Protein AF-A0A955UHN4-F1 (afdb_monomer_lite)

Secondary structure (DSSP, 8-state):
-------------------------SSS--------------TT-B-TT-SEEEEBTEEEEE-TTSBEEEEEEPPTTPBPBS----TTEEEEE-TTS-EEEEEPPTT-B-S---SSB--EE-SSSPEEP-BPPTT-EEEEE-SSEEEEE-SSS-EEEEEPPTT-B-SSSS-EE-SSS-EEPPPP----SS-EEEEEE-S-GGGGGG-TT-HHHHHHHHTTSSEEEE-TTSS--TTSTT--TTHHHHHHHHTSGGGTTSEEEEEEE-----SSS------HHHHHHHHHHIIIII--SEEEEES-SGGGT--HHHHHHHHHHHHTT-SSS---EEEE-S-HHHHH---SS-SS--TTTTTTS------S-TT-PPP---TT-EEEEETSSEETTEEPPTTSTT-HHHHHHHHHHHHHHH--EEEEE----TT----HHHHHHHHHHHHHHT-SEEE---GGGGTTT-----PPPPS----S-B-S--EE-TTS-EEEEEBSSEEEEEETTT--EEEEEPPTTSTTTTTTS--S--TTSHHHHHS--

pLDDT: mean 81.37, std 20.12, range [27.47, 98.88]

Foldseek 3Di:
DDDDDDDDDDDDDDDDDDDDDDDDDDDDDPPPPPPPPQPQADFFDFCPPPQWHFAFFFIWGQDPVRTTDTPDGHDFQCWTPPDDAAQQWTWTAHPHNDIDIAGHDFACFGDDAAQFWTWTGHRPRDIHIFGDDWARFGDDDFQFWTFTHRRPRDTHIDGDDFQCAHDDQRWTHPRPRDTGFDFFDFAALQAWFEAEAAAQQCCAQHVVNVLQVSLLQQLVGQEYEYHPLLLADPPDPSHDPSVVSLLVNCPDPSCLNHAYAYEDELFCFFPPDDGPNDDLVVLLVSLCSVCVPSNHQAYEYPPLFCLSVAALVSQQSNLVSSQVSDPDDRREYEYEDLAVCRQFNLQQADPDPRVGPPPVPPDDRRRRRNPSDGHPDALSYEYEAEQQQAEQNDGFDPPDPSGNVNRLVVVSRRCNPGVHAYEYERAHAPVDDDDLLSQQLSSLVCSLSNHNHYYYQDHVSCHVPSYDDRRDYPPDDQEFAWPDHWDADPVRQKIWTHYLFFIWIAGNPPRGTDTDGDPPPPNPPSVPPDPDDTPDDSVVVSPDD

Sequence (545 aa):
MSESRGVGRIGGVRRGRGRLAYVCALGLACLAIAFEASAACQSGDSCGGLSACTAGCVNYTCSPTGFFQPAGVLPSGAPCQGVTTGACQACTCGSLGAQIISNLSAGTSCGTNTTCESNTCNGSGVCQTSFASSGTVCGTVTSCESDLCDGAGACAPSYELPGTTCGANGETCDGGGMCVAPPPAAGALNPGALLVYYGIPSLINGAAGDLDVAAATLGAYDVVVLGAGLEVPAGQPGHLAEHANTVAIVARPAMTDTLVFGYIDLGVANTTGPLSNFAIAEIVQRADWWLNVVGADGIFLDDYGYDFCVSRQRQNDAIAGIRTLSTGAPIPIVANAFRPDDVFGTQTTHAFATPWCDATVPDPVFVPNPGQIASLLSADDYYFYESHQLINGDFEANDYAFDWQFKSQYLANAQASLDFGILSTTTIDGADVYDELAFFYSWYSAALYGHDATGWGEVLFSAPTSEAPFRARPAVDVGDVFLTSPGQSVDFVEWSRDTDAGRIWIDTQTHESGFVPEPAGGAALAAGLLGLHALARLRRRSARG

Radius of gyration: 37.66 Å; chains: 1; bounding box: 74×84×106 Å

Structure (mmCIF, N/CA/C/O backbone):
data_AF-A0A955UHN4-F1
#
_entry.id   AF-A0A955UHN4-F1
#
loop_
_atom_site.group_PDB
_atom_site.id
_atom_site.type_symbol
_atom_site.label_atom_id
_atom_site.label_alt_id
_atom_site.label_comp_id
_atom_site.label_asym_id
_atom_site.label_entity_id
_atom_site.label_seq_id
_atom_site.pdbx_PDB_ins_code
_atom_site.Cartn_x
_atom_site.Cartn_y
_atom_site.Cartn_z
_atom_site.occupancy
_atom_site.B_iso_or_equiv
_atom_site.auth_seq_id
_atom_site.auth_comp_id
_atom_site.auth_asym_id
_atom_site.auth_atom_id
_atom_site.pdbx_PDB_model_num
ATOM 1 N N . MET A 1 1 ? -21.070 50.878 -44.807 1.00 35.38 1 MET A N 1
ATOM 2 C CA . MET A 1 1 ? -20.040 51.758 -45.402 1.00 35.38 1 MET A CA 1
ATOM 3 C C . MET A 1 1 ? -19.107 50.825 -46.163 1.00 35.38 1 MET A C 1
ATOM 5 O O . MET A 1 1 ? -18.653 49.874 -45.555 1.00 35.38 1 MET A O 1
ATOM 9 N N . SER A 1 2 ? -19.193 50.812 -47.499 1.00 30.25 2 SER A N 1
ATOM 10 C CA . SER A 1 2 ? -18.236 51.492 -48.402 1.00 30.25 2 SER A CA 1
ATOM 11 C C . SER A 1 2 ? -16.943 50.677 -48.548 1.00 30.25 2 SER A C 1
ATOM 13 O O . SER A 1 2 ? -16.375 50.331 -47.525 1.00 30.25 2 SER A O 1
ATOM 15 N N . GLU A 1 3 ? -16.374 50.330 -49.705 1.00 29.92 3 GLU A N 1
ATOM 16 C CA . GLU A 1 3 ? -16.639 50.440 -51.163 1.00 29.92 3 GLU A CA 1
ATOM 17 C C . GLU A 1 3 ? -15.543 49.541 -51.827 1.00 29.92 3 GLU A C 1
ATOM 19 O O . GLU A 1 3 ? -14.615 49.138 -51.136 1.00 29.92 3 GLU A O 1
ATOM 24 N N . SER A 1 4 ? -15.477 49.151 -53.105 1.00 30.14 4 SER A N 1
ATOM 25 C CA . SER A 1 4 ? -16.341 49.220 -54.293 1.00 30.14 4 SER A CA 1
ATOM 26 C C . SER A 1 4 ? -15.871 48.133 -55.304 1.00 30.14 4 SER A C 1
ATOM 28 O O . SER A 1 4 ? -15.031 47.293 -54.990 1.00 30.14 4 SER A O 1
ATOM 30 N N . ARG A 1 5 ? -16.451 48.095 -56.513 1.00 35.97 5 ARG A N 1
ATOM 31 C CA . ARG A 1 5 ? -16.240 47.056 -57.549 1.00 35.97 5 ARG A CA 1
ATOM 32 C C . ARG A 1 5 ? -14.990 47.304 -58.411 1.00 35.97 5 ARG A C 1
ATOM 34 O O . ARG A 1 5 ? -14.667 48.451 -58.691 1.00 35.97 5 ARG A O 1
ATOM 41 N N . GLY A 1 6 ? -14.430 46.245 -59.007 1.00 29.62 6 GLY A N 1
ATOM 42 C CA . GLY A 1 6 ? -13.494 46.351 -60.139 1.00 29.62 6 GLY A CA 1
ATOM 43 C C . GLY A 1 6 ? -13.377 45.049 -60.942 1.00 29.62 6 GLY A C 1
ATOM 44 O O . GLY A 1 6 ? -12.810 44.078 -60.459 1.00 29.62 6 GLY A O 1
ATOM 45 N N . VAL A 1 7 ? -13.920 45.015 -62.165 1.00 36.59 7 VAL A N 1
ATOM 46 C CA . VAL A 1 7 ? -13.888 43.850 -63.077 1.00 36.59 7 VAL A CA 1
ATOM 47 C C . VAL A 1 7 ? -13.044 44.181 -64.310 1.00 36.59 7 VAL A C 1
ATOM 49 O O . VAL A 1 7 ? -13.235 45.238 -64.902 1.00 36.59 7 VAL A O 1
ATOM 52 N N . GLY A 1 8 ? -12.186 43.256 -64.756 1.00 28.88 8 GLY A N 1
ATOM 53 C CA . GLY A 1 8 ? -11.462 43.369 -66.031 1.00 28.88 8 GLY A CA 1
ATOM 54 C C . GLY A 1 8 ? -10.917 42.026 -66.534 1.00 28.88 8 GLY A C 1
ATOM 55 O O . GLY A 1 8 ? -10.098 41.400 -65.872 1.00 28.88 8 GLY A O 1
ATOM 56 N N . ARG A 1 9 ? -11.386 41.570 -67.704 1.00 31.75 9 ARG A N 1
ATOM 57 C CA . ARG A 1 9 ? -10.915 40.363 -68.422 1.00 31.75 9 ARG A CA 1
ATOM 58 C C . ARG A 1 9 ? -10.004 40.723 -69.605 1.00 31.75 9 ARG A C 1
ATOM 60 O O . ARG A 1 9 ? -10.073 41.846 -70.091 1.00 31.75 9 ARG A O 1
ATOM 67 N N . ILE A 1 10 ? -9.369 39.658 -70.139 1.00 31.78 10 ILE A N 1
ATOM 68 C CA . ILE A 1 10 ? -8.606 39.466 -71.405 1.00 31.78 10 ILE A CA 1
ATOM 69 C C . ILE A 1 10 ? -7.085 39.356 -71.139 1.00 31.78 10 ILE A C 1
ATOM 71 O O . ILE A 1 10 ? -6.556 40.133 -70.360 1.00 31.78 10 ILE A O 1
ATOM 75 N N . GLY A 1 11 ? -6.330 38.393 -71.700 1.00 27.47 11 GLY A N 1
ATOM 76 C CA . GLY A 1 11 ? -6.667 37.364 -72.707 1.00 27.47 11 GLY A CA 1
ATOM 77 C C . GLY A 1 11 ? -5.838 36.063 -72.601 1.00 27.47 11 GLY A C 1
ATOM 78 O O . GLY A 1 11 ? -5.623 35.557 -71.505 1.00 27.47 11 GLY A O 1
ATOM 79 N N . GLY A 1 12 ? -5.432 35.483 -73.741 1.00 29.16 12 GLY A N 1
ATOM 80 C CA . GLY A 1 12 ? -4.492 34.339 -73.821 1.00 29.16 12 GLY A CA 1
ATOM 81 C C . GLY A 1 12 ? -3.019 34.791 -73.822 1.00 29.16 12 GLY A C 1
ATOM 82 O O . GLY A 1 12 ? -2.757 35.971 -74.011 1.00 29.16 12 GLY A O 1
ATOM 83 N N . VAL A 1 13 ? -2.011 33.927 -73.636 1.00 28.11 13 VAL A N 1
ATOM 84 C CA . VAL A 1 13 ? -1.668 32.751 -74.478 1.00 28.11 13 VAL A CA 1
ATOM 85 C C . VAL A 1 13 ? -1.087 31.569 -73.648 1.00 28.11 13 VAL A C 1
ATOM 87 O O . VAL A 1 13 ? -0.906 31.655 -72.440 1.00 28.11 13 VAL A O 1
ATOM 90 N N . ARG A 1 14 ? -0.908 30.402 -74.290 1.00 30.56 14 ARG A N 1
ATOM 91 C CA . ARG A 1 14 ? -0.698 29.055 -73.713 1.00 30.56 14 ARG A CA 1
ATOM 92 C C . ARG A 1 14 ? 0.769 28.633 -73.455 1.00 30.56 14 ARG A C 1
ATOM 94 O O . ARG A 1 14 ? 1.589 28.793 -74.348 1.00 30.56 14 ARG A O 1
ATOM 101 N N . ARG A 1 15 ? 0.934 27.794 -72.408 1.00 31.75 15 ARG A N 1
ATOM 102 C CA . ARG A 1 15 ? 1.977 26.745 -72.165 1.00 31.75 15 ARG A CA 1
ATOM 103 C C . ARG A 1 15 ? 3.416 27.251 -71.891 1.00 31.75 15 ARG A C 1
ATOM 105 O O . ARG A 1 15 ? 3.790 28.302 -72.372 1.00 31.75 15 ARG A O 1
ATOM 112 N N . GLY A 1 16 ? 4.260 26.537 -71.132 1.00 28.80 16 GLY A N 1
ATOM 113 C CA . GLY A 1 16 ? 4.153 25.165 -70.590 1.00 28.80 16 GLY A CA 1
ATOM 114 C C . GLY A 1 16 ? 4.502 25.023 -69.095 1.00 28.80 16 GLY A C 1
ATOM 115 O O . GLY A 1 16 ? 4.855 25.992 -68.437 1.00 28.80 16 GLY A O 1
ATOM 116 N N . ARG A 1 17 ? 4.338 2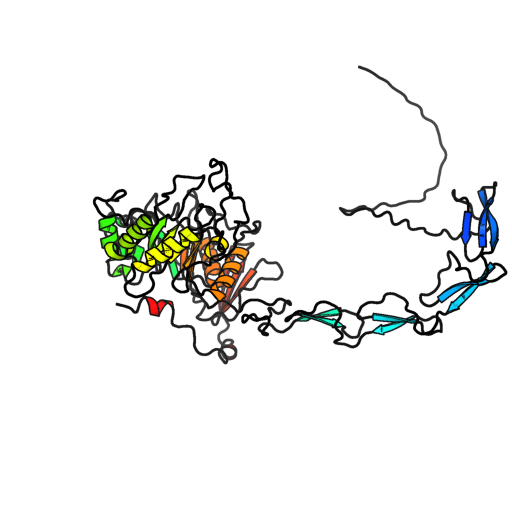3.809 -68.547 1.00 33.41 17 ARG A N 1
ATOM 117 C CA . ARG A 1 17 ? 4.500 23.491 -67.112 1.00 33.41 17 ARG A CA 1
ATOM 118 C C . ARG A 1 17 ? 5.896 22.936 -66.802 1.00 33.41 17 ARG A C 1
ATOM 120 O O . ARG A 1 17 ? 6.290 21.965 -67.436 1.00 33.41 17 ARG A O 1
ATOM 127 N N . GLY A 1 18 ? 6.513 23.419 -65.726 1.00 28.83 18 GLY A N 1
ATOM 128 C CA . GLY A 1 18 ? 7.343 22.610 -64.824 1.00 28.83 18 GLY A CA 1
ATOM 129 C C . GLY A 1 18 ? 6.611 22.493 -63.482 1.00 28.83 18 GLY A C 1
ATOM 130 O O . GLY A 1 18 ? 6.033 23.477 -63.027 1.00 28.83 18 GLY A O 1
ATOM 131 N N . ARG A 1 19 ? 6.538 21.299 -62.883 1.00 30.00 19 ARG A N 1
ATOM 132 C CA . ARG A 1 19 ? 5.892 21.088 -61.574 1.00 30.00 19 ARG A CA 1
ATOM 133 C C . ARG A 1 19 ? 6.954 21.118 -60.474 1.00 30.00 19 ARG A C 1
ATOM 135 O O . ARG A 1 19 ? 7.823 20.256 -60.489 1.00 30.00 19 ARG A O 1
ATOM 142 N N . LEU A 1 20 ? 6.814 22.005 -59.488 1.00 30.25 20 LEU A N 1
ATOM 143 C CA . LEU A 1 20 ? 7.212 21.662 -58.120 1.00 30.25 20 LEU A CA 1
ATOM 144 C C . LEU A 1 20 ? 6.054 20.898 -57.472 1.00 30.25 20 LEU A C 1
ATOM 146 O O . LEU A 1 20 ? 4.890 21.260 -57.659 1.00 30.25 20 LEU A O 1
ATOM 150 N N . ALA A 1 21 ? 6.380 19.860 -56.709 1.00 28.86 21 ALA A N 1
ATOM 151 C CA . ALA A 1 21 ? 5.472 19.242 -55.756 1.00 28.86 21 ALA A CA 1
ATOM 152 C C . ALA A 1 21 ? 6.005 19.538 -54.352 1.00 28.86 21 ALA A C 1
ATOM 154 O O . ALA A 1 21 ? 7.157 19.232 -54.062 1.00 28.86 21 ALA A O 1
ATOM 155 N N . TYR A 1 22 ? 5.170 20.135 -53.504 1.00 30.48 22 TYR A N 1
ATOM 156 C CA . TYR A 1 22 ? 5.406 20.175 -52.064 1.00 30.48 22 TYR A CA 1
ATOM 157 C C . TYR A 1 22 ? 4.733 18.961 -51.429 1.00 30.48 22 TYR A C 1
ATOM 159 O O . TYR A 1 22 ? 3.574 18.671 -51.729 1.00 30.48 22 TYR A O 1
ATOM 167 N N . VAL A 1 23 ? 5.439 18.310 -50.510 1.00 29.42 23 VAL A N 1
ATOM 168 C CA . VAL A 1 23 ? 4.849 17.457 -49.478 1.00 29.42 23 VAL A CA 1
ATOM 169 C C . VAL A 1 23 ? 5.348 18.010 -48.150 1.00 29.42 23 VAL A C 1
ATOM 171 O O . VAL A 1 23 ? 6.553 18.070 -47.930 1.00 29.42 23 VAL A O 1
ATOM 174 N N . CYS A 1 24 ? 4.427 18.442 -47.293 1.00 32.50 24 CYS A N 1
ATOM 175 C CA . CYS A 1 24 ? 4.715 18.801 -45.908 1.00 32.50 24 CYS A CA 1
ATOM 176 C C . CYS A 1 24 ? 3.936 17.859 -44.997 1.00 32.50 24 CYS A C 1
ATOM 178 O O . CYS A 1 24 ? 2.723 17.722 -45.157 1.00 32.50 24 CYS A O 1
ATOM 180 N N . ALA A 1 25 ? 4.618 17.291 -44.009 1.00 32.72 25 ALA A N 1
ATOM 181 C CA . ALA A 1 25 ? 4.002 16.688 -42.840 1.00 32.72 25 ALA A CA 1
ATOM 182 C C . ALA A 1 25 ? 4.818 17.091 -41.603 1.00 32.72 25 ALA A C 1
ATOM 184 O O . ALA A 1 25 ? 6.017 16.850 -41.555 1.00 32.72 25 ALA A O 1
ATOM 185 N N . LEU A 1 26 ? 4.134 17.737 -40.655 1.00 38.06 26 LEU A N 1
ATOM 186 C CA . LEU A 1 26 ? 4.435 17.829 -39.220 1.00 38.06 26 LEU A CA 1
ATOM 187 C C . LEU A 1 26 ? 5.880 18.166 -38.769 1.00 38.06 26 LEU A C 1
ATOM 189 O O . LEU A 1 26 ? 6.746 17.310 -38.656 1.00 38.06 26 LEU A O 1
ATOM 193 N N . GLY A 1 27 ? 6.048 19.391 -38.260 1.00 40.81 27 GLY A N 1
ATOM 194 C CA . GLY A 1 27 ? 6.509 19.519 -36.869 1.00 40.81 27 GLY A CA 1
ATOM 195 C C . GLY A 1 27 ? 8.002 19.665 -36.555 1.00 40.81 27 GLY A C 1
ATOM 196 O O . GLY A 1 27 ? 8.326 19.674 -35.373 1.00 40.81 27 GLY A O 1
ATOM 197 N N . LEU A 1 28 ? 8.904 19.849 -37.523 1.00 35.34 28 LEU A N 1
ATOM 198 C CA . LEU A 1 28 ? 10.284 20.281 -37.237 1.00 35.34 28 LEU A CA 1
ATOM 199 C C . LEU A 1 28 ? 10.727 21.456 -38.113 1.00 35.34 28 LEU A C 1
ATOM 201 O O . LEU A 1 28 ? 10.163 21.719 -39.175 1.00 35.34 28 LEU A O 1
ATOM 205 N N . ALA A 1 29 ? 11.732 22.191 -37.629 1.00 35.16 29 ALA A N 1
ATOM 206 C CA . ALA A 1 29 ? 12.241 23.390 -38.279 1.00 35.16 29 ALA A CA 1
ATOM 207 C C . ALA A 1 29 ? 12.692 23.099 -39.719 1.00 35.16 29 ALA A C 1
ATOM 209 O O . ALA A 1 29 ? 13.601 22.299 -39.945 1.00 35.16 29 ALA A O 1
ATOM 210 N N . CYS A 1 30 ? 12.103 23.806 -40.689 1.00 27.70 30 CYS A N 1
ATOM 211 C CA . CYS A 1 30 ? 12.586 23.820 -42.066 1.00 27.70 30 CYS A CA 1
ATOM 212 C C . CYS A 1 30 ? 13.956 24.505 -42.130 1.00 27.70 30 CYS A C 1
ATOM 214 O O . CYS A 1 30 ? 14.059 25.688 -42.463 1.00 27.70 30 CYS A O 1
ATOM 216 N N . LEU A 1 31 ? 15.017 23.746 -41.855 1.00 29.92 31 LEU A N 1
ATOM 217 C CA . LEU A 1 31 ? 16.344 24.089 -42.332 1.00 29.92 31 LEU A CA 1
ATOM 218 C C . LEU A 1 31 ? 16.252 24.114 -43.859 1.00 29.92 31 LEU A C 1
ATOM 220 O O . LEU A 1 31 ? 16.055 23.080 -44.498 1.00 29.92 31 LEU A O 1
ATOM 224 N N . ALA A 1 32 ? 16.343 25.307 -44.444 1.00 28.36 32 ALA A N 1
ATOM 225 C CA . ALA A 1 32 ? 16.402 25.466 -45.885 1.00 28.36 32 ALA A CA 1
ATOM 226 C C . ALA A 1 32 ? 17.756 24.939 -46.376 1.00 28.36 32 ALA A C 1
ATOM 228 O O . ALA A 1 32 ? 18.689 25.706 -46.607 1.00 28.36 32 ALA A O 1
ATOM 229 N N . ILE A 1 33 ? 17.859 23.615 -46.527 1.00 31.69 33 ILE A N 1
ATOM 230 C CA . ILE A 1 33 ? 18.914 22.989 -47.314 1.00 31.69 33 ILE A CA 1
ATOM 231 C C . ILE A 1 33 ? 18.668 23.449 -48.745 1.00 31.69 33 ILE A C 1
ATOM 233 O O . ILE A 1 33 ? 17.867 22.873 -49.485 1.00 31.69 33 ILE A O 1
ATOM 237 N N . ALA A 1 34 ? 19.341 24.535 -49.114 1.00 30.20 34 ALA A N 1
ATOM 238 C CA . ALA A 1 34 ? 19.536 24.884 -50.499 1.00 30.20 34 ALA A CA 1
ATOM 239 C C . ALA A 1 34 ? 20.311 23.725 -51.128 1.00 30.20 34 ALA A C 1
ATOM 241 O O . ALA A 1 34 ? 21.535 23.656 -51.048 1.00 30.20 34 ALA A O 1
ATOM 242 N N . PHE A 1 35 ? 19.582 22.802 -51.756 1.00 31.47 35 PHE A N 1
ATOM 243 C CA . PHE A 1 35 ? 20.149 22.015 -52.833 1.00 31.47 35 PHE A CA 1
ATOM 244 C C . PHE A 1 35 ? 20.523 23.012 -53.929 1.00 31.47 35 PHE A C 1
ATOM 246 O O . PHE A 1 35 ? 19.736 23.301 -54.832 1.00 31.47 35 PHE A O 1
ATOM 253 N N . GLU A 1 36 ? 21.748 23.531 -53.844 1.00 38.06 36 GLU A N 1
ATOM 254 C CA . GLU A 1 36 ? 22.491 23.977 -55.010 1.00 38.06 36 GLU A CA 1
ATOM 255 C C . GLU A 1 36 ? 22.719 22.745 -55.889 1.00 38.06 36 GLU A C 1
ATOM 257 O O . GLU A 1 36 ? 23.798 22.157 -55.956 1.00 38.06 36 GLU A O 1
ATOM 262 N N . ALA A 1 37 ? 21.655 22.349 -56.589 1.00 37.53 37 ALA A N 1
ATOM 263 C CA . ALA A 1 37 ? 21.787 21.687 -57.863 1.00 37.53 37 ALA A CA 1
ATOM 264 C C . ALA A 1 37 ? 22.572 22.665 -58.737 1.00 37.53 37 ALA A C 1
ATOM 266 O O . ALA A 1 37 ? 22.004 23.583 -59.333 1.00 37.53 37 ALA A O 1
ATOM 267 N N . SER A 1 38 ? 23.893 22.496 -58.738 1.00 50.44 38 SER A N 1
ATOM 268 C CA . SER A 1 38 ? 24.818 23.178 -59.627 1.00 50.44 38 SER A CA 1
ATOM 269 C C . SER A 1 38 ? 24.418 22.785 -61.042 1.00 50.44 38 SER A C 1
ATOM 271 O O . SER A 1 38 ? 24.825 21.751 -61.569 1.00 50.44 38 SER A O 1
ATOM 273 N N . ALA A 1 39 ? 23.522 23.584 -61.624 1.00 52.59 39 ALA A N 1
ATOM 274 C CA . ALA A 1 39 ? 23.037 23.386 -62.972 1.00 52.59 39 ALA A CA 1
ATOM 275 C C . ALA A 1 39 ? 24.266 23.440 -63.878 1.00 52.59 39 ALA A C 1
ATOM 277 O O . ALA A 1 39 ? 24.897 24.491 -63.995 1.00 52.59 39 ALA A O 1
ATOM 278 N N . ALA A 1 40 ? 24.642 22.283 -64.429 1.00 63.88 40 ALA A N 1
ATOM 279 C CA . ALA A 1 40 ? 25.874 22.106 -65.182 1.00 63.88 40 ALA A CA 1
ATOM 280 C C . ALA A 1 40 ? 25.803 22.941 -66.464 1.00 63.88 40 ALA A C 1
ATOM 282 O O . ALA A 1 40 ? 25.305 22.486 -67.489 1.00 63.88 40 ALA A O 1
ATOM 283 N N . CYS A 1 41 ? 26.255 24.185 -66.360 1.00 73.81 41 CYS A N 1
ATOM 284 C CA . CYS A 1 41 ? 26.107 25.187 -67.393 1.00 73.81 41 CYS A CA 1
ATOM 285 C C . CYS A 1 41 ? 27.190 25.034 -68.461 1.00 73.81 41 CYS A C 1
ATOM 287 O O . CYS A 1 41 ? 28.369 24.839 -68.163 1.00 73.81 41 CYS A O 1
ATOM 289 N N . GLN A 1 42 ? 26.796 25.146 -69.720 1.00 80.62 42 GLN A N 1
ATOM 290 C CA . GLN A 1 42 ? 27.689 25.076 -70.865 1.00 80.62 42 GLN A CA 1
ATOM 291 C C . GLN A 1 42 ? 27.535 26.321 -71.743 1.00 80.62 42 GLN A C 1
ATOM 293 O O . GLN A 1 42 ? 26.611 27.126 -71.601 1.00 80.62 42 GLN A O 1
ATOM 298 N N . SER A 1 43 ? 28.477 26.506 -72.669 1.00 81.62 43 SER A N 1
ATOM 299 C CA . SER A 1 43 ? 28.418 27.621 -73.614 1.00 81.62 43 SER A CA 1
ATOM 300 C C . SER A 1 43 ? 27.166 27.507 -74.484 1.00 81.62 43 SER A C 1
ATOM 302 O O . SER A 1 43 ? 27.016 26.534 -75.218 1.00 81.62 43 SER A O 1
ATOM 304 N N . GLY A 1 44 ? 26.312 28.530 -74.459 1.00 79.31 44 GLY A N 1
ATOM 305 C CA . GLY A 1 44 ? 25.043 28.543 -75.192 1.00 79.31 44 GLY A CA 1
ATOM 306 C C . GLY A 1 44 ? 23.823 28.066 -74.398 1.00 79.31 44 GLY A C 1
ATOM 307 O O . GLY A 1 44 ? 22.717 28.157 -74.928 1.00 79.31 44 GLY A O 1
ATOM 308 N N . ASP A 1 45 ? 23.975 27.640 -73.141 1.00 85.19 45 ASP A N 1
ATOM 309 C CA . ASP A 1 45 ? 22.827 27.431 -72.252 1.00 85.19 45 ASP A CA 1
ATOM 310 C C . ASP A 1 45 ? 22.204 28.769 -71.837 1.00 85.19 45 ASP A C 1
ATOM 312 O O . ASP A 1 45 ? 22.898 29.774 -71.659 1.00 85.19 45 ASP A O 1
ATOM 316 N N . SER A 1 46 ? 20.878 28.791 -71.674 1.00 85.56 46 SER A N 1
ATOM 317 C CA . SER A 1 46 ? 20.160 29.973 -71.184 1.00 85.56 46 SER A CA 1
ATOM 318 C C . SER A 1 46 ? 20.478 30.218 -69.712 1.00 85.56 46 SER A C 1
ATOM 320 O O . SER A 1 46 ? 20.412 29.298 -68.899 1.00 85.56 46 SER A O 1
ATOM 322 N N . CYS A 1 47 ? 20.775 31.466 -69.348 1.00 84.75 47 CYS A N 1
ATOM 323 C CA . CYS A 1 47 ? 21.272 31.785 -68.009 1.00 84.75 47 CYS A CA 1
ATOM 324 C C . CYS A 1 47 ? 20.245 31.583 -66.882 1.00 84.75 47 CYS A C 1
ATOM 326 O O . CYS A 1 47 ? 20.616 31.569 -65.711 1.00 84.75 47 CYS A O 1
ATOM 328 N N . GLY A 1 48 ? 18.945 31.516 -67.195 1.00 82.19 48 GLY A N 1
ATOM 329 C CA . GLY A 1 48 ? 17.879 31.282 -66.206 1.00 82.19 48 GLY A CA 1
ATOM 330 C C . GLY A 1 48 ? 17.737 32.336 -65.092 1.00 82.19 48 GLY A C 1
ATOM 331 O O . GLY A 1 48 ? 16.967 32.120 -64.163 1.00 82.19 48 GLY A O 1
ATOM 332 N N . GLY A 1 49 ? 18.457 33.462 -65.174 1.00 80.00 49 GLY A N 1
ATOM 333 C CA . GLY A 1 49 ? 18.549 34.490 -64.126 1.00 80.00 49 GLY A CA 1
ATOM 334 C C . GLY A 1 49 ? 19.894 34.537 -63.383 1.00 80.00 49 GLY A C 1
ATOM 335 O O . GLY A 1 49 ? 20.131 35.482 -62.636 1.00 80.00 49 GLY A O 1
ATOM 336 N N . LEU A 1 50 ? 20.793 33.573 -63.609 1.00 82.44 50 LEU A N 1
ATOM 337 C CA . LEU A 1 50 ? 22.151 33.570 -63.059 1.00 82.44 50 LEU A CA 1
ATOM 338 C C . LEU A 1 50 ? 23.075 34.513 -63.850 1.00 82.44 50 LEU A C 1
ATOM 340 O O . LEU A 1 50 ? 23.021 34.573 -65.077 1.00 82.44 50 LEU A O 1
ATOM 344 N N . SER A 1 51 ? 23.957 35.235 -63.157 1.00 86.12 51 SER A N 1
ATOM 345 C CA . SER A 1 51 ? 24.930 36.153 -63.776 1.00 86.12 51 SER A CA 1
ATOM 346 C C . SER A 1 51 ? 26.229 35.461 -64.207 1.00 86.12 51 SER A C 1
ATOM 348 O O . SER A 1 51 ? 26.854 35.871 -65.188 1.00 86.12 51 SER A O 1
ATOM 350 N N . ALA A 1 52 ? 26.625 34.405 -63.498 1.00 86.12 52 ALA A N 1
ATOM 351 C CA . ALA A 1 52 ? 27.789 33.574 -63.776 1.00 86.12 52 ALA A CA 1
ATOM 352 C C . ALA A 1 52 ? 27.589 32.163 -63.203 1.00 86.12 52 ALA A C 1
ATOM 354 O O . ALA A 1 52 ? 26.711 31.944 -62.368 1.00 86.12 52 ALA A O 1
ATOM 355 N N . CYS A 1 53 ? 28.408 31.219 -63.654 1.00 84.00 53 CYS A N 1
ATOM 356 C CA . CYS A 1 53 ? 28.465 29.847 -63.154 1.00 84.00 53 CYS A CA 1
ATOM 357 C C . CYS A 1 53 ? 29.825 29.219 -63.510 1.00 84.00 53 CYS A C 1
ATOM 359 O O . CYS A 1 53 ? 30.572 29.752 -64.336 1.00 84.00 53 CYS A O 1
ATOM 361 N N . THR A 1 54 ? 30.140 28.068 -62.922 1.00 82.44 54 THR A N 1
ATOM 362 C CA . THR A 1 54 ? 31.372 27.322 -63.206 1.00 82.44 54 THR A CA 1
ATOM 363 C C . THR A 1 54 ? 31.018 25.867 -63.475 1.00 82.44 54 THR A C 1
ATOM 365 O O . THR A 1 54 ? 30.328 25.249 -62.667 1.00 82.44 54 THR A O 1
ATOM 368 N N . ALA A 1 55 ? 31.506 25.314 -64.585 1.00 82.81 55 ALA A N 1
ATOM 369 C CA . ALA A 1 55 ? 31.336 23.902 -64.915 1.00 82.81 55 ALA A CA 1
ATOM 370 C C . ALA A 1 55 ? 32.671 23.297 -65.357 1.00 82.81 55 ALA A C 1
ATOM 372 O O . ALA A 1 55 ? 33.391 23.843 -66.200 1.00 82.81 55 ALA A O 1
ATOM 373 N N . GLY A 1 56 ? 33.034 22.170 -64.747 1.00 84.19 56 GLY A N 1
ATOM 374 C CA . GLY A 1 56 ? 34.367 21.599 -64.855 1.00 84.19 56 GLY A CA 1
ATOM 375 C C . GLY A 1 56 ? 35.424 22.578 -64.359 1.00 84.19 56 GLY A C 1
ATOM 376 O O . GLY A 1 56 ? 35.529 22.853 -63.167 1.00 84.19 56 GLY A O 1
ATOM 377 N N . CYS A 1 57 ? 36.194 23.106 -65.306 1.00 87.44 57 CYS A N 1
ATOM 378 C CA . CYS A 1 57 ? 37.312 24.018 -65.082 1.00 87.44 57 CYS A CA 1
ATOM 379 C C . CYS A 1 57 ? 37.173 25.336 -65.853 1.00 87.44 57 CYS A C 1
ATOM 381 O O . CYS A 1 57 ? 38.162 26.041 -66.062 1.00 87.44 57 CYS A O 1
ATOM 383 N N . VAL A 1 58 ? 35.955 25.662 -66.293 1.00 85.12 58 VAL A N 1
ATOM 384 C CA . VAL A 1 58 ? 35.640 26.873 -67.053 1.00 85.12 58 VAL A CA 1
ATOM 385 C C . VAL A 1 58 ? 34.602 27.685 -66.285 1.00 85.12 58 VAL A C 1
ATOM 387 O O . VAL A 1 58 ? 33.550 27.176 -65.897 1.00 85.12 58 VAL A O 1
ATOM 390 N N . ASN A 1 59 ? 34.911 28.961 -66.074 1.00 86.94 59 ASN A N 1
ATOM 391 C CA . ASN A 1 59 ? 33.958 29.958 -65.614 1.00 86.94 59 ASN A CA 1
ATOM 392 C C . ASN A 1 59 ? 33.192 30.492 -66.822 1.00 86.94 59 ASN A C 1
ATOM 394 O O . ASN A 1 59 ? 33.801 30.866 -67.829 1.00 86.94 59 ASN A O 1
ATOM 398 N N . TYR A 1 60 ? 31.876 30.591 -66.697 1.00 87.50 60 TYR A N 1
ATOM 399 C CA . TYR A 1 60 ? 30.991 31.180 -67.690 1.00 87.50 60 TYR A CA 1
ATOM 400 C C . TYR A 1 60 ? 30.301 32.409 -67.101 1.00 87.50 60 TYR A C 1
ATOM 402 O O . TYR A 1 60 ? 29.897 32.414 -65.937 1.00 87.50 60 TYR A O 1
ATOM 410 N N . THR A 1 61 ? 30.129 33.450 -67.910 1.00 89.69 61 THR A N 1
ATOM 411 C CA . THR A 1 61 ? 29.311 34.621 -67.569 1.00 89.69 61 THR A CA 1
ATOM 412 C C . THR A 1 61 ? 28.112 34.703 -68.499 1.00 89.69 61 THR A C 1
ATOM 414 O O . THR A 1 61 ? 28.159 34.264 -69.651 1.00 89.69 61 THR A O 1
ATOM 417 N N . CYS A 1 62 ? 27.005 35.241 -67.996 1.00 88.75 62 CYS A N 1
ATOM 418 C CA . CYS A 1 62 ? 25.830 35.462 -68.820 1.00 88.75 62 CYS A CA 1
ATOM 419 C C . CYS A 1 62 ? 26.077 36.623 -69.792 1.00 88.75 62 CYS A C 1
ATOM 421 O O . CYS A 1 62 ? 26.341 37.753 -69.376 1.00 88.75 62 CYS A O 1
ATOM 423 N N . SER A 1 63 ? 25.984 36.357 -71.094 1.00 88.50 63 SER A N 1
ATOM 424 C CA . SER A 1 63 ? 26.072 37.402 -72.116 1.00 88.50 63 SER A CA 1
ATOM 425 C C . SER A 1 63 ? 24.793 38.257 -72.156 1.00 88.50 63 SER A C 1
ATOM 427 O O . SER A 1 63 ? 23.718 37.773 -71.790 1.00 88.50 63 SER A O 1
ATOM 429 N N . PRO A 1 64 ? 24.837 39.490 -72.704 1.00 86.12 64 PRO A N 1
ATOM 430 C CA . PRO A 1 64 ? 23.647 40.337 -72.871 1.00 86.12 64 PRO A CA 1
ATOM 431 C C . PRO A 1 64 ? 22.519 39.719 -73.717 1.00 86.12 64 PRO A C 1
ATOM 433 O O . PRO A 1 64 ? 21.405 40.233 -73.718 1.00 86.12 64 PRO A O 1
ATOM 436 N N . THR A 1 65 ? 22.793 38.626 -74.439 1.00 86.75 65 THR A N 1
ATOM 437 C CA . THR A 1 65 ? 21.789 37.871 -75.209 1.00 86.75 65 THR A CA 1
ATOM 438 C C . THR A 1 65 ? 21.045 36.807 -74.390 1.00 86.75 65 THR A C 1
ATOM 440 O O . THR A 1 65 ? 20.162 36.148 -74.929 1.00 86.75 65 THR A O 1
ATOM 443 N N . GLY A 1 66 ? 21.361 36.652 -73.097 1.00 87.19 66 GLY A N 1
ATOM 444 C CA . GLY A 1 66 ? 20.686 35.718 -72.187 1.00 87.19 66 GLY A CA 1
ATOM 445 C C . GLY A 1 66 ? 21.262 34.299 -72.167 1.00 87.19 66 GLY A C 1
ATOM 446 O O . GLY A 1 66 ? 20.629 33.403 -71.608 1.00 87.19 66 GLY A O 1
ATOM 447 N N . PHE A 1 67 ? 22.451 34.096 -72.744 1.00 87.75 67 PHE A N 1
ATOM 448 C CA . PHE A 1 67 ? 23.138 32.801 -72.810 1.00 87.75 67 PHE A CA 1
ATOM 449 C C . PHE A 1 67 ? 24.545 32.861 -72.210 1.00 87.75 67 PHE A C 1
ATOM 451 O O . PHE A 1 67 ? 25.239 33.874 -72.361 1.00 87.75 67 PHE A O 1
ATOM 458 N N . PHE A 1 68 ? 24.980 31.775 -71.574 1.00 88.12 68 PHE A N 1
ATOM 459 C CA . PHE A 1 68 ? 26.317 31.647 -70.996 1.00 88.12 68 PHE A CA 1
ATOM 460 C C . PHE A 1 68 ? 27.416 31.619 -72.065 1.00 88.12 68 PHE A C 1
ATOM 462 O O . PHE A 1 68 ? 27.302 30.926 -73.079 1.00 88.12 68 PHE A O 1
ATOM 469 N N . GLN A 1 69 ? 28.507 32.347 -71.817 1.00 86.12 69 GLN A N 1
ATOM 470 C CA . GLN A 1 69 ? 29.720 32.352 -72.639 1.00 86.12 69 GLN A CA 1
ATOM 471 C C . GLN A 1 69 ? 30.974 32.158 -71.768 1.00 86.12 69 GLN A C 1
ATOM 473 O O . GLN A 1 69 ? 30.966 32.577 -70.608 1.00 86.12 69 GLN A O 1
ATOM 478 N N . PRO A 1 70 ? 32.051 31.526 -72.281 1.00 85.00 70 PRO A N 1
ATOM 479 C CA . PRO A 1 70 ? 33.273 31.304 -71.509 1.00 85.00 70 PRO A CA 1
ATOM 480 C C . PRO A 1 70 ? 33.933 32.629 -71.105 1.00 85.00 70 PRO A C 1
ATOM 482 O O . PRO A 1 70 ? 34.249 33.458 -71.957 1.00 85.00 70 PRO A O 1
ATOM 485 N N . ALA A 1 71 ? 34.171 32.803 -69.808 1.00 85.31 71 ALA A N 1
ATOM 486 C CA . ALA A 1 71 ? 34.775 33.995 -69.213 1.00 85.31 71 ALA A CA 1
ATOM 487 C C . ALA A 1 71 ? 36.235 33.779 -68.777 1.00 85.31 71 ALA A C 1
ATOM 489 O O . ALA A 1 71 ? 36.994 34.738 -68.650 1.00 85.31 71 ALA A O 1
ATOM 490 N N . GLY A 1 72 ? 36.640 32.527 -68.550 1.00 85.19 72 GLY A N 1
ATOM 491 C CA . GLY A 1 72 ? 38.014 32.158 -68.212 1.00 85.19 72 GLY A CA 1
ATOM 492 C C . GLY A 1 72 ? 38.129 30.705 -67.760 1.00 85.19 72 GLY A C 1
ATOM 493 O O . GLY A 1 72 ? 37.125 30.051 -67.486 1.00 85.19 72 GLY A O 1
ATOM 494 N N . VAL A 1 73 ? 39.358 30.203 -67.665 1.00 87.50 73 VAL A N 1
ATOM 495 C CA . VAL A 1 73 ? 39.654 28.890 -67.069 1.00 87.50 73 VAL A CA 1
ATOM 496 C C . VAL A 1 73 ? 40.050 29.055 -65.602 1.00 87.50 73 VAL A C 1
ATOM 498 O O . VAL A 1 73 ? 40.639 30.072 -65.229 1.00 87.50 73 VAL A O 1
ATOM 501 N N . LEU A 1 74 ? 39.730 28.068 -64.766 1.00 83.81 74 LEU A N 1
ATOM 502 C CA . LEU A 1 74 ? 40.206 28.031 -63.383 1.00 83.81 74 LEU A CA 1
ATOM 503 C C . LEU A 1 74 ? 41.739 27.851 -63.331 1.00 83.81 74 LEU A C 1
ATOM 505 O O . LEU A 1 74 ? 42.315 27.257 -64.247 1.00 83.81 74 LEU A O 1
ATOM 509 N N . PRO A 1 75 ? 42.416 28.331 -62.267 1.00 86.31 75 PRO A N 1
ATOM 510 C CA . PRO A 1 75 ? 43.851 28.130 -62.089 1.00 86.31 75 PRO A CA 1
ATOM 511 C C . PRO A 1 75 ? 44.245 26.649 -62.091 1.00 86.31 75 PRO A C 1
ATOM 513 O O . PRO A 1 75 ? 43.502 25.792 -61.611 1.00 86.31 75 PRO A O 1
ATOM 516 N N . SER A 1 76 ? 45.456 26.352 -62.569 1.00 87.31 76 SER A N 1
ATOM 517 C CA . SER A 1 76 ? 45.991 24.989 -62.518 1.00 87.31 76 SER A CA 1
ATOM 518 C C . SER A 1 76 ? 46.070 24.503 -61.063 1.00 87.31 76 SER A C 1
ATOM 520 O O . SER A 1 76 ? 46.630 25.192 -60.214 1.00 87.31 76 SER A O 1
ATOM 522 N N . GLY A 1 77 ? 45.519 23.322 -60.781 1.00 82.62 77 GLY A N 1
ATOM 523 C CA . GLY A 1 77 ? 45.402 22.740 -59.440 1.00 82.62 77 GLY A CA 1
ATOM 524 C C . GLY A 1 77 ? 44.117 23.092 -58.677 1.00 82.62 77 GLY A C 1
ATOM 525 O O . GLY A 1 77 ? 43.868 22.492 -57.636 1.00 82.62 77 GLY A O 1
ATOM 526 N N . ALA A 1 78 ? 43.274 24.008 -59.172 1.00 85.62 78 ALA A N 1
ATOM 527 C CA . ALA A 1 78 ? 41.979 24.299 -58.548 1.00 85.62 78 ALA A CA 1
ATOM 528 C C . ALA A 1 78 ? 41.013 23.096 -58.651 1.00 85.62 78 ALA A C 1
ATOM 530 O O . ALA A 1 78 ? 41.065 22.382 -59.655 1.00 85.62 78 ALA A O 1
ATOM 531 N N . PRO A 1 79 ? 40.121 22.864 -57.668 1.00 84.50 79 PRO A N 1
ATOM 532 C CA . PRO A 1 79 ? 39.139 21.784 -57.732 1.00 84.50 79 PRO A CA 1
ATOM 533 C C . PRO A 1 79 ? 38.064 22.064 -58.791 1.00 84.50 79 PRO A C 1
ATOM 535 O O . PRO A 1 79 ? 37.492 23.158 -58.832 1.00 84.50 79 PRO A O 1
ATOM 538 N N . CYS A 1 80 ? 37.759 21.066 -59.623 1.00 85.12 80 CYS A N 1
ATOM 539 C CA . CYS A 1 80 ? 36.695 21.179 -60.623 1.00 85.12 80 CYS A CA 1
ATOM 540 C C . CYS A 1 80 ? 35.319 21.331 -59.960 1.00 85.12 80 CYS A C 1
ATOM 542 O O . CYS A 1 80 ? 35.057 20.719 -58.927 1.00 85.12 80 CYS A O 1
ATOM 544 N N . GLN A 1 81 ? 34.412 22.071 -60.597 1.00 80.75 81 GLN A N 1
ATOM 545 C CA . GLN A 1 81 ? 33.035 22.263 -60.126 1.00 80.75 81 GLN A CA 1
ATOM 546 C C . GLN A 1 81 ? 32.037 21.498 -61.003 1.00 80.75 81 GLN A C 1
ATOM 548 O O . GLN A 1 81 ? 32.212 21.420 -62.218 1.00 80.75 81 GLN A O 1
ATOM 553 N N . GLY A 1 82 ? 30.991 20.918 -60.408 1.00 66.25 82 GLY A N 1
ATOM 554 C CA . GLY A 1 82 ? 29.949 20.189 -61.152 1.00 66.25 82 GLY A CA 1
ATOM 555 C C . GLY A 1 82 ? 30.413 18.887 -61.827 1.00 66.25 82 GLY A C 1
ATOM 556 O O . GLY A 1 82 ? 29.767 18.424 -62.764 1.00 66.25 82 GLY A O 1
ATOM 557 N N . VAL A 1 83 ? 31.530 18.299 -61.383 1.00 68.31 83 VAL A N 1
ATOM 558 C CA . VAL A 1 83 ? 32.037 17.003 -61.868 1.00 68.31 83 VAL A CA 1
ATOM 559 C C . VAL A 1 83 ? 31.742 15.931 -60.825 1.00 68.31 83 VAL A C 1
ATOM 561 O O . VAL A 1 83 ? 32.216 16.026 -59.696 1.00 68.31 83 VAL A O 1
ATOM 564 N N . THR A 1 84 ? 30.993 14.893 -61.195 1.00 72.12 84 THR A N 1
ATOM 565 C CA . THR A 1 84 ? 30.777 13.729 -60.326 1.00 72.12 84 THR A CA 1
ATOM 566 C C . THR A 1 84 ? 32.032 12.858 -60.314 1.00 72.12 84 THR A C 1
ATOM 568 O O . THR A 1 84 ? 32.279 12.110 -61.260 1.00 72.12 84 THR A O 1
ATOM 571 N N . THR A 1 85 ? 32.838 12.952 -59.258 1.00 75.75 85 THR A N 1
ATOM 572 C CA . THR A 1 85 ? 33.948 12.023 -59.008 1.00 75.75 85 THR A CA 1
ATOM 573 C C . THR A 1 85 ? 33.483 10.833 -58.167 1.00 75.75 85 THR A C 1
ATOM 575 O O . THR A 1 85 ? 32.531 10.937 -57.393 1.00 75.75 85 THR A O 1
ATOM 578 N N . GLY A 1 86 ? 34.147 9.681 -58.305 1.00 76.69 86 GLY A N 1
ATOM 579 C CA . GLY A 1 86 ? 33.976 8.587 -57.346 1.00 76.69 86 GLY A CA 1
ATOM 580 C C . GLY A 1 86 ? 34.528 8.961 -55.964 1.00 76.69 86 GLY A C 1
ATOM 581 O O . GLY A 1 86 ? 35.388 9.833 -55.852 1.00 76.69 86 GLY A O 1
ATOM 582 N N . ALA A 1 87 ? 34.104 8.252 -54.913 1.00 78.19 87 ALA A N 1
ATOM 583 C CA . ALA A 1 87 ? 34.504 8.523 -53.521 1.00 78.19 87 ALA A CA 1
ATOM 584 C C . ALA A 1 87 ? 36.028 8.461 -53.251 1.00 78.19 87 ALA A C 1
ATOM 586 O O . ALA A 1 87 ? 36.479 8.891 -52.195 1.00 78.19 87 ALA A O 1
ATOM 587 N N . CYS A 1 88 ? 36.814 7.942 -54.201 1.00 87.44 88 CYS A N 1
ATOM 588 C CA . CYS A 1 88 ? 38.276 7.880 -54.163 1.00 87.44 88 CYS A CA 1
ATOM 589 C C . CYS A 1 88 ? 38.959 8.638 -55.307 1.00 87.44 88 CYS A C 1
ATOM 591 O O . CYS A 1 88 ? 40.069 8.289 -55.716 1.00 87.44 88 CYS A O 1
ATOM 593 N N . GLN A 1 89 ? 38.301 9.664 -55.844 1.00 89.00 89 GLN A N 1
ATOM 594 C CA . GLN A 1 89 ? 38.804 10.473 -56.947 1.00 89.00 89 GLN A CA 1
ATOM 595 C C . GLN A 1 89 ? 38.645 11.965 -56.657 1.00 89.00 89 GLN A C 1
ATOM 597 O O . GLN A 1 89 ? 37.591 12.420 -56.212 1.00 89.00 89 GLN A O 1
ATOM 602 N N . ALA A 1 90 ? 39.680 12.734 -56.982 1.00 86.81 90 ALA A N 1
ATOM 603 C CA . ALA A 1 90 ? 39.640 14.188 -57.014 1.00 86.81 90 ALA A CA 1
ATOM 604 C C . ALA A 1 90 ? 39.655 14.672 -58.468 1.00 86.81 90 ALA A C 1
ATOM 606 O O . ALA A 1 90 ? 40.324 14.087 -59.318 1.00 86.81 90 ALA A O 1
ATOM 607 N N . CYS A 1 91 ? 38.948 15.766 -58.751 1.00 87.00 91 CYS A N 1
ATOM 608 C CA . CYS A 1 91 ? 39.075 16.479 -60.017 1.00 87.00 91 CYS A CA 1
ATOM 609 C C . CYS A 1 91 ? 39.815 17.793 -59.777 1.00 87.00 91 CYS A C 1
ATOM 611 O O . CYS A 1 91 ? 39.397 18.600 -58.947 1.00 87.00 91 CYS A O 1
ATOM 613 N N . THR A 1 92 ? 40.890 18.018 -60.528 1.00 89.94 92 THR A N 1
ATOM 614 C CA . THR A 1 92 ? 41.655 19.271 -60.517 1.00 89.94 92 THR A CA 1
ATOM 615 C C . THR A 1 92 ? 41.789 19.846 -61.921 1.00 89.94 92 THR A C 1
ATOM 617 O O . THR A 1 92 ? 41.704 19.129 -62.916 1.00 89.94 92 THR A O 1
ATOM 620 N N . CYS A 1 93 ? 41.993 21.154 -62.022 1.00 88.62 93 CYS A N 1
ATOM 621 C CA . CYS A 1 93 ? 42.100 21.843 -63.299 1.00 88.62 93 CYS A CA 1
ATOM 622 C C . CYS A 1 93 ? 43.537 21.871 -63.825 1.00 88.62 93 CYS A C 1
ATOM 624 O O . CYS A 1 93 ? 44.478 22.156 -63.088 1.00 88.62 93 CYS A O 1
ATOM 626 N N . GLY A 1 94 ? 43.712 21.595 -65.115 1.00 86.50 94 GLY A N 1
ATOM 627 C CA . GLY A 1 94 ? 44.966 21.800 -65.837 1.00 86.50 94 GLY A CA 1
ATOM 628 C C . GLY A 1 94 ? 45.105 23.226 -66.379 1.00 86.50 94 GLY A C 1
ATOM 629 O O . GLY A 1 94 ? 44.134 23.976 -66.467 1.00 86.50 94 GLY A O 1
ATOM 630 N N . SER A 1 95 ? 46.307 23.578 -66.834 1.00 78.94 95 SER A N 1
ATOM 631 C CA . SER A 1 95 ? 46.684 24.920 -67.322 1.00 78.94 95 SER A CA 1
ATOM 632 C C . SER A 1 95 ? 45.914 25.450 -68.546 1.00 78.94 95 SER A C 1
ATOM 634 O O . SER A 1 95 ? 46.101 26.604 -68.921 1.00 78.94 95 SER A O 1
ATOM 636 N N . LEU A 1 96 ? 45.047 24.638 -69.161 1.00 81.12 96 LEU A N 1
ATOM 637 C CA . LEU A 1 96 ? 44.188 25.000 -70.298 1.00 81.12 96 LEU A CA 1
ATOM 638 C C . LEU A 1 96 ? 42.688 24.772 -70.013 1.00 81.12 96 LEU A C 1
ATOM 640 O O . LEU A 1 96 ? 41.901 24.630 -70.944 1.00 81.12 96 LEU A O 1
ATOM 644 N N . GLY A 1 97 ? 42.279 24.677 -68.742 1.00 76.81 97 GLY A N 1
ATOM 645 C CA . GLY A 1 97 ? 40.886 24.379 -68.373 1.00 76.81 97 GLY A CA 1
ATOM 646 C C . GLY A 1 97 ? 40.460 22.930 -68.638 1.00 76.81 97 GLY A C 1
ATOM 647 O O . GLY A 1 97 ? 39.272 22.618 -68.606 1.00 76.81 97 GLY A O 1
ATOM 648 N N . ALA A 1 98 ? 41.415 22.033 -68.892 1.00 83.88 98 ALA A N 1
ATOM 649 C CA . ALA A 1 98 ? 41.168 20.597 -68.929 1.00 83.88 98 ALA A CA 1
ATOM 650 C C . ALA A 1 98 ? 40.893 20.069 -67.512 1.00 83.88 98 ALA A C 1
ATOM 652 O O . ALA A 1 98 ? 41.571 20.463 -66.563 1.00 83.88 98 ALA A O 1
ATOM 653 N N . GLN A 1 99 ? 39.931 19.159 -67.378 1.00 87.38 99 GLN A N 1
ATOM 654 C CA . GLN A 1 99 ? 39.684 18.431 -66.133 1.00 87.38 99 GLN A CA 1
ATOM 655 C C . GLN A 1 99 ? 40.694 17.285 -66.005 1.00 87.38 99 GLN A C 1
ATOM 657 O O . GLN A 1 99 ? 40.877 16.509 -66.943 1.00 87.38 99 GLN A O 1
ATOM 662 N N . ILE A 1 100 ? 41.334 17.168 -64.845 1.00 87.69 100 ILE A N 1
ATOM 663 C CA . ILE A 1 100 ? 42.273 16.100 -64.503 1.00 87.69 100 ILE A CA 1
ATOM 664 C C . ILE A 1 100 ? 41.666 15.322 -63.340 1.00 87.69 100 ILE A C 1
ATOM 666 O O . ILE A 1 100 ? 41.648 15.805 -62.206 1.00 87.69 100 ILE A O 1
ATOM 670 N N . ILE A 1 101 ? 41.168 14.119 -63.627 1.00 86.00 101 ILE A N 1
ATOM 671 C CA . ILE A 1 101 ? 40.737 13.169 -62.599 1.00 86.00 101 ILE A CA 1
ATOM 672 C C . ILE A 1 101 ? 41.970 12.416 -62.105 1.00 86.00 101 ILE A C 1
ATOM 674 O O . ILE A 1 101 ? 42.648 11.751 -62.889 1.00 86.00 101 ILE A O 1
ATOM 678 N N . SER A 1 102 ? 42.253 12.510 -60.811 1.00 87.88 102 SER A N 1
ATOM 679 C CA . SER A 1 102 ? 43.280 11.723 -60.135 1.00 87.88 102 SER A CA 1
ATOM 680 C C . SER A 1 102 ? 42.650 10.827 -59.075 1.00 87.88 102 SER A C 1
ATOM 682 O O . SER A 1 102 ? 41.663 11.181 -58.429 1.00 87.88 102 SER A O 1
ATOM 684 N N . ASN A 1 103 ? 43.237 9.649 -58.882 1.00 90.31 103 ASN A N 1
ATOM 685 C CA . ASN A 1 103 ? 42.887 8.789 -57.760 1.00 90.31 103 ASN A CA 1
ATOM 686 C C . ASN A 1 103 ? 43.481 9.372 -56.471 1.00 90.31 103 ASN A C 1
ATOM 688 O O . ASN A 1 103 ? 44.627 9.829 -56.466 1.00 90.31 103 ASN A O 1
ATOM 692 N N . LEU A 1 104 ? 42.717 9.328 -55.381 1.00 88.00 104 LEU A N 1
ATOM 693 C CA . LEU A 1 104 ? 43.226 9.635 -54.047 1.00 88.00 104 LEU A CA 1
ATOM 694 C C . LEU A 1 104 ? 44.241 8.571 -53.610 1.00 88.00 104 LEU A C 1
ATOM 696 O O . LEU A 1 104 ? 44.171 7.414 -54.032 1.00 88.00 104 LEU A O 1
ATOM 700 N N . SER A 1 105 ? 45.187 8.973 -52.761 1.00 87.88 105 SER A N 1
ATOM 701 C CA . SER A 1 105 ? 46.223 8.100 -52.202 1.00 87.88 105 SER A CA 1
ATOM 702 C C . SER A 1 105 ? 45.643 6.882 -51.479 1.00 87.88 105 SER A C 1
ATOM 704 O O . SER A 1 105 ? 44.538 6.924 -50.936 1.00 87.88 105 SER A O 1
ATOM 706 N N . ALA A 1 106 ? 46.417 5.796 -51.435 1.00 89.50 106 ALA A N 1
ATOM 707 C CA . ALA A 1 106 ? 46.061 4.643 -50.619 1.00 89.50 106 ALA A CA 1
ATOM 708 C C . ALA A 1 106 ? 45.933 5.049 -49.136 1.00 89.50 106 ALA A C 1
ATOM 710 O O . ALA A 1 106 ? 46.780 5.786 -48.629 1.00 89.50 106 ALA A O 1
ATOM 711 N N . GLY A 1 107 ? 44.878 4.592 -48.459 1.00 84.19 107 GLY A N 1
ATOM 712 C CA . GLY A 1 107 ? 44.582 4.926 -47.061 1.00 84.19 107 GLY A CA 1
ATOM 713 C C . GLY A 1 107 ? 43.786 6.220 -46.836 1.00 84.19 107 GLY A C 1
ATOM 714 O O . GLY A 1 107 ? 43.446 6.518 -45.696 1.00 84.19 107 GLY A O 1
ATOM 715 N N . THR A 1 108 ? 43.450 6.993 -47.875 1.00 88.00 108 THR A N 1
ATOM 716 C CA . THR A 1 108 ? 42.544 8.148 -47.726 1.00 88.00 108 THR A CA 1
ATOM 717 C C . THR A 1 108 ? 41.115 7.679 -47.437 1.00 88.00 108 THR A C 1
ATOM 719 O O . THR A 1 108 ? 40.604 6.839 -48.170 1.00 88.00 108 THR A O 1
ATOM 722 N N . SER A 1 109 ? 40.465 8.209 -46.397 1.00 85.44 109 SER A N 1
ATOM 723 C CA . SER A 1 109 ? 39.082 7.856 -46.035 1.00 85.44 109 SER A CA 1
ATOM 724 C C . SER A 1 109 ? 38.085 8.169 -47.156 1.00 85.44 109 SER A C 1
ATOM 726 O O . SER A 1 109 ? 38.214 9.192 -47.832 1.00 85.44 109 SER A O 1
ATOM 728 N N . CYS A 1 110 ? 37.079 7.315 -47.338 1.00 84.44 110 CYS A N 1
ATOM 729 C CA . CYS A 1 110 ? 36.071 7.440 -48.392 1.00 84.44 110 CYS A CA 1
ATOM 730 C C . CYS A 1 110 ? 34.729 6.838 -47.956 1.00 84.44 110 CYS A C 1
ATOM 732 O O . CYS A 1 110 ? 34.702 5.937 -47.132 1.00 84.44 110 CYS A O 1
ATOM 734 N N . GLY A 1 111 ? 33.614 7.297 -48.532 1.00 82.25 111 GLY A N 1
ATOM 735 C CA . GLY A 1 111 ? 32.280 6.814 -48.146 1.00 82.25 111 GLY A CA 1
ATOM 736 C C . GLY A 1 111 ? 31.867 7.245 -46.732 1.00 82.25 111 GLY A C 1
ATOM 737 O O . GLY A 1 111 ? 32.348 8.254 -46.216 1.00 82.25 111 GLY A O 1
ATOM 738 N N . THR A 1 112 ? 30.940 6.504 -46.127 1.00 77.81 112 THR A N 1
ATOM 739 C CA . THR A 1 112 ? 30.582 6.623 -44.706 1.00 77.81 112 THR A CA 1
ATOM 740 C C . THR A 1 112 ? 31.550 5.804 -43.863 1.00 77.81 112 THR A C 1
ATOM 742 O O . THR A 1 112 ? 31.841 4.674 -44.230 1.00 77.81 112 THR A O 1
ATOM 745 N N . ASN A 1 113 ? 32.011 6.347 -42.735 1.00 80.25 113 ASN A N 1
ATOM 746 C CA . ASN A 1 113 ? 32.762 5.603 -41.722 1.00 80.25 113 ASN A CA 1
ATOM 747 C C . ASN A 1 113 ? 31.996 5.662 -40.398 1.00 80.25 113 ASN A C 1
ATOM 749 O O . ASN A 1 113 ? 31.432 6.704 -40.056 1.00 80.25 113 ASN A O 1
ATOM 753 N N . THR A 1 114 ? 32.006 4.560 -39.657 1.00 82.94 114 THR A N 1
ATOM 754 C CA . THR A 1 114 ? 31.380 4.410 -38.334 1.00 82.94 114 THR A CA 1
ATOM 755 C C . THR A 1 114 ? 32.410 3.824 -37.364 1.00 82.94 114 THR A C 1
ATOM 757 O O . THR A 1 114 ? 33.545 3.552 -37.753 1.00 82.94 114 THR A O 1
ATOM 760 N N . THR A 1 115 ? 32.049 3.576 -36.103 1.00 84.81 115 THR A N 1
ATOM 761 C CA . THR A 1 115 ? 32.942 2.857 -35.176 1.00 84.81 115 THR A CA 1
ATOM 762 C C . THR A 1 115 ? 33.260 1.428 -35.653 1.00 84.81 115 THR A C 1
ATOM 764 O O . THR A 1 115 ? 34.329 0.908 -35.344 1.00 84.81 115 THR A O 1
ATOM 767 N N . CYS A 1 116 ? 32.373 0.819 -36.452 1.00 87.94 116 CYS A N 1
ATOM 768 C CA . CYS A 1 116 ? 32.541 -0.526 -37.012 1.00 87.94 116 CYS A CA 1
ATOM 769 C C . CYS A 1 116 ? 32.990 -0.551 -38.485 1.00 87.94 116 CYS A C 1
ATOM 771 O O . CYS A 1 116 ? 33.322 -1.625 -38.988 1.00 87.94 116 CYS A O 1
ATOM 773 N N . GLU A 1 117 ? 33.041 0.596 -39.173 1.00 89.06 117 GLU A N 1
ATOM 774 C CA . GLU A 1 117 ? 33.403 0.712 -40.593 1.00 89.06 117 GLU A CA 1
ATOM 775 C C . GLU A 1 117 ? 34.520 1.739 -40.825 1.00 89.06 117 GLU A C 1
ATOM 777 O O . GLU A 1 117 ? 34.360 2.932 -40.557 1.00 89.06 117 GLU A O 1
ATOM 782 N N . SER A 1 118 ? 35.632 1.296 -41.413 1.00 86.88 118 SER A N 1
ATOM 783 C CA . SER A 1 118 ? 36.748 2.148 -41.826 1.00 86.88 118 SER A CA 1
ATOM 784 C C . SER A 1 118 ? 37.028 1.954 -43.313 1.00 86.88 118 SER A C 1
ATOM 786 O O . SER A 1 118 ? 37.795 1.085 -43.737 1.00 86.88 118 SER A O 1
ATOM 788 N N . ASN A 1 119 ? 36.368 2.762 -44.133 1.00 88.62 119 ASN A N 1
ATOM 789 C CA . ASN A 1 119 ? 36.415 2.659 -45.580 1.00 88.62 119 ASN A CA 1
ATOM 790 C C . ASN A 1 119 ? 37.529 3.575 -46.121 1.00 88.62 119 ASN A C 1
ATOM 792 O O . ASN A 1 119 ? 37.607 4.764 -45.788 1.00 88.62 119 ASN A O 1
ATOM 796 N N . THR A 1 120 ? 38.446 3.010 -46.917 1.00 90.38 120 THR A N 1
ATOM 797 C CA . THR A 1 120 ? 39.654 3.710 -47.397 1.00 90.38 120 THR A CA 1
ATOM 798 C C . THR A 1 120 ? 39.970 3.434 -48.865 1.00 90.38 120 THR A C 1
ATOM 800 O O . THR A 1 120 ? 39.669 2.380 -49.421 1.00 90.38 120 THR A O 1
ATOM 803 N N . CYS A 1 121 ? 40.591 4.405 -49.527 1.00 90.62 121 CYS A N 1
ATOM 804 C CA . CYS A 1 121 ? 40.986 4.312 -50.924 1.00 90.62 121 CYS A CA 1
ATOM 805 C C . CYS A 1 121 ? 42.175 3.373 -51.126 1.00 90.62 121 CYS A C 1
ATOM 807 O O . CYS A 1 121 ? 43.112 3.361 -50.332 1.00 90.62 121 CYS A O 1
ATOM 809 N N . ASN A 1 122 ? 42.197 2.661 -52.253 1.00 88.50 122 ASN A N 1
ATOM 810 C CA . ASN A 1 122 ? 43.282 1.739 -52.611 1.00 88.50 122 ASN A CA 1
ATOM 811 C C . ASN A 1 122 ? 44.384 2.348 -53.504 1.00 88.50 122 ASN A C 1
ATOM 813 O O . ASN A 1 122 ? 45.148 1.614 -54.130 1.00 88.50 122 ASN A O 1
ATOM 817 N N . GLY A 1 123 ? 44.426 3.674 -53.674 1.00 84.44 123 GLY A N 1
ATOM 818 C CA . GLY A 1 123 ? 45.329 4.346 -54.624 1.00 84.44 123 GLY A CA 1
ATOM 819 C C . GLY A 1 123 ? 44.941 4.206 -56.107 1.00 84.44 123 GLY A C 1
ATOM 820 O O . GLY A 1 123 ? 45.447 4.936 -56.956 1.00 84.44 123 GLY A O 1
ATOM 821 N N . SER A 1 124 ? 44.012 3.303 -56.435 1.00 87.50 124 SER A N 1
ATOM 822 C CA . SER A 1 124 ? 43.545 3.006 -57.800 1.00 87.50 124 SER A CA 1
ATOM 823 C C . SER A 1 124 ? 42.132 3.539 -58.082 1.00 87.50 124 SER A C 1
ATOM 825 O O . SER A 1 124 ? 41.526 3.172 -59.085 1.00 87.50 124 SER A O 1
ATOM 827 N N . GLY A 1 125 ? 41.610 4.414 -57.216 1.00 84.75 125 GLY A N 1
ATOM 828 C CA . GLY A 1 125 ? 40.304 5.063 -57.383 1.00 84.75 125 GLY A CA 1
ATOM 829 C C . GLY A 1 125 ? 39.117 4.266 -56.838 1.00 84.75 125 GLY A C 1
ATOM 830 O O . GLY A 1 125 ? 37.979 4.704 -56.992 1.00 84.75 125 GLY A O 1
ATOM 831 N N . VAL A 1 126 ? 39.363 3.128 -56.179 1.00 86.69 126 VAL A N 1
ATOM 832 C CA . VAL A 1 126 ? 38.327 2.300 -55.545 1.00 86.69 126 VAL A CA 1
ATOM 833 C C . VAL A 1 126 ? 38.340 2.530 -54.035 1.00 86.69 126 VAL A C 1
ATOM 835 O O . VAL A 1 126 ? 39.402 2.486 -53.410 1.00 86.69 126 VAL A O 1
ATOM 838 N N . CYS A 1 127 ? 37.156 2.753 -53.465 1.00 86.19 127 CYS A N 1
ATOM 839 C CA . CYS A 1 127 ? 36.936 2.754 -52.022 1.00 86.19 127 CYS A CA 1
ATOM 840 C C . CYS A 1 127 ? 36.792 1.303 -51.552 1.00 86.19 127 CYS A C 1
ATOM 842 O O . CYS A 1 127 ? 35.914 0.589 -52.035 1.00 86.19 127 CYS A O 1
ATOM 844 N N . GLN A 1 128 ? 37.683 0.851 -50.674 1.00 90.12 128 GLN A N 1
ATOM 845 C CA . GLN A 1 128 ? 37.631 -0.475 -50.070 1.00 90.12 128 GLN A CA 1
ATOM 846 C C . GLN A 1 128 ? 36.961 -0.378 -48.709 1.00 90.12 128 GLN A C 1
ATOM 848 O O . GLN A 1 128 ? 37.367 0.430 -47.873 1.00 90.12 128 GLN A O 1
ATOM 853 N N . THR A 1 129 ? 35.964 -1.228 -48.488 1.00 87.12 129 THR A N 1
ATOM 854 C CA . THR A 1 129 ? 35.327 -1.364 -47.185 1.00 87.12 129 THR A CA 1
ATOM 855 C C . THR A 1 129 ? 36.183 -2.216 -46.260 1.00 87.12 129 THR A C 1
ATOM 857 O O . THR A 1 129 ? 36.654 -3.280 -46.671 1.00 87.12 129 THR A O 1
ATOM 860 N N . SER A 1 130 ? 36.373 -1.779 -45.016 1.00 85.88 130 SER A N 1
ATOM 861 C CA . SER A 1 130 ? 36.966 -2.622 -43.975 1.00 85.88 130 SER A CA 1
ATOM 862 C C . SER A 1 130 ? 36.174 -2.502 -42.681 1.00 85.88 130 SER A C 1
ATOM 864 O O . SER A 1 130 ? 35.774 -1.405 -42.290 1.00 85.88 130 SER A O 1
ATOM 866 N N . PHE A 1 131 ? 35.925 -3.643 -42.047 1.00 88.38 131 PHE A N 1
ATOM 867 C CA . PHE A 1 131 ? 35.132 -3.734 -40.829 1.00 88.38 131 PHE A CA 1
ATOM 868 C C . PHE A 1 131 ? 36.042 -3.911 -39.619 1.00 88.38 131 PHE A C 1
ATOM 870 O O . PHE A 1 131 ? 37.091 -4.558 -39.706 1.00 88.38 131 PHE A O 1
ATOM 877 N N . ALA A 1 132 ? 35.630 -3.349 -38.485 1.00 84.44 132 ALA A N 1
ATOM 878 C CA . ALA A 1 132 ? 36.222 -3.691 -37.201 1.00 84.44 132 ALA A CA 1
ATOM 879 C C . ALA A 1 132 ? 36.037 -5.193 -36.919 1.00 84.44 132 ALA A C 1
ATOM 881 O O . ALA A 1 132 ? 35.103 -5.825 -37.413 1.00 84.44 132 ALA A O 1
ATOM 882 N N . SER A 1 133 ? 36.931 -5.779 -36.125 1.00 84.56 133 SER A N 1
ATOM 883 C CA . SER A 1 133 ? 36.781 -7.166 -35.679 1.00 84.56 133 SER A CA 1
ATOM 884 C C . SER A 1 133 ? 35.475 -7.362 -34.904 1.00 84.56 133 SER A C 1
ATOM 886 O O . SER A 1 133 ? 35.044 -6.470 -34.172 1.00 84.56 133 SER A O 1
ATOM 888 N N . SER A 1 134 ? 34.880 -8.554 -35.009 1.00 85.38 134 SER A N 1
ATOM 889 C CA . SER A 1 134 ? 33.778 -8.931 -34.117 1.00 85.38 134 SER A CA 1
ATOM 890 C C . SER A 1 134 ? 34.218 -8.785 -32.654 1.00 85.38 134 SER A C 1
ATOM 892 O O . SER A 1 134 ? 35.338 -9.167 -32.302 1.00 85.38 134 SER A O 1
ATOM 894 N N . GLY A 1 135 ? 33.363 -8.178 -31.828 1.00 81.62 135 GLY A N 1
ATOM 895 C CA . GLY A 1 135 ? 33.667 -7.873 -30.426 1.00 81.62 135 GLY A CA 1
ATOM 896 C C . GLY A 1 135 ? 34.431 -6.562 -30.191 1.00 81.62 135 GLY A C 1
ATOM 897 O O . GLY A 1 135 ? 34.870 -6.302 -29.074 1.00 81.62 135 GLY A O 1
ATOM 898 N N . THR A 1 136 ? 34.608 -5.713 -31.208 1.00 86.62 136 THR A N 1
ATOM 899 C CA . THR A 1 136 ? 35.078 -4.334 -31.002 1.00 86.62 136 THR A CA 1
ATOM 900 C C . THR A 1 136 ? 33.953 -3.473 -30.426 1.00 86.62 136 THR A C 1
ATOM 902 O O . THR A 1 136 ? 32.896 -3.376 -31.037 1.00 86.62 136 THR A O 1
ATOM 905 N N . VAL A 1 137 ? 34.180 -2.827 -29.278 1.00 85.25 137 VAL A N 1
ATOM 906 C CA . VAL A 1 137 ? 33.206 -1.914 -28.649 1.00 85.25 137 VAL A CA 1
ATOM 907 C C . VAL A 1 137 ? 32.868 -0.749 -29.581 1.00 85.25 137 VAL A C 1
ATOM 909 O O . VAL A 1 137 ? 33.774 -0.105 -30.116 1.00 85.25 137 VAL A O 1
ATOM 912 N N . CYS A 1 138 ? 31.575 -0.471 -29.756 1.00 85.38 138 CYS A N 1
ATOM 913 C CA . CYS A 1 138 ? 31.084 0.503 -30.732 1.00 85.38 138 CYS A CA 1
ATOM 914 C C . CYS A 1 138 ? 30.039 1.505 -30.220 1.00 85.38 138 CYS A C 1
ATOM 916 O O . CYS A 1 138 ? 29.788 2.490 -30.921 1.00 85.38 138 CYS A O 1
ATOM 918 N N . GLY A 1 139 ? 29.493 1.297 -29.019 1.00 82.94 139 GLY A N 1
ATOM 919 C CA . GLY A 1 139 ? 28.464 2.143 -28.412 1.00 82.94 139 GLY A CA 1
ATOM 920 C C . GLY A 1 139 ? 28.490 2.101 -26.880 1.00 82.94 139 GLY A C 1
ATOM 921 O O . GLY A 1 139 ? 29.543 2.311 -26.273 1.00 82.94 139 GLY A O 1
ATOM 922 N N . THR A 1 140 ? 27.334 1.872 -26.264 1.00 76.19 140 THR A N 1
ATOM 923 C CA . THR A 1 140 ? 27.136 1.822 -24.813 1.00 76.19 140 THR A CA 1
ATOM 924 C C . THR A 1 140 ? 27.921 0.679 -24.169 1.00 76.19 140 THR A C 1
ATOM 926 O O . THR A 1 140 ? 28.006 -0.425 -24.702 1.00 76.19 140 THR A O 1
ATOM 929 N N . VAL A 1 141 ? 28.498 0.948 -22.995 1.00 77.69 141 VAL A N 1
ATOM 930 C CA . VAL A 1 141 ? 29.086 -0.067 -22.112 1.00 77.69 141 VAL A CA 1
ATOM 931 C C . VAL A 1 141 ? 28.621 0.223 -20.691 1.00 77.69 141 VAL A C 1
ATOM 933 O O . VAL A 1 141 ? 29.032 1.217 -20.087 1.00 77.69 141 VAL A O 1
ATOM 936 N N . THR A 1 142 ? 27.763 -0.643 -20.164 1.00 80.38 142 THR A N 1
ATOM 937 C CA . THR A 1 142 ? 27.359 -0.677 -18.753 1.00 80.38 142 THR A CA 1
ATOM 938 C C . THR A 1 142 ? 27.845 -1.983 -18.115 1.00 80.38 142 THR A C 1
ATOM 940 O O . THR A 1 142 ? 28.612 -2.739 -18.706 1.00 80.38 142 THR A O 1
ATOM 943 N N . SER A 1 143 ? 27.408 -2.271 -16.889 1.00 81.31 143 SER A N 1
ATOM 944 C CA . SER A 1 143 ? 27.582 -3.588 -16.266 1.00 81.31 143 SER A CA 1
ATOM 945 C C . SER A 1 143 ? 26.666 -4.682 -16.838 1.00 81.31 143 SER A C 1
ATOM 947 O O . SER A 1 143 ? 26.814 -5.827 -16.430 1.00 81.31 143 SER A O 1
ATOM 949 N N . CYS A 1 144 ? 25.709 -4.336 -17.708 1.00 80.12 144 CYS A N 1
ATOM 950 C CA . CYS A 1 144 ? 24.683 -5.246 -18.238 1.00 80.12 144 CYS A CA 1
ATOM 951 C C . CYS A 1 144 ? 24.500 -5.174 -19.765 1.00 80.12 144 CYS A C 1
ATOM 953 O O . CYS A 1 144 ? 23.763 -5.978 -20.334 1.00 80.12 144 CYS A O 1
ATOM 955 N N . GLU A 1 145 ? 25.159 -4.227 -20.430 1.00 86.31 145 GLU A N 1
ATOM 956 C CA . GLU A 1 145 ? 25.125 -4.012 -21.875 1.00 86.31 145 GLU A CA 1
ATOM 957 C C . GLU A 1 145 ? 26.541 -3.711 -22.374 1.00 86.31 145 GLU A C 1
ATOM 959 O O . GLU A 1 145 ? 27.306 -2.977 -21.741 1.00 86.31 145 GLU A O 1
ATOM 964 N N . SER A 1 146 ? 26.898 -4.264 -23.526 1.00 87.38 146 SER A N 1
ATOM 965 C CA . SER A 1 146 ? 28.073 -3.871 -24.296 1.00 87.38 146 SER A CA 1
ATOM 966 C C . SER A 1 146 ? 27.725 -3.880 -25.777 1.00 87.38 146 SER A C 1
ATOM 968 O O . SER A 1 146 ? 27.495 -4.932 -26.364 1.00 87.38 146 SER A O 1
ATOM 970 N N . ASP A 1 147 ? 27.713 -2.708 -26.399 1.00 86.88 147 ASP A N 1
ATOM 971 C CA . ASP A 1 147 ? 27.523 -2.566 -27.839 1.00 86.88 147 ASP A CA 1
ATOM 972 C C . ASP A 1 147 ? 28.795 -2.996 -28.577 1.00 86.88 147 ASP A C 1
ATOM 974 O O . ASP A 1 147 ? 29.853 -2.365 -28.442 1.00 86.88 147 ASP A O 1
ATOM 978 N N . LEU A 1 148 ? 28.696 -4.057 -29.380 1.00 88.75 148 LEU A N 1
ATOM 979 C CA . LEU A 1 148 ? 29.822 -4.686 -30.069 1.00 88.75 148 LEU A CA 1
ATOM 980 C C . LEU A 1 148 ? 29.616 -4.718 -31.588 1.00 88.75 148 LEU A C 1
ATOM 982 O O . LEU A 1 148 ? 28.520 -4.957 -32.094 1.00 88.75 148 LEU A O 1
ATOM 986 N N . CYS A 1 149 ? 30.703 -4.527 -32.335 1.00 90.19 149 CYS A N 1
ATOM 987 C CA . CYS A 1 149 ? 30.707 -4.732 -33.775 1.00 90.19 149 CYS A CA 1
ATOM 988 C C . CYS A 1 149 ? 30.479 -6.210 -34.107 1.00 90.19 149 CYS A C 1
ATOM 990 O O . CYS A 1 149 ? 31.113 -7.097 -33.526 1.00 90.19 149 CYS A O 1
ATOM 992 N N . ASP A 1 150 ? 29.641 -6.471 -35.107 1.00 86.81 150 ASP A N 1
ATOM 993 C CA . ASP A 1 150 ? 29.332 -7.816 -35.607 1.00 86.81 150 ASP A CA 1
ATOM 994 C C . ASP A 1 150 ? 30.424 -8.405 -36.529 1.00 86.81 150 ASP A C 1
ATOM 996 O O . ASP A 1 150 ? 30.449 -9.607 -36.791 1.00 86.81 150 ASP A O 1
ATOM 1000 N N . GLY A 1 151 ? 31.359 -7.572 -37.000 1.00 85.50 151 GLY A N 1
ATOM 1001 C CA . GLY A 1 151 ? 32.370 -7.929 -38.004 1.00 85.50 151 GLY A CA 1
ATOM 1002 C C . GLY A 1 151 ? 31.921 -7.757 -39.463 1.00 85.50 151 GLY A C 1
ATOM 1003 O O . GLY A 1 151 ? 32.710 -8.018 -40.373 1.00 85.50 151 GLY A O 1
ATOM 1004 N N . ALA A 1 152 ? 30.687 -7.302 -39.692 1.00 87.12 152 ALA A N 1
ATOM 1005 C CA . ALA A 1 152 ? 30.103 -6.973 -40.994 1.00 87.12 152 ALA A CA 1
ATOM 1006 C C . ALA A 1 152 ? 29.728 -5.480 -41.140 1.00 87.12 152 ALA A C 1
ATOM 1008 O O . ALA A 1 152 ? 29.255 -5.078 -42.201 1.00 87.12 152 ALA A O 1
ATOM 1009 N N . GLY A 1 153 ? 29.974 -4.666 -40.106 1.00 82.94 153 GLY A N 1
ATOM 1010 C CA . GLY A 1 153 ? 29.850 -3.202 -40.121 1.00 82.94 153 GLY A CA 1
ATOM 1011 C C . GLY A 1 153 ? 28.747 -2.652 -39.214 1.00 82.94 153 GLY A C 1
ATOM 1012 O O . GLY A 1 153 ? 28.693 -1.440 -38.997 1.00 82.94 153 GLY A O 1
ATOM 1013 N N . ALA A 1 154 ? 27.905 -3.514 -38.636 1.00 86.25 154 ALA A N 1
ATOM 1014 C CA . ALA A 1 154 ? 26.870 -3.100 -37.700 1.00 86.25 154 ALA A CA 1
ATOM 1015 C C . ALA A 1 154 ? 27.398 -3.059 -36.260 1.00 86.25 154 ALA A C 1
ATOM 1017 O O . ALA A 1 154 ? 28.209 -3.888 -35.845 1.00 86.25 154 ALA A O 1
ATOM 1018 N N . CYS A 1 155 ? 26.891 -2.093 -35.497 1.00 85.81 155 CYS A N 1
ATOM 1019 C CA . CYS A 1 155 ? 27.014 -2.049 -34.048 1.00 85.81 155 CYS A CA 1
ATOM 1020 C C . CYS A 1 155 ? 25.747 -2.675 -33.458 1.00 85.81 155 CYS A C 1
ATOM 1022 O O . CYS A 1 155 ? 24.651 -2.204 -33.766 1.00 85.81 155 CYS A O 1
ATOM 1024 N N . ALA A 1 156 ? 25.888 -3.753 -32.688 1.00 84.31 156 ALA A N 1
ATOM 1025 C CA . ALA A 1 156 ? 24.771 -4.501 -32.123 1.00 84.31 156 ALA A CA 1
ATOM 1026 C C . ALA A 1 156 ? 24.886 -4.559 -30.590 1.00 84.31 156 ALA A C 1
ATOM 1028 O O . ALA A 1 156 ? 25.986 -4.817 -30.089 1.00 84.31 156 ALA A O 1
ATOM 1029 N N . PRO A 1 157 ? 23.782 -4.365 -29.848 1.00 81.75 157 PRO A N 1
ATOM 1030 C CA . PRO A 1 157 ? 23.802 -4.509 -28.401 1.00 81.75 157 PRO A CA 1
ATOM 1031 C C . PRO A 1 157 ? 24.022 -5.970 -28.009 1.00 81.75 157 PRO A C 1
ATOM 1033 O O . PRO A 1 157 ? 23.387 -6.882 -28.548 1.00 81.75 157 PRO A O 1
ATOM 1036 N N . SER A 1 158 ? 24.925 -6.189 -27.057 1.00 82.00 158 SER A N 1
ATOM 1037 C CA . SER A 1 158 ? 25.123 -7.469 -26.381 1.00 82.00 158 SER A CA 1
ATOM 1038 C C . SER A 1 158 ? 24.732 -7.308 -24.919 1.00 82.00 158 SER A C 1
ATOM 1040 O O . SER A 1 158 ? 25.430 -6.636 -24.159 1.00 82.00 158 SER A O 1
ATOM 1042 N N . TYR A 1 159 ? 23.623 -7.928 -24.528 1.00 81.44 159 TYR A N 1
ATOM 1043 C CA . TYR A 1 159 ? 23.136 -7.922 -23.150 1.00 81.44 159 TYR A CA 1
ATOM 1044 C C . TYR A 1 159 ? 23.739 -9.072 -22.345 1.00 81.44 159 TYR A C 1
ATOM 1046 O O . TYR A 1 159 ? 23.884 -10.188 -22.850 1.00 81.44 159 TYR A O 1
ATOM 1054 N N . GLU A 1 160 ? 24.070 -8.800 -21.085 1.00 78.25 160 GLU A N 1
ATOM 1055 C CA . GLU A 1 160 ? 24.399 -9.845 -20.116 1.00 78.25 160 GLU A CA 1
ATOM 1056 C C . GLU A 1 160 ? 23.150 -10.660 -19.753 1.00 78.25 160 GLU A C 1
ATOM 1058 O O . GLU A 1 160 ? 22.016 -10.183 -19.846 1.00 78.25 160 GLU A O 1
ATOM 1063 N N . LEU A 1 161 ? 23.347 -11.912 -19.330 1.00 69.44 161 LEU A N 1
ATOM 1064 C CA . LEU A 1 161 ? 22.230 -12.796 -18.984 1.00 69.44 161 LEU A CA 1
ATOM 1065 C C . LEU A 1 161 ? 21.437 -12.253 -17.778 1.00 69.44 161 LEU A C 1
ATOM 1067 O O . LEU A 1 161 ? 22.059 -11.756 -16.830 1.00 69.44 161 LEU A O 1
ATOM 1071 N N . PRO A 1 162 ? 20.098 -12.419 -17.746 1.00 60.44 162 PRO A N 1
ATOM 1072 C CA . PRO A 1 162 ? 19.295 -12.124 -16.564 1.00 60.44 162 PRO A CA 1
ATOM 1073 C C . PRO A 1 162 ? 19.866 -12.784 -15.304 1.00 60.44 162 PRO A C 1
ATOM 1075 O O . PRO A 1 162 ? 20.270 -13.949 -15.334 1.00 60.44 162 PRO A O 1
ATOM 1078 N N . GLY A 1 163 ? 19.925 -12.042 -14.198 1.00 58.88 163 GLY A N 1
ATOM 1079 C CA . GLY A 1 163 ? 20.522 -12.522 -12.945 1.00 58.88 163 GLY A CA 1
ATOM 1080 C C . GLY A 1 163 ? 22.048 -12.358 -12.843 1.00 58.88 163 GLY A C 1
ATOM 1081 O O . GLY A 1 163 ? 22.615 -12.639 -11.787 1.00 58.88 163 GLY A O 1
ATOM 1082 N N . THR A 1 164 ? 22.735 -11.882 -13.889 1.00 76.00 164 THR A N 1
ATOM 1083 C CA . THR A 1 164 ? 24.173 -11.555 -13.811 1.00 76.00 164 THR A CA 1
ATOM 1084 C C . THR A 1 164 ? 24.386 -10.406 -12.830 1.00 76.00 164 THR A C 1
ATOM 1086 O O . THR A 1 164 ? 23.781 -9.350 -12.984 1.00 76.00 164 THR A O 1
ATOM 1089 N N . THR A 1 165 ? 25.230 -10.594 -11.811 1.00 75.69 165 THR A N 1
ATOM 1090 C CA . THR A 1 165 ? 25.468 -9.577 -10.773 1.00 75.69 165 THR A CA 1
ATOM 1091 C C . THR A 1 165 ? 26.024 -8.291 -11.367 1.00 75.69 165 THR A C 1
ATOM 1093 O O . THR A 1 165 ? 27.057 -8.316 -12.039 1.00 75.69 165 THR A O 1
ATOM 1096 N N . CYS A 1 166 ? 25.392 -7.173 -11.044 1.00 75.69 166 CYS A N 1
ATOM 1097 C CA . CYS A 1 166 ? 25.781 -5.844 -11.483 1.00 75.69 166 CYS A CA 1
ATOM 1098 C C . CYS A 1 166 ? 25.769 -4.870 -10.295 1.00 75.69 166 CYS A C 1
ATOM 1100 O O . CYS A 1 166 ? 25.300 -5.199 -9.206 1.00 75.69 166 CYS A O 1
ATOM 1102 N N . GLY A 1 167 ? 26.333 -3.676 -10.483 1.00 74.81 167 GLY A N 1
ATOM 1103 C CA . GLY A 1 167 ? 26.385 -2.676 -9.416 1.00 74.81 167 GLY A CA 1
ATOM 1104 C C . GLY A 1 167 ? 27.163 -3.134 -8.174 1.00 74.81 167 GLY A C 1
ATOM 1105 O O . GLY A 1 167 ? 28.125 -3.901 -8.261 1.00 74.81 167 GLY A O 1
ATOM 1106 N N . ALA A 1 168 ? 26.781 -2.600 -7.014 1.00 62.00 168 ALA A N 1
ATOM 1107 C CA . ALA A 1 168 ? 27.472 -2.834 -5.739 1.00 62.00 168 ALA A CA 1
ATOM 1108 C C . ALA A 1 168 ? 26.543 -3.322 -4.618 1.00 62.00 168 ALA A C 1
ATOM 1110 O O . ALA A 1 168 ? 27.032 -3.763 -3.577 1.00 62.00 168 ALA A O 1
ATOM 1111 N N . ASN A 1 169 ? 25.223 -3.262 -4.825 1.00 64.62 169 ASN A N 1
ATOM 1112 C CA . ASN A 1 169 ? 24.220 -3.465 -3.777 1.00 64.62 169 ASN A CA 1
ATOM 1113 C C . ASN A 1 169 ? 23.415 -4.766 -3.960 1.00 64.62 169 ASN A C 1
ATOM 1115 O O . ASN A 1 169 ? 22.281 -4.863 -3.503 1.00 64.62 169 ASN A O 1
ATOM 1119 N N . GLY A 1 170 ? 23.998 -5.770 -4.625 1.00 64.75 170 GLY A N 1
ATOM 1120 C CA . GLY A 1 170 ? 23.335 -7.052 -4.906 1.00 64.75 170 GLY A CA 1
ATOM 1121 C C . GLY A 1 170 ? 22.381 -7.022 -6.103 1.00 64.75 170 GLY A C 1
ATOM 1122 O O . GLY A 1 170 ? 21.595 -7.948 -6.272 1.00 64.75 170 GLY A O 1
ATOM 1123 N N . GLU A 1 171 ? 22.454 -5.967 -6.914 1.00 79.06 171 GLU A N 1
ATOM 1124 C CA . GLU A 1 171 ? 21.684 -5.793 -8.143 1.00 79.06 171 GLU A CA 1
ATOM 1125 C C . GLU A 1 171 ? 22.068 -6.855 -9.198 1.00 79.06 171 GLU A C 1
ATOM 1127 O O . GLU A 1 171 ? 23.169 -7.420 -9.194 1.00 79.06 171 GLU A O 1
ATOM 1132 N N . THR A 1 172 ? 21.154 -7.134 -10.123 1.00 77.38 172 THR A N 1
ATOM 1133 C CA . THR A 1 172 ? 21.332 -8.093 -11.220 1.00 77.38 172 THR A CA 1
ATOM 1134 C C . THR A 1 172 ? 20.841 -7.528 -12.545 1.00 77.38 172 THR A C 1
ATOM 1136 O O . THR A 1 172 ? 19.919 -6.720 -12.568 1.00 77.38 172 THR A O 1
ATOM 1139 N N . CYS A 1 173 ? 21.423 -7.963 -13.658 1.00 79.00 173 CYS A N 1
ATOM 1140 C CA . CYS A 1 173 ? 20.969 -7.565 -14.985 1.00 79.00 173 CYS A CA 1
ATOM 1141 C C . CYS A 1 173 ? 19.568 -8.113 -15.293 1.00 79.00 173 CYS A C 1
ATOM 1143 O O . CYS A 1 173 ? 19.252 -9.250 -14.935 1.00 79.00 173 CYS A O 1
ATOM 1145 N N . ASP A 1 174 ? 18.754 -7.319 -15.989 1.00 76.44 174 ASP A N 1
ATOM 1146 C CA . ASP A 1 174 ? 17.393 -7.665 -16.429 1.00 76.44 174 ASP A CA 1
ATOM 1147 C C . ASP A 1 174 ? 17.339 -8.409 -17.782 1.00 76.44 174 ASP A C 1
ATOM 1149 O O . ASP A 1 174 ? 16.303 -8.951 -18.159 1.00 76.44 174 ASP A O 1
ATOM 1153 N N . GLY A 1 175 ? 18.454 -8.444 -18.521 1.00 71.38 175 GLY A N 1
ATOM 1154 C CA . GLY A 1 175 ? 18.533 -8.942 -19.902 1.00 71.38 175 GLY A CA 1
ATOM 1155 C C . GLY A 1 175 ? 18.116 -7.929 -20.979 1.00 71.38 175 GLY A C 1
ATOM 1156 O O . GLY A 1 175 ? 18.231 -8.233 -22.164 1.00 71.38 175 GLY A O 1
ATOM 1157 N N . GLY A 1 176 ? 17.672 -6.733 -20.579 1.00 73.44 176 GLY A N 1
ATOM 1158 C CA . GLY A 1 176 ? 17.422 -5.559 -21.423 1.00 73.44 176 GLY A CA 1
ATOM 1159 C C . GLY A 1 176 ? 18.520 -4.489 -21.335 1.00 73.44 176 GLY A C 1
ATOM 1160 O O . GLY A 1 176 ? 18.400 -3.435 -21.955 1.00 73.44 176 GLY A O 1
ATOM 1161 N N . GLY A 1 177 ? 19.588 -4.749 -20.572 1.00 77.69 177 GLY A N 1
ATOM 1162 C CA . GLY A 1 177 ? 20.755 -3.871 -20.425 1.00 77.69 177 GLY A CA 1
ATOM 1163 C C . GLY A 1 177 ? 20.757 -3.010 -19.162 1.00 77.69 177 GLY A C 1
ATOM 1164 O O . GLY A 1 177 ? 21.720 -2.271 -18.934 1.00 77.69 177 GLY A O 1
ATOM 1165 N N . MET A 1 178 ? 19.734 -3.125 -18.311 1.00 76.81 178 MET A N 1
ATOM 1166 C CA . MET A 1 178 ? 19.647 -2.395 -17.050 1.00 76.81 178 MET A CA 1
ATOM 1167 C C . MET A 1 178 ? 20.095 -3.253 -15.869 1.00 76.81 178 MET A C 1
ATOM 1169 O O . MET A 1 178 ? 19.924 -4.470 -15.829 1.00 76.81 178 MET A O 1
ATOM 1173 N N . CYS A 1 179 ? 20.673 -2.578 -14.880 1.00 78.44 179 CYS A N 1
ATOM 1174 C CA . CYS A 1 179 ? 20.996 -3.160 -13.589 1.00 78.44 179 CYS A CA 1
ATOM 1175 C C . CYS A 1 179 ? 19.818 -2.907 -12.643 1.00 78.44 179 CYS A C 1
ATOM 1177 O O . CYS A 1 179 ? 19.508 -1.749 -12.362 1.00 78.44 179 CYS A O 1
ATOM 1179 N N . VAL A 1 180 ? 19.138 -3.967 -12.203 1.00 73.19 180 VAL A N 1
ATOM 1180 C CA . VAL A 1 180 ? 17.923 -3.888 -11.378 1.00 73.19 180 VAL A CA 1
ATOM 1181 C C . VAL A 1 180 ? 18.152 -4.515 -10.006 1.00 73.19 180 VAL A C 1
ATOM 1183 O O . VAL A 1 180 ? 18.982 -5.409 -9.851 1.00 73.19 180 VAL A O 1
ATOM 1186 N N . ALA A 1 181 ? 17.426 -4.047 -8.990 1.00 58.69 181 ALA A N 1
ATOM 1187 C CA . ALA A 1 181 ? 17.476 -4.642 -7.657 1.00 58.69 181 ALA A CA 1
ATOM 1188 C C . ALA A 1 181 ? 17.139 -6.150 -7.713 1.00 58.69 181 ALA A C 1
ATOM 1190 O O . ALA A 1 181 ? 16.358 -6.566 -8.577 1.00 58.69 181 ALA A O 1
ATOM 1191 N N . PRO A 1 182 ? 17.698 -6.980 -6.809 1.00 56.97 182 PRO A N 1
ATOM 1192 C CA . PRO A 1 182 ? 17.285 -8.376 -6.711 1.00 56.97 182 PRO A CA 1
ATOM 1193 C C . PRO A 1 182 ? 15.775 -8.443 -6.419 1.00 56.97 182 PRO A C 1
ATOM 1195 O O . PRO A 1 182 ? 15.247 -7.519 -5.787 1.00 56.97 182 PRO A O 1
ATOM 1198 N N . PRO A 1 183 ? 15.065 -9.506 -6.852 1.00 53.75 183 PRO A N 1
ATOM 1199 C CA . PRO A 1 183 ? 13.640 -9.649 -6.565 1.00 53.75 183 PRO A CA 1
ATOM 1200 C C . PRO A 1 183 ? 13.406 -9.478 -5.056 1.00 53.75 183 PRO A C 1
ATOM 1202 O O . PRO A 1 183 ? 14.136 -10.093 -4.269 1.00 53.75 183 PRO A O 1
ATOM 1205 N N . PRO A 1 184 ? 12.440 -8.637 -4.636 1.00 49.38 184 PRO A N 1
ATOM 1206 C CA . PRO A 1 184 ? 12.235 -8.343 -3.224 1.00 49.38 184 PRO A CA 1
ATOM 1207 C C . PRO A 1 184 ? 11.986 -9.618 -2.427 1.00 49.38 184 PRO A C 1
ATOM 1209 O O . PRO A 1 184 ? 11.397 -10.578 -2.935 1.00 49.38 184 PRO A O 1
ATOM 1212 N N . ALA A 1 185 ? 12.412 -9.603 -1.161 1.00 51.28 185 ALA A N 1
ATOM 1213 C CA . ALA A 1 185 ? 12.084 -10.656 -0.213 1.00 51.28 185 ALA A CA 1
ATOM 1214 C C . ALA A 1 185 ? 10.562 -10.847 -0.204 1.00 51.28 185 ALA A C 1
ATOM 1216 O O . ALA A 1 185 ? 9.821 -9.928 0.137 1.00 51.28 185 ALA A O 1
ATOM 1217 N N . ALA A 1 186 ? 10.112 -12.021 -0.649 1.00 52.50 186 ALA A N 1
ATOM 1218 C CA . ALA A 1 186 ? 8.708 -12.277 -0.931 1.00 52.50 186 ALA A CA 1
ATOM 1219 C C . ALA A 1 186 ? 7.831 -12.030 0.309 1.00 52.50 186 ALA A C 1
ATOM 1221 O O . ALA A 1 186 ? 8.006 -12.695 1.336 1.00 52.50 186 ALA A O 1
ATOM 1222 N N . GLY A 1 187 ? 6.876 -11.101 0.196 1.00 58.75 187 GLY A N 1
ATOM 1223 C CA . GLY A 1 187 ? 5.686 -11.100 1.046 1.00 58.75 187 GLY A CA 1
ATOM 1224 C C . GLY A 1 187 ? 4.740 -12.241 0.650 1.00 58.75 187 GLY A C 1
ATOM 1225 O O . GLY A 1 187 ? 5.127 -13.153 -0.089 1.00 58.75 187 GLY A O 1
ATOM 1226 N N . ALA A 1 188 ? 3.509 -12.238 1.161 1.00 73.62 188 ALA A N 1
ATOM 1227 C CA . ALA A 1 188 ? 2.587 -13.346 0.914 1.00 73.62 188 ALA A CA 1
ATOM 1228 C C . ALA A 1 188 ? 2.240 -13.507 -0.582 1.00 73.62 188 ALA A C 1
ATOM 1230 O O . ALA A 1 188 ? 1.729 -12.596 -1.227 1.00 73.62 188 ALA A O 1
ATOM 1231 N N . LEU A 1 189 ? 2.479 -14.706 -1.119 1.00 84.38 189 LEU A N 1
ATOM 1232 C CA . LEU A 1 189 ? 2.072 -15.101 -2.473 1.00 84.38 189 LEU A CA 1
ATOM 1233 C C . LEU A 1 189 ? 0.557 -15.214 -2.623 1.00 84.38 189 LEU A C 1
ATOM 1235 O O . LEU A 1 189 ? 0.008 -14.847 -3.653 1.00 84.38 189 LEU A O 1
ATOM 1239 N N . ASN A 1 190 ? -0.111 -15.690 -1.575 1.00 91.25 190 ASN A N 1
ATOM 1240 C CA . ASN A 1 190 ? -1.559 -15.677 -1.443 1.00 91.25 190 ASN A CA 1
ATOM 1241 C C . ASN A 1 190 ? -1.916 -14.565 -0.428 1.00 91.25 190 ASN A C 1
ATOM 1243 O O . ASN A 1 190 ? -1.835 -14.833 0.774 1.00 91.25 190 ASN A O 1
ATOM 1247 N N . PRO A 1 191 ? -2.258 -13.329 -0.859 1.00 95.19 191 PRO A N 1
ATOM 1248 C CA . PRO A 1 191 ? -2.588 -12.237 0.051 1.00 95.19 191 PRO A CA 1
ATOM 1249 C C . PRO A 1 191 ? -3.743 -12.601 0.982 1.00 95.19 191 PRO A C 1
ATOM 1251 O O . PRO A 1 191 ? -4.825 -12.998 0.527 1.00 95.19 191 PRO A O 1
ATOM 1254 N N . GLY A 1 192 ? -3.507 -12.422 2.281 1.00 95.88 192 GLY A N 1
ATOM 1255 C CA . GLY A 1 192 ? -4.481 -12.642 3.340 1.00 95.88 192 GLY A CA 1
ATOM 1256 C C . GLY A 1 192 ? -5.681 -11.699 3.273 1.00 95.88 192 GLY A C 1
ATOM 1257 O O . GLY A 1 192 ? -5.746 -10.737 2.499 1.00 95.88 192 GLY A O 1
ATOM 1258 N N . ALA A 1 193 ? -6.663 -11.981 4.114 1.00 98.06 193 ALA A N 1
ATOM 1259 C CA . ALA A 1 193 ? -7.908 -11.255 4.185 1.00 98.06 193 ALA A CA 1
ATOM 1260 C C . ALA A 1 193 ? -7.780 -9.967 5.009 1.00 98.06 193 ALA A C 1
ATOM 1262 O O . ALA A 1 193 ? -7.782 -10.017 6.235 1.00 98.06 193 ALA A O 1
ATOM 1263 N N . LEU A 1 194 ? -7.738 -8.809 4.341 1.00 98.69 194 LEU A N 1
ATOM 1264 C CA . LEU A 1 194 ? -7.805 -7.497 4.996 1.00 98.69 194 LEU A CA 1
ATOM 1265 C C . LEU A 1 194 ? -9.244 -6.964 5.060 1.00 98.69 194 LEU A C 1
ATOM 1267 O O . LEU A 1 194 ? -10.016 -7.124 4.109 1.00 98.69 194 LEU A O 1
ATOM 1271 N N . LEU A 1 195 ? -9.559 -6.280 6.159 1.00 98.75 195 LEU A N 1
ATOM 1272 C CA . LEU A 1 195 ? -10.704 -5.387 6.320 1.00 98.75 195 LEU A CA 1
ATOM 1273 C C . LEU A 1 195 ? -10.243 -4.059 6.939 1.00 98.75 195 LEU A C 1
ATOM 1275 O O . LEU A 1 195 ? -9.591 -4.052 7.981 1.00 98.75 195 LEU A O 1
ATOM 1279 N N . VAL A 1 196 ? -10.649 -2.935 6.348 1.00 98.69 196 VAL A N 1
ATOM 1280 C CA . VAL A 1 196 ? -10.609 -1.620 7.006 1.00 98.69 196 VAL A CA 1
ATOM 1281 C C . VAL A 1 196 ? -12.036 -1.232 7.367 1.00 98.69 196 VAL A C 1
ATOM 1283 O O . VAL A 1 196 ? -12.915 -1.227 6.505 1.00 98.69 196 VAL A O 1
ATOM 1286 N N . TYR A 1 197 ? -12.279 -0.979 8.654 1.00 98.62 197 TYR A N 1
ATOM 1287 C CA . TYR A 1 197 ? -13.620 -0.848 9.210 1.00 98.62 197 TYR A CA 1
ATOM 1288 C C . TYR A 1 197 ? -13.720 0.326 10.188 1.00 98.62 197 TYR A C 1
ATOM 1290 O O . TYR A 1 197 ? -13.274 0.277 11.337 1.00 98.62 197 TYR A O 1
ATOM 1298 N N . TYR A 1 198 ? -14.360 1.394 9.722 1.00 97.44 198 TYR A N 1
ATOM 1299 C CA . TYR A 1 198 ? -14.644 2.617 10.475 1.00 97.44 198 TYR A CA 1
ATOM 1300 C C . TYR A 1 198 ? -16.101 2.661 10.985 1.00 97.44 198 TYR A C 1
ATOM 1302 O O . TYR A 1 198 ? -16.545 3.673 11.526 1.00 97.44 198 TYR A O 1
ATOM 1310 N N . GLY A 1 199 ? -16.856 1.567 10.814 1.00 96.88 199 GLY A N 1
ATOM 1311 C CA . GLY A 1 199 ? -18.189 1.376 11.392 1.00 96.88 199 GLY A CA 1
ATOM 1312 C C . GLY A 1 199 ? -18.163 1.041 12.889 1.00 96.88 199 GLY A C 1
ATOM 1313 O O . GLY A 1 199 ? -17.124 1.036 13.544 1.00 96.88 199 GLY A O 1
ATOM 1314 N N . ILE A 1 200 ? -19.332 0.715 13.445 1.00 98.00 200 ILE A N 1
ATOM 1315 C CA . ILE A 1 200 ? -19.492 0.322 14.858 1.00 98.00 200 ILE A CA 1
ATOM 1316 C C . ILE A 1 200 ? -19.300 -1.205 14.969 1.00 98.00 200 ILE A C 1
ATOM 1318 O O . ILE A 1 200 ? -20.121 -1.925 14.391 1.00 98.00 200 ILE A O 1
ATOM 1322 N N . PRO A 1 201 ? -18.262 -1.737 15.655 1.00 98.56 201 PRO A N 1
ATOM 1323 C CA . PRO A 1 201 ? -17.951 -3.173 15.642 1.00 98.56 201 PRO A CA 1
ATOM 1324 C C . PRO A 1 201 ? -19.092 -4.082 16.110 1.00 98.56 201 PRO A C 1
ATOM 1326 O O . PRO A 1 201 ? -19.396 -5.065 15.443 1.00 98.56 201 PRO A O 1
ATOM 1329 N N . SER A 1 202 ? -19.799 -3.733 17.185 1.00 98.62 202 SER A N 1
ATOM 1330 C CA . SER A 1 202 ? -20.939 -4.503 17.709 1.00 98.62 202 SER A CA 1
ATOM 1331 C C . SER A 1 202 ? -22.162 -4.545 16.784 1.00 98.62 202 SER A C 1
ATOM 1333 O O . SER A 1 202 ? -23.094 -5.313 17.031 1.00 98.62 202 SER A O 1
ATOM 1335 N N . LEU A 1 203 ? -22.177 -3.742 15.717 1.00 98.56 203 LEU A N 1
ATOM 1336 C CA . LEU A 1 203 ? -23.255 -3.692 14.730 1.00 98.56 203 LEU A CA 1
ATOM 1337 C C . LEU A 1 203 ? -22.873 -4.314 13.378 1.00 98.56 203 LEU A C 1
ATOM 1339 O O . LEU A 1 203 ? -23.726 -4.323 12.491 1.00 98.56 203 LEU A O 1
ATOM 1343 N N . ILE A 1 204 ? -21.645 -4.826 13.218 1.00 98.50 204 ILE A N 1
ATOM 1344 C CA . ILE A 1 204 ? -21.138 -5.317 11.928 1.00 98.50 204 ILE A CA 1
ATOM 1345 C C . ILE A 1 204 ? -22.078 -6.347 11.288 1.00 98.50 204 ILE A C 1
ATOM 1347 O O . ILE A 1 204 ? -22.495 -7.300 11.947 1.00 98.50 204 ILE A O 1
ATOM 1351 N N . ASN A 1 205 ? -22.426 -6.153 10.011 1.00 97.88 205 ASN A N 1
ATOM 1352 C CA . ASN A 1 205 ? -23.303 -7.038 9.225 1.00 97.88 205 ASN A CA 1
ATOM 1353 C C . ASN A 1 205 ? -24.619 -7.409 9.944 1.00 97.88 205 ASN A C 1
ATOM 1355 O O . ASN A 1 205 ? -25.099 -8.543 9.864 1.00 97.88 205 ASN A O 1
ATOM 1359 N N . GLY A 1 206 ? -25.182 -6.474 10.715 1.00 97.25 206 GLY A N 1
ATOM 1360 C CA . GLY A 1 206 ? -26.412 -6.695 11.472 1.00 97.25 206 GLY A CA 1
ATOM 1361 C C . GLY A 1 206 ? -26.256 -7.510 12.764 1.00 97.25 206 GLY A C 1
ATOM 1362 O O . GLY A 1 206 ? -27.268 -7.980 13.285 1.00 97.25 206 GLY A O 1
ATOM 1363 N N . ALA A 1 207 ? -25.044 -7.640 13.326 1.00 98.12 207 ALA A N 1
ATOM 1364 C CA . ALA A 1 207 ? -24.795 -8.311 14.614 1.00 98.12 207 ALA A CA 1
ATOM 1365 C C . ALA A 1 207 ? -25.623 -7.743 15.790 1.00 98.12 207 ALA A C 1
ATOM 1367 O O . ALA A 1 207 ? -25.855 -8.436 16.778 1.00 98.12 207 ALA A O 1
ATOM 1368 N N . ALA A 1 208 ? -26.114 -6.501 15.676 1.00 97.12 208 ALA A N 1
ATOM 1369 C CA . ALA A 1 208 ? -27.124 -5.902 16.557 1.00 97.12 208 ALA A CA 1
ATOM 1370 C C . ALA A 1 208 ? -26.790 -5.926 18.069 1.00 97.12 208 ALA A C 1
ATOM 1372 O O . ALA A 1 208 ? -27.690 -5.981 18.911 1.00 97.12 208 ALA A O 1
ATOM 1373 N N . GLY A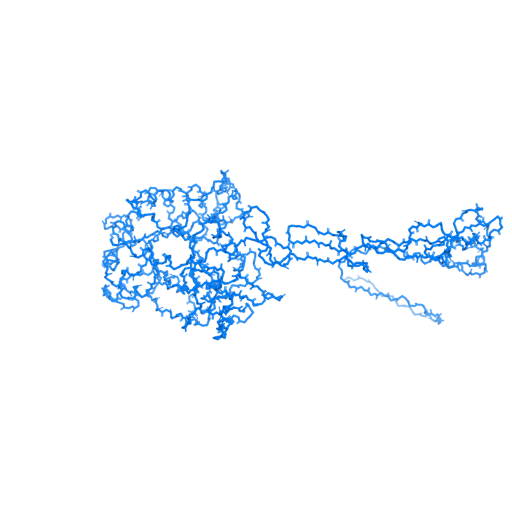 1 209 ? -25.503 -5.853 18.416 1.00 97.44 209 GLY A N 1
ATOM 1374 C CA . GLY A 1 209 ? -24.995 -5.899 19.788 1.00 97.44 209 GLY A CA 1
ATOM 1375 C C . GLY A 1 209 ? -24.560 -7.289 20.267 1.00 97.44 209 GLY A C 1
ATOM 1376 O O . GLY A 1 209 ? -24.071 -7.403 21.391 1.00 97.44 209 GLY A O 1
ATOM 1377 N N . ASP A 1 210 ? -24.709 -8.340 19.455 1.00 98.56 210 ASP A N 1
ATOM 1378 C CA . ASP A 1 210 ? -24.156 -9.662 19.756 1.00 98.56 210 ASP A CA 1
ATOM 1379 C C . ASP A 1 210 ? -22.640 -9.668 19.502 1.00 98.56 210 ASP A C 1
ATOM 1381 O O . ASP A 1 210 ? -22.159 -9.702 18.367 1.00 98.56 210 ASP A O 1
ATOM 1385 N N . LEU A 1 211 ? -21.880 -9.602 20.596 1.00 98.69 211 LEU A N 1
ATOM 1386 C CA . LEU A 1 211 ? -20.423 -9.477 20.563 1.00 98.69 211 LEU A CA 1
ATOM 1387 C C . LEU A 1 211 ? -19.720 -10.754 20.083 1.00 98.69 211 LEU A C 1
ATOM 1389 O O . LEU A 1 211 ? -18.607 -10.661 19.573 1.00 98.69 211 LEU A O 1
ATOM 1393 N N . ASP A 1 212 ? -20.341 -11.929 20.233 1.00 98.75 212 ASP A N 1
ATOM 1394 C CA . ASP A 1 212 ? -19.759 -13.186 19.755 1.00 98.75 212 ASP A CA 1
ATOM 1395 C C . ASP A 1 212 ? -19.999 -13.346 18.241 1.00 98.75 212 ASP A C 1
ATOM 1397 O O . ASP A 1 212 ? -19.108 -13.810 17.529 1.00 98.75 212 ASP A O 1
ATOM 1401 N N . VAL A 1 213 ? -21.138 -12.868 17.717 1.00 98.69 213 VAL A N 1
ATOM 1402 C CA . VAL A 1 213 ? -21.376 -12.746 16.262 1.00 98.69 213 VAL A CA 1
ATOM 1403 C C . VAL A 1 213 ? -20.463 -11.691 15.631 1.00 98.69 213 VAL A C 1
ATOM 1405 O O . VAL A 1 213 ? -19.868 -11.950 14.583 1.00 98.69 213 VAL A O 1
ATOM 1408 N N . ALA A 1 214 ? -20.299 -10.527 16.267 1.00 98.81 214 ALA A N 1
ATOM 1409 C CA . ALA A 1 214 ? -19.391 -9.484 15.791 1.00 98.81 214 ALA A CA 1
ATOM 1410 C C . ALA A 1 214 ? -17.932 -9.975 15.748 1.00 98.81 214 ALA A C 1
ATOM 1412 O O . ALA A 1 214 ? -17.263 -9.831 14.724 1.00 98.81 214 ALA A O 1
ATOM 1413 N N . ALA A 1 215 ? -17.465 -10.639 16.813 1.00 98.88 215 ALA A N 1
ATOM 1414 C CA . ALA A 1 215 ? -16.134 -11.240 16.858 1.00 98.88 215 ALA A CA 1
ATOM 1415 C C . ALA A 1 215 ? -15.952 -12.371 15.834 1.00 98.88 215 ALA A C 1
ATOM 1417 O O . ALA A 1 215 ? -14.899 -12.457 15.219 1.00 98.88 215 ALA A O 1
ATOM 1418 N N . ALA A 1 216 ? -16.962 -13.213 15.591 1.00 98.69 216 ALA A N 1
ATOM 1419 C CA . ALA A 1 216 ? -16.892 -14.231 14.538 1.00 98.69 216 ALA A CA 1
ATOM 1420 C C . ALA A 1 216 ? -16.877 -13.634 13.117 1.00 98.69 216 ALA A C 1
ATOM 1422 O O . ALA A 1 216 ? -16.348 -14.252 12.197 1.00 98.69 216 ALA A O 1
ATOM 1423 N N . THR A 1 217 ? -17.451 -12.442 12.934 1.00 98.62 217 THR A N 1
ATOM 1424 C CA . THR A 1 217 ? -17.491 -11.739 11.643 1.00 98.62 217 THR A CA 1
ATOM 1425 C C . THR A 1 217 ? -16.165 -11.043 11.341 1.00 98.62 217 THR A C 1
ATOM 1427 O O . THR A 1 217 ? -15.640 -11.179 10.239 1.00 98.62 217 THR A O 1
ATOM 1430 N N . LEU A 1 218 ? -15.601 -10.328 12.320 1.00 98.75 218 LEU A N 1
ATOM 1431 C CA . LEU A 1 218 ? -14.277 -9.705 12.212 1.00 98.75 218 LEU A CA 1
ATOM 1432 C C . LEU A 1 218 ? -13.158 -10.760 12.197 1.00 98.75 218 LEU A C 1
ATOM 1434 O O . LEU A 1 218 ? -12.232 -10.656 11.400 1.00 98.75 218 LEU A O 1
ATOM 1438 N N . GLY A 1 219 ? -13.304 -11.819 12.996 1.00 98.44 219 GLY A N 1
ATOM 1439 C CA . GLY A 1 219 ? -12.383 -12.956 13.096 1.00 98.44 219 GLY A CA 1
ATOM 1440 C C . GLY A 1 219 ? -12.292 -13.841 11.847 1.00 98.44 219 GLY A C 1
ATOM 1441 O O . GLY A 1 219 ? -11.498 -14.775 11.800 1.00 98.44 219 GLY A O 1
ATOM 1442 N N . ALA A 1 220 ? -13.110 -13.575 10.824 1.00 98.12 220 ALA A N 1
ATOM 1443 C CA . ALA A 1 220 ? -12.990 -14.215 9.516 1.00 98.12 220 ALA A CA 1
ATOM 1444 C C . ALA A 1 220 ? -11.863 -13.611 8.653 1.00 98.12 220 ALA A C 1
ATOM 1446 O O . ALA A 1 220 ? -11.525 -14.181 7.617 1.00 98.12 220 ALA A O 1
ATOM 1447 N N . TYR A 1 221 ? -11.315 -12.458 9.046 1.00 98.62 221 TYR A N 1
ATOM 1448 C CA . TYR A 1 221 ? -10.234 -11.760 8.354 1.00 98.62 221 TYR A CA 1
ATOM 1449 C C . TYR A 1 221 ? -8.887 -12.022 9.047 1.00 98.62 221 TYR A C 1
ATOM 1451 O O . TYR A 1 221 ? -8.823 -12.114 10.270 1.00 98.62 221 TYR A O 1
ATOM 1459 N N . ASP A 1 222 ? -7.801 -12.096 8.277 1.00 98.38 222 ASP A N 1
ATOM 1460 C CA . ASP A 1 222 ? -6.437 -12.224 8.809 1.00 98.38 222 ASP A CA 1
ATOM 1461 C C . ASP A 1 222 ? -5.944 -10.894 9.411 1.00 98.38 222 ASP A C 1
ATOM 1463 O O . ASP A 1 222 ? -5.141 -10.883 10.344 1.00 98.38 222 ASP A O 1
ATOM 1467 N N . VAL A 1 223 ? -6.426 -9.760 8.883 1.00 98.75 223 VAL A N 1
ATOM 1468 C CA . VAL A 1 223 ? -6.069 -8.408 9.335 1.00 98.75 223 VAL A CA 1
ATOM 1469 C C . VAL A 1 223 ? -7.305 -7.505 9.371 1.00 98.75 223 VAL A C 1
ATOM 1471 O O . VAL A 1 223 ? -8.054 -7.424 8.396 1.00 98.75 223 VAL A O 1
ATOM 1474 N N . VAL A 1 224 ? -7.489 -6.772 10.470 1.00 98.88 224 VAL A N 1
ATOM 1475 C CA . VAL A 1 224 ? -8.566 -5.788 10.658 1.00 98.88 224 VAL A CA 1
ATOM 1476 C C . VAL A 1 224 ? -7.984 -4.454 11.129 1.00 98.88 224 VAL A C 1
ATOM 1478 O O . VAL A 1 224 ? -7.282 -4.405 12.135 1.00 98.88 224 VAL A O 1
ATOM 1481 N N . VAL A 1 225 ? -8.329 -3.355 10.456 1.00 98.88 225 VAL A N 1
ATOM 1482 C CA . VAL A 1 225 ? -8.097 -1.982 10.940 1.00 98.88 225 VAL A CA 1
ATOM 1483 C C . VAL A 1 225 ? -9.405 -1.430 11.505 1.00 98.88 225 VAL A C 1
ATOM 1485 O O . VAL A 1 225 ? -10.413 -1.410 10.798 1.00 98.88 225 VAL A O 1
ATOM 1488 N N . LEU A 1 226 ? -9.396 -0.971 12.760 1.00 98.81 226 LEU A N 1
ATOM 1489 C CA . LEU A 1 226 ? -10.564 -0.395 13.439 1.00 98.81 226 LEU A CA 1
ATOM 1490 C C . LEU A 1 226 ? -10.444 1.129 13.573 1.00 98.81 226 LEU A C 1
ATOM 1492 O O . LEU A 1 226 ? -9.409 1.633 14.004 1.00 98.81 226 LEU A O 1
ATOM 1496 N N . GLY A 1 227 ? -11.518 1.847 13.230 1.00 97.25 227 GLY A N 1
ATOM 1497 C CA . GLY A 1 227 ? -11.563 3.316 13.181 1.00 97.25 227 GLY A CA 1
ATOM 1498 C C . GLY A 1 227 ? -11.427 4.059 14.522 1.00 97.25 227 GLY A C 1
ATOM 1499 O O . GLY A 1 227 ? -11.546 3.489 15.608 1.00 97.25 227 GLY A O 1
ATOM 1500 N N . ALA A 1 228 ? -11.193 5.372 14.424 1.00 95.12 228 ALA A N 1
ATOM 1501 C CA . ALA A 1 228 ? -10.915 6.272 15.547 1.00 95.12 228 ALA A CA 1
ATOM 1502 C C . ALA A 1 228 ? -12.039 6.376 16.599 1.00 95.12 228 ALA A C 1
ATOM 1504 O O . ALA A 1 228 ? -13.227 6.239 16.307 1.00 95.12 228 ALA A O 1
ATOM 1505 N N . GLY A 1 229 ? -11.665 6.728 17.831 1.00 95.62 229 GLY A N 1
ATOM 1506 C CA . GLY A 1 229 ? -12.577 6.983 18.951 1.00 95.62 229 GLY A CA 1
ATOM 1507 C C . GLY A 1 229 ? -12.981 5.722 19.720 1.00 95.62 229 GLY A C 1
ATOM 1508 O O . GLY A 1 229 ? -13.431 5.817 20.865 1.00 95.62 229 GLY A O 1
ATOM 1509 N N . LEU A 1 230 ? -12.791 4.542 19.122 1.00 98.06 230 LEU A N 1
ATOM 1510 C CA . LEU A 1 230 ? -13.028 3.240 19.744 1.00 98.06 230 LEU A CA 1
ATOM 1511 C C . LEU A 1 230 ? -11.993 2.917 20.833 1.00 98.06 230 LEU A C 1
ATOM 1513 O O . LEU A 1 230 ? -12.301 2.173 21.764 1.00 98.06 230 LEU A O 1
ATOM 1517 N N . GLU A 1 231 ? -10.797 3.506 20.775 1.00 97.94 231 GLU A N 1
ATOM 1518 C CA . GLU A 1 231 ? -9.763 3.373 21.802 1.00 97.94 231 GLU A CA 1
ATOM 1519 C C . GLU A 1 231 ? -10.083 4.141 23.082 1.00 97.94 231 GLU A C 1
ATOM 1521 O O . GLU A 1 231 ? -9.617 3.769 24.154 1.00 97.94 231 GLU A O 1
ATOM 1526 N N . VAL A 1 232 ? -10.870 5.214 22.982 1.00 97.69 232 VAL A N 1
ATOM 1527 C CA . VAL A 1 232 ? -10.954 6.246 24.018 1.00 97.69 232 VAL A CA 1
ATOM 1528 C C . VAL A 1 232 ? -11.752 5.758 25.240 1.00 97.69 232 VAL A C 1
ATOM 1530 O O . VAL A 1 232 ? -12.975 5.590 25.144 1.00 97.69 232 VAL A O 1
ATOM 1533 N N . PRO A 1 233 ? -11.122 5.595 26.424 1.00 96.56 233 PRO A N 1
ATOM 1534 C CA . PRO A 1 233 ? -11.799 5.061 27.601 1.00 96.56 233 PRO A CA 1
ATOM 1535 C C . PRO A 1 233 ? -12.871 5.993 28.172 1.00 96.56 233 PRO A C 1
ATOM 1537 O O . PRO A 1 233 ? -12.839 7.216 28.005 1.00 96.56 233 PRO A O 1
ATOM 1540 N N . ALA A 1 234 ? -13.810 5.411 28.919 1.00 95.00 234 ALA A N 1
ATOM 1541 C CA . ALA A 1 234 ? -14.902 6.151 29.543 1.00 95.00 234 ALA A CA 1
ATOM 1542 C C . ALA A 1 234 ? -14.393 7.304 30.429 1.00 95.00 234 ALA A C 1
ATOM 1544 O O . ALA A 1 234 ? -13.591 7.110 31.342 1.00 95.00 234 ALA A O 1
ATOM 1545 N N . GLY A 1 235 ? -14.900 8.513 30.170 1.00 93.00 235 GLY A N 1
ATOM 1546 C CA . GLY A 1 235 ? -14.510 9.739 30.875 1.00 93.00 235 GLY A CA 1
ATOM 1547 C C . GLY A 1 235 ? -13.396 10.552 30.204 1.00 93.00 235 GLY A C 1
ATOM 1548 O O . GLY A 1 235 ? -13.123 11.656 30.671 1.00 93.00 235 GLY A O 1
ATOM 1549 N N . GLN A 1 236 ? -12.797 10.065 29.111 1.00 94.75 236 GLN A N 1
ATOM 1550 C CA . GLN A 1 236 ? -11.856 10.837 28.293 1.00 94.75 236 GLN A CA 1
ATOM 1551 C C . GLN A 1 236 ? -12.570 11.603 27.155 1.00 94.75 236 GLN A C 1
ATOM 1553 O O . GLN A 1 236 ? -13.629 11.168 26.686 1.00 94.75 236 GLN A O 1
ATOM 1558 N N . PRO A 1 237 ? -12.032 12.748 26.685 1.00 90.81 237 PRO A N 1
ATOM 1559 C CA . PRO A 1 237 ? -12.583 13.474 25.540 1.00 90.81 237 PRO A CA 1
ATOM 1560 C C . PRO A 1 237 ? -12.561 12.628 24.258 1.00 90.81 237 PRO A C 1
ATOM 1562 O O . PRO A 1 237 ? -11.525 12.084 23.890 1.00 90.81 237 PRO A O 1
ATOM 1565 N N . GLY A 1 238 ? -13.700 12.540 23.566 1.00 87.06 238 GLY A N 1
ATOM 1566 C CA . GLY A 1 238 ? -13.857 11.703 22.368 1.00 87.06 238 GLY A CA 1
ATOM 1567 C C . GLY A 1 238 ? -14.321 10.266 22.638 1.00 87.06 238 GLY A C 1
ATOM 1568 O O . GLY A 1 238 ? -14.428 9.495 21.694 1.00 87.06 238 GLY A O 1
ATOM 1569 N N . HIS A 1 239 ? -14.624 9.905 23.892 1.00 91.75 239 HIS A N 1
ATOM 1570 C CA . HIS A 1 239 ? -15.142 8.581 24.247 1.00 91.75 239 HIS A CA 1
ATOM 1571 C C . HIS A 1 239 ? -16.418 8.213 23.474 1.00 91.75 239 HIS A C 1
ATOM 1573 O O . HIS A 1 239 ? -17.455 8.870 23.614 1.00 91.75 239 HIS A O 1
ATOM 1579 N N . LEU A 1 240 ? -16.355 7.106 22.732 1.00 94.00 240 LEU A N 1
ATOM 1580 C CA . LEU A 1 240 ? -17.516 6.444 22.147 1.00 94.00 240 LEU A CA 1
ATOM 1581 C C . LEU A 1 240 ? -18.044 5.367 23.100 1.00 94.00 240 LEU A C 1
ATOM 1583 O O . LEU A 1 240 ? -17.278 4.557 23.620 1.00 94.00 240 LEU A O 1
ATOM 1587 N N . ALA A 1 241 ? -19.369 5.292 23.269 1.00 93.81 241 ALA A N 1
ATOM 1588 C CA . ALA A 1 241 ? -20.017 4.263 24.095 1.00 93.81 241 ALA A CA 1
ATOM 1589 C C . ALA A 1 241 ? -19.669 2.824 23.656 1.00 93.81 241 ALA A C 1
ATOM 1591 O O . ALA A 1 241 ? -19.721 1.895 24.458 1.00 93.81 241 ALA A O 1
ATOM 1592 N N . GLU A 1 242 ? -19.279 2.666 22.391 1.00 97.00 242 GLU A N 1
ATOM 1593 C CA . GLU A 1 242 ? -18.854 1.412 21.777 1.00 97.00 242 GLU A CA 1
ATOM 1594 C C . GLU A 1 242 ? -17.508 0.881 22.300 1.00 97.00 242 GLU A C 1
ATOM 1596 O O . GLU A 1 242 ? -17.280 -0.320 22.229 1.00 97.00 242 GLU A O 1
ATOM 1601 N N . HIS A 1 243 ? -16.648 1.717 22.898 1.00 98.06 243 HIS A N 1
ATOM 1602 C CA . HIS A 1 243 ? -15.328 1.314 23.413 1.00 98.06 243 HIS A CA 1
ATOM 1603 C C . HIS A 1 243 ? -15.366 0.014 24.239 1.00 98.06 243 HIS A C 1
ATOM 1605 O O . HIS A 1 243 ? -14.572 -0.899 24.019 1.00 98.06 243 HIS A O 1
ATOM 1611 N N . ALA A 1 244 ? -16.331 -0.111 25.159 1.00 98.12 244 ALA A N 1
ATOM 1612 C CA . ALA A 1 244 ? -16.467 -1.297 26.006 1.00 98.12 244 ALA A CA 1
ATOM 1613 C C . ALA A 1 244 ? -16.861 -2.565 25.221 1.00 98.12 244 ALA A C 1
ATOM 1615 O O . ALA A 1 244 ? -16.464 -3.667 25.604 1.00 98.12 244 ALA A O 1
ATOM 1616 N N . ASN A 1 245 ? -17.611 -2.416 24.125 1.00 98.62 245 ASN A N 1
ATOM 1617 C CA . ASN A 1 245 ? -17.933 -3.511 23.216 1.00 98.62 245 ASN A CA 1
ATOM 1618 C C . ASN A 1 245 ? -16.707 -3.887 22.378 1.00 98.62 245 ASN A C 1
ATOM 1620 O O . ASN A 1 245 ? -16.411 -5.072 22.283 1.00 98.62 245 ASN A O 1
ATOM 1624 N N . THR A 1 246 ? -15.953 -2.916 21.848 1.00 98.69 246 THR A N 1
ATOM 1625 C CA . THR A 1 246 ? -14.722 -3.169 21.077 1.00 98.69 246 THR A CA 1
ATOM 1626 C C . THR A 1 246 ? -13.692 -3.946 21.895 1.00 98.69 246 THR A C 1
ATOM 1628 O O . THR A 1 246 ? -13.241 -4.997 21.448 1.00 98.69 246 THR A O 1
ATOM 1631 N N . VAL A 1 247 ? -13.392 -3.503 23.126 1.00 98.75 247 VAL A N 1
ATOM 1632 C CA . VAL A 1 247 ? -12.522 -4.229 24.079 1.00 98.75 247 VAL A CA 1
ATOM 1633 C C . VAL A 1 247 ? -13.016 -5.668 24.270 1.00 98.75 247 VAL A C 1
ATOM 1635 O O . VAL A 1 247 ? -12.244 -6.625 24.244 1.00 98.75 247 VAL A O 1
ATOM 1638 N N . ALA A 1 248 ? -14.329 -5.841 24.446 1.00 98.69 248 ALA A N 1
ATOM 1639 C CA . ALA A 1 248 ? -14.918 -7.153 24.651 1.00 98.69 248 ALA A CA 1
ATOM 1640 C C . ALA A 1 248 ? -14.901 -8.034 23.390 1.00 98.69 248 ALA A C 1
ATOM 1642 O O . ALA A 1 248 ? -14.811 -9.245 23.557 1.00 98.69 248 ALA A O 1
ATOM 1643 N N . ILE A 1 249 ? -15.003 -7.471 22.182 1.00 98.88 249 ILE A N 1
ATOM 1644 C CA . ILE A 1 249 ? -14.965 -8.173 20.886 1.00 98.88 249 ILE A CA 1
ATOM 1645 C C . ILE A 1 249 ? -13.543 -8.653 20.577 1.00 98.88 249 ILE A C 1
ATOM 1647 O O . ILE A 1 249 ? -13.354 -9.835 20.300 1.00 98.88 249 ILE A O 1
ATOM 1651 N N . VAL A 1 250 ? -12.546 -7.767 20.685 1.00 98.75 250 VAL A N 1
ATOM 1652 C CA . VAL A 1 250 ? -11.130 -8.086 20.415 1.00 98.75 250 VAL A CA 1
ATOM 1653 C C . VAL A 1 250 ? -10.629 -9.196 21.346 1.00 98.75 250 VAL A C 1
ATOM 1655 O O . VAL A 1 250 ? -9.934 -10.107 20.912 1.00 98.75 250 VAL A O 1
ATOM 1658 N N . ALA A 1 251 ? -11.084 -9.219 22.602 1.00 98.50 251 ALA A N 1
ATOM 1659 C CA . ALA A 1 251 ? -10.735 -10.260 23.570 1.00 98.50 251 ALA A CA 1
ATOM 1660 C C . ALA A 1 251 ? -11.399 -11.645 23.343 1.00 98.50 251 ALA A C 1
ATOM 1662 O O . ALA A 1 251 ? -11.288 -12.516 24.215 1.00 98.50 251 ALA A O 1
ATOM 1663 N N . ARG A 1 252 ? -12.141 -11.882 22.247 1.00 98.56 252 ARG A N 1
ATOM 1664 C CA . ARG A 1 252 ? -12.835 -13.168 22.016 1.00 98.56 252 ARG A CA 1
ATOM 1665 C C . ARG A 1 252 ? -11.963 -14.207 21.308 1.00 98.56 252 ARG A C 1
ATOM 1667 O O . ARG A 1 252 ? -11.191 -13.852 20.425 1.00 98.56 252 ARG A O 1
ATOM 1674 N N . PRO A 1 253 ? -12.163 -15.516 21.583 1.00 98.31 253 PRO A N 1
ATOM 1675 C CA . PRO A 1 253 ? -11.419 -16.587 20.911 1.00 98.31 253 PRO A CA 1
ATOM 1676 C C . PRO A 1 253 ? -11.535 -16.593 19.380 1.00 98.31 253 PRO A C 1
ATOM 1678 O O . PRO A 1 253 ? -10.657 -17.120 18.711 1.00 98.31 253 PRO A O 1
ATOM 1681 N N . ALA A 1 254 ? -12.605 -16.020 18.820 1.00 98.25 254 ALA A N 1
ATOM 1682 C CA . ALA A 1 254 ? -12.772 -15.897 17.373 1.00 98.25 254 ALA A CA 1
ATOM 1683 C C . ALA A 1 254 ? -11.779 -14.912 16.723 1.00 98.25 254 ALA A C 1
ATOM 1685 O O . ALA A 1 254 ? -11.517 -15.039 15.538 1.00 98.25 254 ALA A O 1
ATOM 1686 N N . MET A 1 255 ? -11.210 -13.976 17.492 1.00 98.38 255 MET A N 1
ATOM 1687 C CA . MET A 1 255 ? -10.226 -12.992 17.022 1.00 98.38 255 MET A CA 1
ATOM 1688 C C . MET A 1 255 ? -8.772 -13.471 17.169 1.00 98.38 255 MET A C 1
ATOM 1690 O O . MET A 1 255 ? -7.860 -12.750 16.797 1.00 98.38 255 MET A O 1
ATOM 1694 N N . THR A 1 256 ? -8.518 -14.658 17.740 1.00 96.06 256 THR A N 1
ATOM 1695 C CA . THR A 1 256 ? -7.156 -15.089 18.135 1.00 96.06 256 THR A CA 1
ATOM 1696 C C . THR A 1 256 ? -6.175 -15.246 16.965 1.00 96.06 256 THR A C 1
ATOM 1698 O O . THR A 1 256 ? -4.970 -15.134 17.177 1.00 96.06 256 THR A O 1
ATOM 1701 N N . ASP A 1 257 ? -6.671 -15.473 15.747 1.00 95.50 257 ASP A N 1
ATOM 1702 C CA . ASP A 1 257 ? -5.852 -15.570 14.532 1.00 95.50 257 ASP A CA 1
ATOM 1703 C C . ASP A 1 257 ? -5.894 -14.285 13.665 1.00 95.50 257 ASP A C 1
ATOM 1705 O O . ASP A 1 257 ? -5.284 -14.248 12.599 1.00 95.50 257 ASP A O 1
ATOM 1709 N N . THR A 1 258 ? -6.566 -13.220 14.126 1.00 98.06 258 THR A N 1
ATOM 1710 C CA . THR A 1 258 ? -6.743 -11.944 13.408 1.00 98.06 258 THR A CA 1
ATOM 1711 C C . THR A 1 258 ? -5.850 -10.855 13.988 1.00 98.06 258 THR A C 1
ATOM 1713 O O . THR A 1 258 ? -5.976 -10.518 15.161 1.00 98.06 258 THR A O 1
ATOM 1716 N N . LEU A 1 259 ? -5.015 -10.227 13.156 1.00 98.12 259 LEU A N 1
ATOM 1717 C CA . LEU A 1 259 ? -4.230 -9.057 13.560 1.00 98.12 259 LEU A CA 1
ATOM 1718 C C . LEU A 1 259 ? -5.107 -7.800 13.587 1.00 98.12 259 LEU A C 1
ATOM 1720 O O . LEU A 1 259 ? -5.613 -7.369 12.548 1.00 98.12 259 LEU A O 1
ATOM 1724 N N . VAL A 1 260 ? -5.250 -7.180 14.757 1.00 98.75 260 VAL A N 1
ATOM 1725 C CA . VAL A 1 260 ? -6.044 -5.959 14.945 1.00 98.75 260 VAL A CA 1
ATOM 1726 C C . VAL A 1 260 ? -5.138 -4.730 15.005 1.00 98.75 260 VAL A C 1
ATOM 1728 O O . VAL A 1 260 ? -4.266 -4.616 15.866 1.00 98.75 260 VAL A O 1
ATOM 1731 N N . PHE A 1 261 ? -5.387 -3.764 14.124 1.00 98.88 261 PHE A N 1
ATOM 1732 C CA . PHE A 1 261 ? -4.712 -2.471 14.100 1.00 98.88 261 PHE A CA 1
ATOM 1733 C C . PHE A 1 261 ? -5.646 -1.346 14.541 1.00 98.88 261 PHE A C 1
ATOM 1735 O O . PHE A 1 261 ? -6.744 -1.176 14.006 1.00 98.88 261 PHE A O 1
ATOM 1742 N N . GLY A 1 262 ? -5.185 -0.550 15.503 1.00 98.75 262 GLY A N 1
ATOM 1743 C CA . GLY A 1 262 ? -5.901 0.623 15.988 1.00 98.75 262 GLY A CA 1
ATOM 1744 C C . GLY A 1 262 ? -5.588 1.883 15.186 1.00 98.75 262 GLY A C 1
ATOM 1745 O O . GLY A 1 262 ? -4.423 2.271 15.103 1.00 98.75 262 GLY A O 1
ATOM 1746 N N . TYR A 1 263 ? -6.606 2.537 14.625 1.00 98.44 263 TYR A N 1
ATOM 1747 C CA . TYR A 1 263 ? -6.463 3.791 13.878 1.00 98.44 263 TYR A CA 1
ATOM 1748 C C . TYR A 1 263 ? -6.034 4.966 14.770 1.00 98.44 263 TYR A C 1
ATOM 1750 O O . TYR A 1 263 ? -6.620 5.199 15.833 1.00 98.44 263 TYR A O 1
ATOM 1758 N N . ILE A 1 264 ? -5.076 5.767 14.293 1.00 98.31 264 ILE A N 1
ATOM 1759 C CA . ILE A 1 264 ? -4.742 7.101 14.805 1.00 98.31 264 ILE A CA 1
ATOM 1760 C C . ILE A 1 264 ? -4.408 8.028 13.624 1.00 98.31 264 ILE A C 1
ATOM 1762 O O . ILE A 1 264 ? -3.509 7.739 12.840 1.00 98.31 264 ILE A O 1
ATOM 1766 N N . ASP A 1 2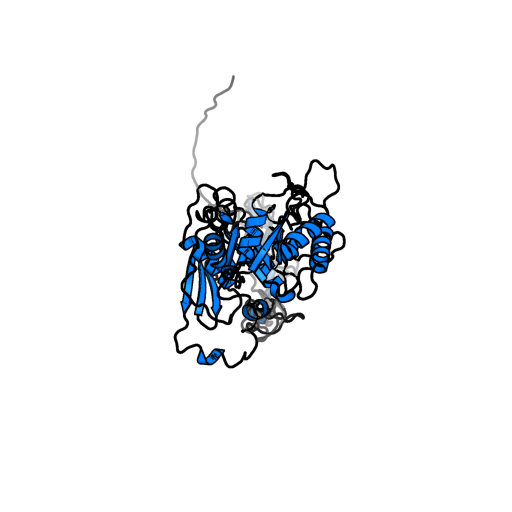65 ? -5.081 9.176 13.551 1.00 96.31 265 ASP A N 1
ATOM 1767 C CA . ASP A 1 265 ? -4.778 10.273 12.620 1.00 96.31 265 ASP A CA 1
ATOM 1768 C C . ASP A 1 265 ? -3.446 10.955 13.004 1.00 96.31 265 ASP A C 1
ATOM 1770 O O . ASP A 1 265 ? -3.288 11.475 14.120 1.00 96.31 265 ASP A O 1
ATOM 1774 N N . LEU A 1 266 ? -2.473 10.929 12.085 1.00 96.62 266 LEU A N 1
ATOM 1775 C CA . LEU A 1 266 ? -1.176 11.595 12.220 1.00 96.62 266 LEU A CA 1
ATOM 1776 C C . LEU A 1 266 ? -1.145 12.981 11.552 1.00 96.62 266 LEU A C 1
ATOM 1778 O O . LEU A 1 266 ? -0.227 13.762 11.829 1.00 96.62 266 LEU A O 1
ATOM 1782 N N . GLY A 1 267 ? -2.129 13.319 10.728 1.00 93.19 267 GLY A N 1
ATOM 1783 C CA . GLY A 1 267 ? -2.215 14.544 9.946 1.00 93.19 267 GLY A CA 1
ATOM 1784 C C . GLY A 1 267 ? -2.134 15.831 10.775 1.00 93.19 267 GLY A C 1
ATOM 1785 O O . GLY A 1 267 ? -2.393 15.860 11.982 1.00 93.19 267 GLY A O 1
ATOM 1786 N N . VAL A 1 268 ? -1.711 16.924 10.131 1.00 89.56 268 VAL A N 1
ATOM 1787 C CA . VAL A 1 268 ? -1.518 18.244 10.770 1.00 89.56 268 VAL A CA 1
ATOM 1788 C C . VAL A 1 268 ? -2.459 19.293 10.183 1.00 89.56 268 VAL A C 1
ATOM 1790 O O . VAL A 1 268 ? -3.083 20.046 10.934 1.00 89.56 268 VAL A O 1
ATOM 1793 N N . ALA A 1 269 ? -2.568 19.346 8.854 1.00 81.00 269 ALA A N 1
ATOM 1794 C CA . ALA A 1 269 ? -3.552 20.153 8.139 1.00 81.00 269 ALA A CA 1
ATOM 1795 C C . ALA A 1 269 ? -3.858 19.533 6.766 1.00 81.00 269 ALA A C 1
ATOM 1797 O O . ALA A 1 269 ? -2.970 18.971 6.131 1.00 81.00 269 ALA A O 1
ATOM 1798 N N . ASN A 1 270 ? -5.095 19.687 6.293 1.00 72.06 270 ASN A N 1
ATOM 1799 C CA . ASN A 1 270 ? -5.459 19.523 4.886 1.00 72.06 270 ASN A CA 1
ATOM 1800 C C . ASN A 1 270 ? -6.456 20.633 4.484 1.00 72.06 270 ASN A C 1
ATOM 1802 O O . ASN A 1 270 ? -6.887 21.426 5.326 1.00 72.06 270 ASN A O 1
ATOM 1806 N N . THR A 1 271 ? -6.835 20.707 3.206 1.00 63.81 271 THR A N 1
ATOM 1807 C CA . THR A 1 271 ? -7.849 21.661 2.706 1.00 63.81 271 THR A CA 1
ATOM 1808 C C . THR A 1 271 ? -9.255 21.071 2.546 1.00 63.81 271 THR A C 1
ATOM 1810 O O . THR A 1 271 ? -10.157 21.770 2.078 1.00 63.81 271 THR A O 1
ATOM 1813 N N . THR A 1 272 ? -9.469 19.809 2.922 1.00 64.38 272 THR A N 1
ATOM 1814 C CA . THR A 1 272 ? -10.717 19.055 2.696 1.00 64.38 272 THR A CA 1
ATOM 1815 C C . THR A 1 272 ? -11.557 18.845 3.952 1.00 64.38 272 THR A C 1
ATOM 1817 O O . THR A 1 272 ? -12.760 18.613 3.832 1.00 64.38 272 THR A O 1
ATOM 1820 N N . GLY A 1 273 ? -10.984 18.976 5.149 1.00 62.81 273 GLY A N 1
ATOM 1821 C CA . GLY A 1 273 ? -11.703 18.789 6.404 1.00 62.81 273 GLY A CA 1
ATOM 1822 C C . GLY A 1 273 ? -10.888 19.136 7.656 1.00 62.81 273 GLY A C 1
ATOM 1823 O O . GLY A 1 273 ? -9.732 19.547 7.575 1.00 62.81 273 GLY A O 1
ATOM 1824 N N . PRO A 1 274 ? -11.495 19.014 8.846 1.00 66.62 274 PRO A N 1
ATOM 1825 C CA . PRO A 1 274 ? -10.771 19.127 10.102 1.00 66.62 274 PRO A CA 1
ATOM 1826 C C . PRO A 1 274 ? -9.955 17.852 10.356 1.00 66.62 274 PRO A C 1
ATOM 1828 O O . PRO A 1 274 ? -10.535 16.796 10.597 1.00 66.62 274 PRO A O 1
ATOM 1831 N N . LEU A 1 275 ? -8.627 17.970 10.354 1.00 78.44 275 LEU A N 1
ATOM 1832 C CA . LEU A 1 275 ? -7.739 16.945 10.910 1.00 78.44 275 LEU A CA 1
ATOM 1833 C C . LEU A 1 275 ? -7.642 17.070 12.428 1.00 78.44 275 LEU A C 1
ATOM 1835 O O . LEU A 1 275 ? -7.848 18.149 12.995 1.00 78.44 275 LEU A O 1
ATOM 1839 N N . SER A 1 276 ? -7.282 15.974 13.084 1.00 87.31 276 SER A N 1
ATOM 1840 C CA . SER A 1 276 ? -7.157 15.911 14.538 1.00 87.31 276 SER A CA 1
ATOM 1841 C C . SER A 1 276 ? -5.964 16.713 15.050 1.00 87.31 276 SER A C 1
ATOM 1843 O O . SER A 1 276 ? -6.042 17.300 16.129 1.00 87.31 276 SER A O 1
ATOM 1845 N N . ASN A 1 277 ? -4.859 16.739 14.288 1.00 92.44 277 ASN A N 1
ATOM 1846 C CA . ASN A 1 277 ? -3.607 17.425 14.633 1.00 92.44 277 ASN A CA 1
ATOM 1847 C C . ASN A 1 277 ? -3.164 17.163 16.086 1.00 92.44 277 ASN A C 1
ATOM 1849 O O . ASN A 1 277 ? -2.771 18.065 16.833 1.00 92.44 277 ASN A O 1
ATOM 1853 N N . PHE A 1 278 ? -3.258 15.898 16.505 1.00 95.19 278 PHE A N 1
ATOM 1854 C CA . PHE A 1 278 ? -2.918 15.492 17.862 1.00 95.19 278 PHE A CA 1
ATOM 1855 C C . PHE A 1 278 ? -1.450 15.809 18.176 1.00 95.19 278 PHE A C 1
ATOM 1857 O O . PHE A 1 278 ? -0.555 15.657 17.334 1.00 95.19 278 PHE A O 1
ATOM 1864 N N . ALA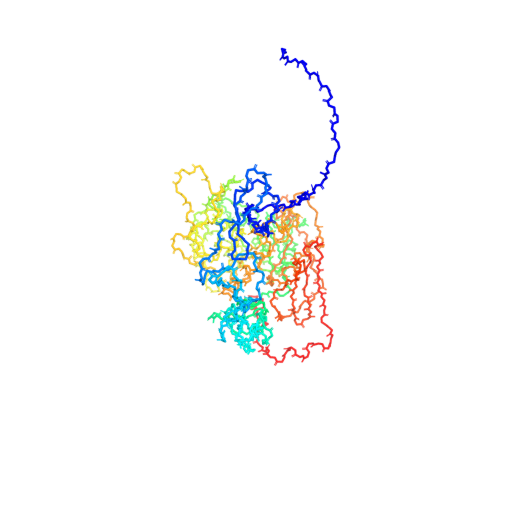 A 1 279 ? -1.176 16.216 19.415 1.00 96.88 279 ALA A N 1
ATOM 1865 C CA . ALA A 1 279 ? 0.194 16.309 19.906 1.00 96.88 279 ALA A CA 1
ATOM 1866 C C . ALA A 1 279 ? 0.826 14.905 19.964 1.00 96.88 279 ALA A C 1
ATOM 1868 O O . ALA A 1 279 ? 0.128 13.933 20.241 1.00 96.88 279 ALA A O 1
ATOM 1869 N N . ILE A 1 280 ? 2.151 14.787 19.797 1.00 98.31 280 ILE A N 1
ATOM 1870 C CA . ILE A 1 280 ? 2.854 13.486 19.880 1.00 98.31 280 ILE A CA 1
ATOM 1871 C C . ILE A 1 280 ? 2.512 12.733 21.179 1.00 98.31 280 ILE A C 1
ATOM 1873 O O . ILE A 1 280 ? 2.274 11.532 21.153 1.00 98.31 280 ILE A O 1
ATOM 1877 N N . ALA A 1 281 ? 2.410 13.439 22.309 1.00 98.25 281 ALA A N 1
ATOM 1878 C CA . ALA A 1 281 ? 2.020 12.834 23.583 1.00 98.25 281 ALA A CA 1
ATOM 1879 C C . ALA A 1 281 ? 0.591 12.250 23.576 1.00 98.25 281 ALA A C 1
ATOM 1881 O O . ALA A 1 281 ? 0.348 11.250 24.241 1.00 98.25 281 ALA A O 1
ATOM 1882 N N . GLU A 1 282 ? -0.340 12.838 22.818 1.00 97.69 282 GLU A N 1
ATOM 1883 C CA . GLU A 1 282 ? -1.699 12.309 22.658 1.00 97.69 282 GLU A CA 1
ATOM 1884 C C . GLU A 1 282 ? -1.740 11.131 21.674 1.00 97.69 282 GLU A C 1
ATOM 1886 O O . GLU A 1 282 ? -2.429 10.153 21.945 1.00 97.69 282 GLU A O 1
ATOM 1891 N N . ILE A 1 283 ? -0.941 11.157 20.600 1.00 98.56 283 ILE A N 1
ATOM 1892 C CA . ILE A 1 283 ? -0.757 10.005 19.696 1.00 98.56 283 ILE A CA 1
ATOM 1893 C C . ILE A 1 283 ? -0.254 8.787 20.484 1.00 98.56 283 ILE A C 1
ATOM 1895 O O . ILE A 1 283 ? -0.828 7.705 20.392 1.00 98.56 283 ILE A O 1
ATOM 1899 N N . VAL A 1 284 ? 0.764 8.971 21.331 1.00 98.56 284 VAL A N 1
ATOM 1900 C CA . VAL A 1 284 ? 1.281 7.902 22.203 1.00 98.56 284 VAL A CA 1
ATOM 1901 C C . VAL A 1 284 ? 0.238 7.469 23.241 1.00 98.56 284 VAL A C 1
ATOM 1903 O O . VAL A 1 284 ? 0.099 6.277 23.495 1.00 98.56 284 VAL A O 1
ATOM 1906 N N . GLN A 1 285 ? -0.545 8.396 23.803 1.00 98.31 285 GLN A N 1
ATOM 1907 C CA . GLN A 1 285 ? -1.622 8.070 24.747 1.00 98.31 285 GLN A CA 1
ATOM 1908 C C . GLN A 1 285 ? -2.751 7.243 24.102 1.00 98.31 285 GLN A C 1
ATOM 1910 O O . GLN A 1 285 ? -3.272 6.334 24.746 1.00 98.31 285 GLN A O 1
ATOM 1915 N N . ARG A 1 286 ? -3.121 7.536 22.848 1.00 98.38 286 ARG A N 1
ATOM 1916 C CA . ARG A 1 286 ? -4.122 6.774 22.080 1.00 98.38 286 ARG A CA 1
ATOM 1917 C C . ARG A 1 286 ? -3.595 5.403 21.671 1.00 98.38 286 ARG A C 1
ATOM 1919 O O . ARG A 1 286 ? -4.326 4.423 21.771 1.00 98.38 286 ARG A O 1
ATOM 1926 N N . ALA A 1 287 ? -2.317 5.311 21.301 1.00 98.56 287 ALA A N 1
ATOM 1927 C CA . ALA A 1 287 ? -1.665 4.030 21.052 1.00 98.56 287 ALA A CA 1
ATOM 1928 C C . ALA A 1 287 ? -1.617 3.153 22.315 1.00 98.56 287 ALA A C 1
ATOM 1930 O O . ALA A 1 287 ? -1.900 1.962 22.238 1.00 98.56 287 ALA A O 1
ATOM 1931 N N . ASP A 1 288 ? -1.344 3.736 23.486 1.00 98.38 288 ASP A N 1
ATOM 1932 C CA . ASP A 1 288 ? -1.414 3.033 24.774 1.00 98.38 288 ASP A CA 1
ATOM 1933 C C . ASP A 1 288 ? -2.821 2.480 25.048 1.00 98.38 288 ASP A C 1
ATOM 1935 O O . ASP A 1 288 ? -2.963 1.334 25.470 1.00 98.38 288 ASP A O 1
ATOM 1939 N N . TRP A 1 289 ? -3.878 3.232 24.729 1.00 98.50 289 TRP A N 1
ATOM 1940 C CA . TRP A 1 289 ? -5.249 2.730 24.848 1.00 98.50 289 TRP A CA 1
ATOM 1941 C C . TRP A 1 289 ? -5.565 1.603 23.855 1.00 98.50 289 TRP A C 1
ATOM 1943 O O . TRP A 1 289 ? -6.126 0.586 24.262 1.00 98.50 289 TRP A O 1
ATOM 1953 N N . TRP A 1 290 ? -5.166 1.719 22.586 1.00 98.44 290 TRP A N 1
ATOM 1954 C CA . TRP A 1 290 ? -5.334 0.634 21.613 1.00 98.44 290 TRP A CA 1
ATOM 1955 C C . TRP A 1 290 ? -4.624 -0.655 22.053 1.00 98.44 290 TRP A C 1
ATOM 1957 O O . TRP A 1 290 ? -5.252 -1.710 22.124 1.00 98.44 290 TRP A O 1
ATOM 1967 N N . LEU A 1 291 ? -3.342 -0.570 22.406 1.00 97.75 291 LEU A N 1
ATOM 1968 C CA . LEU A 1 291 ? -2.504 -1.736 22.701 1.00 97.75 291 LEU A CA 1
ATOM 1969 C C . LEU A 1 291 ? -2.804 -2.332 24.086 1.00 97.75 291 LEU A C 1
ATOM 1971 O O . LEU A 1 291 ? -3.017 -3.534 24.217 1.00 97.75 291 LEU A O 1
ATOM 1975 N N . ASN A 1 292 ? -2.852 -1.497 25.129 1.00 96.38 292 ASN A N 1
ATOM 1976 C CA . ASN A 1 292 ? -2.884 -1.946 26.526 1.00 96.38 292 ASN A CA 1
ATOM 1977 C C . ASN A 1 292 ? -4.283 -1.916 27.173 1.00 96.38 292 ASN A C 1
ATOM 1979 O O . ASN A 1 292 ? -4.434 -2.406 28.295 1.00 96.38 292 ASN A O 1
ATOM 1983 N N . VAL A 1 293 ? -5.306 -1.359 26.505 1.00 96.94 293 VAL A N 1
ATOM 1984 C CA . VAL A 1 293 ? -6.703 -1.353 26.996 1.00 96.94 293 VAL A CA 1
ATOM 1985 C C . VAL A 1 293 ? -7.649 -2.109 26.061 1.00 96.94 293 VAL A C 1
ATOM 1987 O O . VAL A 1 293 ? -8.435 -2.918 26.548 1.00 96.94 293 VAL A O 1
ATOM 1990 N N . VAL A 1 294 ? -7.580 -1.880 24.744 1.00 98.31 294 VAL A N 1
ATOM 1991 C CA . VAL A 1 294 ? -8.400 -2.615 23.759 1.00 98.31 294 VAL A CA 1
ATOM 1992 C C . VAL A 1 294 ? -7.804 -3.984 23.425 1.00 98.31 294 VAL A C 1
ATOM 1994 O O . VAL A 1 294 ? -8.561 -4.933 23.238 1.00 98.31 294 VAL A O 1
ATOM 1997 N N . GLY A 1 295 ? -6.474 -4.102 23.412 1.00 97.06 295 GLY A N 1
ATOM 1998 C CA . GLY A 1 295 ? -5.770 -5.335 23.053 1.00 97.06 295 GLY A CA 1
ATOM 1999 C C . GLY A 1 295 ? -5.509 -5.474 21.553 1.00 97.06 295 GLY A C 1
ATOM 2000 O O . GLY A 1 295 ? -5.502 -6.589 21.049 1.00 97.06 295 GLY A O 1
ATOM 2001 N N . ALA A 1 296 ? -5.336 -4.357 20.840 1.00 98.06 296 ALA A N 1
ATOM 2002 C CA . ALA A 1 296 ? -4.866 -4.365 19.456 1.00 98.06 296 ALA A CA 1
ATOM 2003 C C . ALA A 1 296 ? -3.395 -4.819 19.373 1.00 98.06 296 ALA A C 1
ATOM 2005 O O . ALA A 1 296 ? -2.598 -4.532 20.268 1.00 98.06 296 ALA A O 1
ATOM 2006 N N . ASP A 1 297 ? -3.021 -5.472 18.274 1.00 97.75 297 ASP A N 1
ATOM 2007 C CA . ASP A 1 297 ? -1.659 -5.955 18.017 1.00 97.75 297 ASP A CA 1
ATOM 2008 C C . ASP A 1 297 ? -0.718 -4.844 17.535 1.00 97.75 297 ASP A C 1
ATOM 2010 O O . ASP A 1 297 ? 0.492 -4.894 17.774 1.00 97.75 297 ASP A O 1
ATOM 2014 N N . GLY A 1 298 ? -1.264 -3.840 16.843 1.00 98.38 298 GLY A N 1
ATOM 2015 C CA . GLY A 1 298 ? -0.500 -2.768 16.212 1.00 98.38 298 GLY A CA 1
ATOM 2016 C C . GLY A 1 298 ? -1.279 -1.465 16.040 1.00 98.38 298 GLY A C 1
ATOM 2017 O O . GLY A 1 298 ? -2.450 -1.353 16.406 1.00 98.38 298 GLY A O 1
ATOM 2018 N N . ILE A 1 299 ? -0.613 -0.462 15.464 1.00 98.81 299 ILE A N 1
ATOM 2019 C CA . ILE A 1 299 ? -1.179 0.874 15.223 1.00 98.81 299 ILE A CA 1
ATOM 2020 C C . ILE A 1 299 ? -1.219 1.174 13.726 1.00 98.81 299 ILE A C 1
ATOM 2022 O O . ILE A 1 299 ? -0.216 1.018 13.033 1.00 98.81 299 ILE A O 1
ATOM 2026 N N . PHE A 1 300 ? -2.361 1.654 13.245 1.00 98.88 300 PHE A N 1
ATOM 2027 C CA . PHE A 1 300 ? -2.526 2.222 11.912 1.00 98.88 300 PHE A CA 1
ATOM 2028 C C . PHE A 1 300 ? -2.422 3.744 12.011 1.00 98.88 300 PHE A C 1
ATOM 2030 O O . PHE A 1 300 ? -3.270 4.384 12.629 1.00 98.88 300 PHE A O 1
ATOM 2037 N N . LEU A 1 301 ? -1.361 4.313 11.442 1.00 98.69 301 LEU A N 1
ATOM 2038 C CA . LEU A 1 301 ? -1.156 5.754 11.349 1.00 98.69 301 LEU A CA 1
ATOM 2039 C C . LEU A 1 301 ? -1.713 6.241 10.014 1.00 98.69 301 LEU A C 1
ATOM 2041 O O . LEU A 1 301 ? -1.105 6.005 8.966 1.00 98.69 301 LEU A O 1
ATOM 2045 N N . ASP A 1 302 ? -2.864 6.903 10.081 1.00 97.12 302 ASP A N 1
ATOM 2046 C CA . ASP A 1 302 ? -3.507 7.519 8.924 1.00 97.12 302 ASP A CA 1
ATOM 2047 C C . ASP A 1 302 ? -2.975 8.930 8.663 1.00 97.12 302 ASP A C 1
ATOM 2049 O O . ASP A 1 302 ? -2.340 9.525 9.541 1.00 97.12 302 ASP A O 1
ATOM 2053 N N . ASP A 1 303 ? -3.212 9.458 7.461 1.00 94.12 303 ASP A N 1
ATOM 2054 C CA . ASP A 1 303 ? -2.722 10.773 7.023 1.00 94.12 303 ASP A CA 1
ATOM 2055 C C . ASP A 1 303 ? -1.201 10.942 7.243 1.00 94.12 303 ASP A C 1
ATOM 2057 O O . ASP A 1 303 ? -0.702 12.013 7.587 1.00 94.12 303 ASP A O 1
ATOM 2061 N N . TYR A 1 304 ? -0.426 9.865 7.064 1.00 96.00 304 TYR A N 1
ATOM 2062 C CA . TYR A 1 304 ? 1.009 9.818 7.376 1.00 96.00 304 TYR A CA 1
ATOM 2063 C C . TYR A 1 304 ? 1.865 10.639 6.391 1.00 96.00 304 TYR A C 1
ATOM 2065 O O . TYR A 1 304 ? 3.017 10.971 6.695 1.00 96.00 304 TYR A O 1
ATOM 2073 N N . GLY A 1 305 ? 1.332 10.932 5.202 1.00 92.12 305 GLY A N 1
ATOM 2074 C CA . GLY A 1 305 ? 2.038 11.563 4.085 1.00 92.12 305 GLY A CA 1
ATOM 2075 C C . GLY A 1 305 ? 2.416 13.036 4.290 1.00 92.12 305 GLY A C 1
ATOM 2076 O O . GLY A 1 305 ? 1.928 13.738 5.182 1.00 92.12 305 GLY A O 1
ATOM 2077 N N . TYR A 1 306 ? 3.317 13.529 3.439 1.00 89.38 306 TYR A N 1
ATOM 2078 C CA . TYR A 1 306 ? 3.761 14.927 3.464 1.00 89.38 306 TYR A CA 1
ATOM 2079 C C . TYR A 1 306 ? 2.678 15.876 2.923 1.00 89.38 306 TYR A C 1
ATOM 2081 O O . TYR A 1 306 ? 2.688 17.071 3.222 1.00 89.38 306 TYR A O 1
ATOM 2089 N N . ASP A 1 307 ? 1.725 15.344 2.161 1.00 83.56 307 ASP A N 1
ATOM 2090 C CA . ASP A 1 307 ? 0.512 16.003 1.683 1.00 83.56 307 ASP A CA 1
ATOM 2091 C C . ASP A 1 307 ? -0.478 16.397 2.797 1.00 83.56 307 ASP A C 1
ATOM 2093 O O . ASP A 1 307 ? -1.206 17.373 2.614 1.00 83.56 307 ASP A O 1
ATOM 2097 N N . PHE A 1 308 ? -0.413 15.753 3.970 1.00 87.56 308 PHE A N 1
ATOM 2098 C CA . PHE A 1 308 ? -1.154 16.107 5.200 1.00 87.56 308 PHE A CA 1
ATOM 2099 C C . PHE A 1 308 ? -0.331 16.964 6.188 1.00 87.56 308 PHE A C 1
ATOM 2101 O O . PHE A 1 308 ? -0.642 17.092 7.380 1.00 87.56 308 PHE A O 1
ATOM 2108 N N . CYS A 1 309 ? 0.761 17.548 5.686 1.00 87.81 309 CYS A N 1
ATOM 2109 C CA . CYS A 1 309 ? 1.731 18.378 6.407 1.00 87.81 309 CYS A CA 1
ATOM 2110 C C . CYS A 1 309 ? 2.434 17.672 7.575 1.00 87.81 309 CYS A C 1
ATOM 2112 O O . CYS A 1 309 ? 2.961 18.318 8.490 1.00 87.81 309 CYS A O 1
ATOM 2114 N N . VAL A 1 310 ? 2.486 16.340 7.542 1.00 91.44 310 VAL A N 1
ATOM 2115 C CA . VAL A 1 310 ? 3.272 15.555 8.488 1.00 91.44 310 VAL A CA 1
ATOM 2116 C C . VAL A 1 310 ? 4.739 15.640 8.082 1.00 91.44 310 VAL A C 1
ATOM 2118 O O . VAL A 1 310 ? 5.119 15.310 6.965 1.00 91.44 310 VAL A O 1
ATOM 2121 N N . SER A 1 311 ? 5.598 16.125 8.978 1.00 93.06 311 SER A N 1
ATOM 2122 C CA . SER A 1 311 ? 7.043 16.132 8.732 1.00 93.06 311 SER A CA 1
ATOM 2123 C C . SER A 1 311 ? 7.653 14.763 9.032 1.00 93.06 311 SER A C 1
ATOM 2125 O O . SER A 1 311 ? 7.155 14.021 9.882 1.00 93.06 311 SER A O 1
ATOM 2127 N N . ARG A 1 312 ? 8.809 14.459 8.433 1.00 95.38 312 ARG A N 1
ATOM 2128 C CA . ARG A 1 312 ? 9.591 13.260 8.778 1.00 95.38 312 ARG A CA 1
ATOM 2129 C C . ARG A 1 312 ? 9.925 13.192 10.269 1.00 95.38 312 ARG A C 1
ATOM 2131 O O . ARG A 1 312 ? 9.951 12.108 10.844 1.00 95.38 312 ARG A O 1
ATOM 2138 N N . GLN A 1 313 ? 10.141 14.341 10.913 1.00 96.19 313 GLN A N 1
ATOM 2139 C CA . GLN A 1 313 ? 10.338 14.387 12.360 1.00 96.19 313 GLN A CA 1
ATOM 2140 C C . GLN A 1 313 ? 9.071 13.947 13.109 1.00 96.19 313 GLN A C 1
ATOM 2142 O O . GLN A 1 313 ? 9.178 13.119 14.000 1.00 96.19 313 GLN A O 1
ATOM 2147 N N . ARG A 1 314 ? 7.877 14.418 12.715 1.00 97.25 314 ARG A N 1
ATOM 2148 C CA . ARG A 1 314 ? 6.599 14.013 13.329 1.00 97.25 314 ARG A CA 1
ATOM 2149 C C . ARG A 1 314 ? 6.305 12.521 13.131 1.00 97.25 314 ARG A C 1
ATOM 2151 O O . ARG A 1 314 ? 5.917 11.864 14.092 1.00 97.25 314 ARG A O 1
ATOM 2158 N N . GLN A 1 315 ? 6.547 11.988 11.931 1.00 98.12 315 GLN A N 1
ATOM 2159 C CA . GLN A 1 315 ? 6.477 10.549 11.635 1.00 98.12 315 GLN A CA 1
ATOM 2160 C C . GLN A 1 315 ? 7.386 9.740 12.575 1.00 98.12 315 GLN A C 1
ATOM 2162 O O . GLN A 1 315 ? 6.939 8.801 13.234 1.00 98.12 315 GLN A O 1
ATOM 2167 N N . ASN A 1 316 ? 8.657 10.137 12.679 1.00 98.25 316 ASN A N 1
ATOM 2168 C CA . ASN A 1 316 ? 9.644 9.446 13.503 1.00 98.25 316 ASN A CA 1
ATOM 2169 C C . ASN A 1 316 ? 9.375 9.605 15.010 1.00 98.25 316 ASN A C 1
ATOM 2171 O O . ASN A 1 316 ? 9.546 8.641 15.749 1.00 98.25 316 ASN A O 1
ATOM 2175 N N . ASP A 1 317 ? 8.917 10.770 15.474 1.00 98.56 317 ASP A N 1
ATOM 2176 C CA . ASP A 1 317 ? 8.546 11.008 16.875 1.00 98.56 317 ASP A CA 1
ATOM 2177 C C . ASP A 1 317 ? 7.331 10.161 17.286 1.00 98.56 317 ASP A C 1
ATOM 2179 O O . ASP A 1 317 ? 7.317 9.598 18.383 1.00 98.56 317 ASP A O 1
ATOM 2183 N N . ALA A 1 318 ? 6.337 10.021 16.399 1.00 98.62 318 ALA A N 1
ATOM 2184 C CA . ALA A 1 318 ? 5.189 9.144 16.612 1.00 98.62 318 ALA A CA 1
ATOM 2185 C C . ALA A 1 318 ? 5.620 7.670 16.688 1.00 98.62 318 ALA A C 1
ATOM 2187 O O . ALA A 1 318 ? 5.307 7.001 17.672 1.00 98.62 318 ALA A O 1
ATOM 2188 N N . ILE A 1 319 ? 6.408 7.185 15.716 1.00 98.31 319 ILE A N 1
ATOM 2189 C CA . ILE A 1 319 ? 6.955 5.817 15.726 1.00 98.31 319 ILE A CA 1
ATOM 2190 C C . ILE A 1 319 ? 7.766 5.568 16.999 1.00 98.31 319 ILE A C 1
ATOM 2192 O O . ILE A 1 319 ? 7.492 4.615 17.726 1.00 98.31 319 ILE A O 1
ATOM 2196 N N . ALA A 1 320 ? 8.743 6.425 17.303 1.00 97.94 320 ALA A N 1
ATOM 2197 C CA . ALA A 1 320 ? 9.599 6.268 18.473 1.00 97.94 320 ALA A CA 1
ATOM 2198 C C . ALA A 1 320 ? 8.776 6.236 19.769 1.00 97.94 320 ALA A C 1
ATOM 2200 O O . ALA A 1 320 ? 9.004 5.366 20.607 1.00 97.94 320 ALA A O 1
ATOM 2201 N N . GLY A 1 321 ? 7.788 7.128 19.900 1.00 98.25 321 GLY A N 1
ATOM 2202 C CA . GLY A 1 321 ? 6.862 7.178 21.027 1.00 98.25 321 GLY A CA 1
ATOM 2203 C C . GLY A 1 321 ? 6.042 5.899 21.188 1.00 98.25 321 GLY A C 1
ATOM 2204 O O . GLY A 1 321 ? 6.058 5.304 22.266 1.00 98.25 321 GLY A O 1
ATOM 2205 N N . ILE A 1 322 ? 5.393 5.432 20.118 1.00 98.44 322 ILE A N 1
ATOM 2206 C CA . ILE A 1 322 ? 4.606 4.189 20.114 1.00 98.44 322 ILE A CA 1
ATOM 2207 C C . ILE A 1 322 ? 5.484 2.996 20.506 1.00 98.44 322 ILE A C 1
ATOM 2209 O O . ILE A 1 322 ? 5.115 2.217 21.381 1.00 98.44 322 ILE A O 1
ATOM 2213 N N . ARG A 1 323 ? 6.695 2.878 19.943 1.00 95.88 323 ARG A N 1
ATOM 2214 C CA . ARG A 1 323 ? 7.622 1.780 20.266 1.00 95.88 323 ARG A CA 1
ATOM 2215 C C . ARG A 1 323 ? 8.061 1.774 21.742 1.00 95.88 323 ARG A C 1
ATOM 2217 O O . ARG A 1 323 ? 8.412 0.703 22.231 1.00 95.88 323 ARG A O 1
ATOM 2224 N N . THR A 1 324 ? 7.995 2.898 22.476 1.00 96.62 324 THR A N 1
ATOM 2225 C CA . THR A 1 324 ? 8.265 2.914 23.936 1.00 96.62 324 THR A CA 1
ATOM 2226 C C . THR A 1 324 ? 7.214 2.180 24.771 1.00 96.62 324 THR A C 1
ATOM 2228 O O . THR A 1 324 ? 7.503 1.814 25.909 1.00 96.62 324 THR A O 1
ATOM 2231 N N . LEU A 1 325 ? 6.022 1.940 24.214 1.00 96.12 325 LEU A N 1
ATOM 2232 C CA . LEU A 1 325 ? 4.942 1.203 24.872 1.00 96.12 325 LEU A CA 1
ATOM 2233 C C . LEU A 1 325 ? 5.194 -0.313 24.871 1.00 96.12 325 LEU A C 1
ATOM 2235 O O . LEU A 1 325 ? 4.577 -1.037 25.651 1.00 96.12 325 LEU A O 1
ATOM 2239 N N . SER A 1 326 ? 6.107 -0.810 24.025 1.00 88.75 326 SER A N 1
ATOM 2240 C CA . SER A 1 326 ? 6.442 -2.233 24.006 1.00 88.75 326 SER A CA 1
ATOM 2241 C C . SER A 1 326 ? 7.329 -2.621 25.184 1.00 88.75 326 SER A C 1
ATOM 2243 O O . SER A 1 326 ? 8.377 -2.026 25.433 1.00 88.75 326 SER A O 1
ATOM 2245 N N . THR A 1 327 ? 6.955 -3.715 25.845 1.00 79.94 327 THR A N 1
ATOM 2246 C CA . THR A 1 327 ? 7.798 -4.415 26.827 1.00 79.94 327 THR A CA 1
ATOM 2247 C C . THR A 1 327 ? 8.449 -5.685 26.257 1.00 79.94 327 THR A C 1
ATOM 2249 O O . THR A 1 327 ? 9.063 -6.448 27.003 1.00 79.94 327 THR A O 1
ATOM 2252 N N . GLY A 1 328 ? 8.334 -5.931 24.944 1.00 82.62 328 GLY A N 1
ATOM 2253 C CA . GLY A 1 328 ? 8.714 -7.199 24.319 1.00 82.62 328 GLY A CA 1
ATOM 2254 C C . GLY A 1 328 ? 8.984 -7.100 22.816 1.00 82.62 328 GLY A C 1
ATOM 2255 O O . GLY A 1 328 ? 10.037 -6.623 22.401 1.00 82.62 328 GLY A O 1
ATOM 2256 N N . ALA A 1 329 ? 8.078 -7.637 21.993 1.00 82.81 329 ALA A N 1
ATOM 2257 C CA . ALA A 1 329 ? 8.212 -7.594 20.535 1.00 82.81 329 ALA A CA 1
ATOM 2258 C C . ALA A 1 329 ? 7.970 -6.170 19.989 1.00 82.81 329 ALA A C 1
ATOM 2260 O O . ALA A 1 329 ? 7.175 -5.432 20.575 1.00 82.81 329 ALA A O 1
ATOM 2261 N N . PRO A 1 330 ? 8.608 -5.758 18.881 1.00 88.94 330 PRO A N 1
ATOM 2262 C CA . PRO A 1 330 ? 8.319 -4.466 18.261 1.00 88.94 330 PRO A CA 1
ATOM 2263 C C . PRO A 1 330 ? 6.837 -4.376 17.843 1.00 88.94 330 PRO A C 1
ATOM 2265 O O . PRO A 1 330 ? 6.367 -5.236 17.109 1.00 88.94 330 PRO A O 1
ATOM 2268 N N . ILE A 1 331 ? 6.112 -3.347 18.309 1.00 95.88 331 ILE A N 1
ATOM 2269 C CA . ILE A 1 331 ? 4.688 -3.099 17.980 1.00 95.88 331 ILE A CA 1
ATOM 2270 C C . ILE A 1 331 ? 4.562 -2.768 16.490 1.00 95.88 331 ILE A C 1
ATOM 2272 O O . ILE A 1 331 ? 5.089 -1.717 16.118 1.00 95.88 331 ILE A O 1
ATOM 2276 N N . PRO A 1 332 ? 3.913 -3.585 15.647 1.00 97.12 332 PRO A N 1
ATOM 2277 C CA . PRO A 1 332 ? 3.786 -3.296 14.224 1.00 97.12 332 PRO A CA 1
ATOM 2278 C C . PRO A 1 332 ? 3.052 -1.978 13.963 1.00 97.12 332 PRO A C 1
ATOM 2280 O O . PRO A 1 332 ? 2.003 -1.708 14.555 1.00 97.12 332 PRO A O 1
ATOM 2283 N N . ILE A 1 333 ? 3.603 -1.161 13.070 1.00 98.56 333 ILE A N 1
ATOM 2284 C CA . ILE A 1 333 ? 3.005 0.102 12.634 1.00 98.56 333 ILE A CA 1
ATOM 2285 C C . ILE A 1 333 ? 2.637 -0.011 11.157 1.00 98.56 333 ILE A C 1
ATOM 2287 O O . ILE A 1 333 ? 3.445 -0.450 10.345 1.00 98.56 333 ILE A O 1
ATOM 2291 N N . VAL A 1 334 ? 1.426 0.407 10.803 1.00 98.81 334 VAL A N 1
ATOM 2292 C CA . VAL A 1 334 ? 0.988 0.581 9.416 1.00 98.81 334 VAL A CA 1
ATOM 2293 C C . VAL A 1 334 ? 1.023 2.072 9.100 1.00 98.81 334 VAL A C 1
ATOM 2295 O O . VAL A 1 334 ? 0.446 2.859 9.845 1.00 98.81 334 VAL A O 1
ATOM 2298 N N . ALA A 1 335 ? 1.691 2.469 8.019 1.00 98.56 335 ALA A N 1
ATOM 2299 C CA . ALA A 1 335 ? 1.692 3.849 7.537 1.00 98.56 335 ALA A CA 1
ATOM 2300 C C . ALA A 1 335 ? 0.7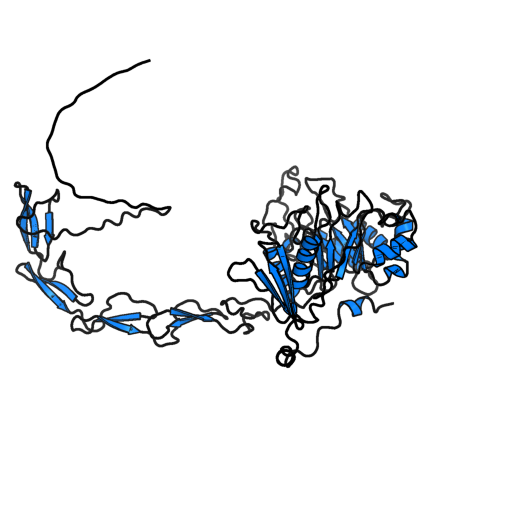95 3.980 6.297 1.00 98.56 335 ALA A C 1
ATOM 2302 O O . ALA A 1 335 ? 1.140 3.437 5.242 1.00 98.56 335 ALA A O 1
ATOM 2303 N N . ASN A 1 336 ? -0.321 4.710 6.409 1.00 97.81 336 ASN A N 1
ATOM 2304 C CA . ASN A 1 336 ? -1.116 5.117 5.250 1.00 97.81 336 ASN A CA 1
ATOM 2305 C C . ASN A 1 336 ? -0.659 6.484 4.742 1.00 97.81 336 ASN A C 1
ATOM 2307 O O . ASN A 1 336 ? -0.800 7.501 5.418 1.00 97.81 336 ASN A O 1
ATOM 2311 N N . ALA A 1 337 ? -0.116 6.505 3.533 1.00 93.31 337 ALA A N 1
ATOM 2312 C CA . ALA A 1 337 ? 0.209 7.729 2.822 1.00 93.31 337 ALA A CA 1
ATOM 2313 C C . ALA A 1 337 ? -0.037 7.511 1.336 1.00 93.31 337 ALA A C 1
ATOM 2315 O O . ALA A 1 337 ? 0.322 6.460 0.799 1.00 93.31 337 ALA A O 1
ATOM 2316 N N . PHE A 1 338 ? -0.536 8.529 0.635 1.00 88.31 338 PHE A N 1
ATOM 2317 C CA . PHE A 1 338 ? -0.783 8.431 -0.802 1.00 88.31 338 PHE A CA 1
ATOM 2318 C C . PHE A 1 338 ? 0.488 8.039 -1.585 1.00 88.31 338 PHE A C 1
ATOM 2320 O O . PHE A 1 338 ? 0.423 7.255 -2.538 1.00 88.31 338 PHE A O 1
ATOM 2327 N N . ARG A 1 339 ? 1.659 8.521 -1.133 1.00 87.38 339 ARG A N 1
ATOM 2328 C CA . ARG A 1 339 ? 2.969 8.357 -1.783 1.00 87.38 339 ARG A CA 1
ATOM 2329 C C . ARG A 1 339 ? 3.948 7.526 -0.938 1.00 87.38 339 ARG A C 1
ATOM 2331 O O . ARG A 1 339 ? 4.265 7.930 0.180 1.00 87.38 339 ARG A O 1
ATOM 2338 N N . PRO A 1 340 ? 4.538 6.446 -1.485 1.00 90.44 340 PRO A N 1
ATOM 2339 C CA . PRO A 1 340 ? 5.624 5.711 -0.824 1.00 90.44 340 PRO A CA 1
ATOM 2340 C C . PRO A 1 340 ? 6.870 6.560 -0.512 1.00 90.44 340 PRO A C 1
ATOM 2342 O O . PRO A 1 340 ? 7.563 6.311 0.474 1.00 90.44 340 PRO A O 1
ATOM 2345 N N . ASP A 1 341 ? 7.155 7.579 -1.327 1.00 88.06 341 ASP A N 1
ATOM 2346 C CA . ASP A 1 341 ? 8.278 8.509 -1.131 1.00 88.06 341 ASP A CA 1
ATOM 2347 C C . ASP A 1 341 ? 8.167 9.306 0.183 1.00 88.06 341 ASP A C 1
ATOM 2349 O O . ASP A 1 341 ? 9.164 9.525 0.868 1.00 88.06 341 ASP A O 1
ATOM 2353 N N . ASP A 1 342 ? 6.953 9.652 0.612 1.00 90.81 342 ASP A N 1
ATOM 2354 C CA . ASP A 1 342 ? 6.729 10.348 1.885 1.00 90.81 342 ASP A CA 1
ATOM 2355 C C . ASP A 1 342 ? 6.970 9.413 3.086 1.00 90.81 342 ASP A C 1
ATOM 2357 O O . ASP A 1 342 ? 7.274 9.854 4.199 1.00 90.81 342 ASP A O 1
ATOM 2361 N N . VAL A 1 343 ? 6.902 8.097 2.853 1.00 94.06 343 VAL A N 1
ATOM 2362 C CA . VAL A 1 343 ? 7.087 7.044 3.859 1.00 94.06 343 VAL A CA 1
ATOM 2363 C C . VAL A 1 343 ? 8.532 6.568 3.944 1.00 94.06 343 VAL A C 1
ATOM 2365 O O . VAL A 1 343 ? 9.037 6.411 5.055 1.00 94.06 343 VAL A O 1
ATOM 2368 N N . PHE A 1 344 ? 9.234 6.436 2.818 1.00 91.44 344 PHE A N 1
ATOM 2369 C CA . PHE A 1 344 ? 10.586 5.856 2.760 1.00 91.44 344 PHE A CA 1
ATOM 2370 C C . PHE A 1 344 ? 11.670 6.808 2.233 1.00 91.44 344 PHE A C 1
ATOM 2372 O O . PHE A 1 344 ? 12.849 6.624 2.535 1.00 91.44 344 PHE A O 1
ATOM 2379 N N . GLY A 1 345 ? 11.295 7.844 1.483 1.00 86.25 345 GLY A N 1
ATOM 2380 C CA . GLY A 1 345 ? 12.218 8.784 0.856 1.00 86.25 345 GLY A CA 1
ATOM 2381 C C . GLY A 1 345 ? 12.903 9.743 1.838 1.00 86.25 345 GLY A C 1
ATOM 2382 O O . GLY A 1 345 ? 12.354 10.169 2.860 1.00 86.25 345 GLY A O 1
ATOM 2383 N N . THR A 1 346 ? 14.132 10.131 1.492 1.00 83.44 346 THR A N 1
ATOM 2384 C CA . THR A 1 346 ? 14.955 11.127 2.208 1.00 83.44 346 THR A CA 1
ATOM 2385 C C . THR A 1 346 ? 14.884 12.524 1.574 1.00 83.44 346 THR A C 1
ATOM 2387 O O . THR A 1 346 ? 15.665 13.413 1.921 1.00 83.44 346 THR A O 1
ATOM 2390 N N . GLN A 1 347 ? 13.954 12.732 0.635 1.00 75.31 347 GLN A N 1
ATOM 2391 C CA . GLN A 1 347 ? 13.798 13.977 -0.120 1.00 75.31 347 GLN A CA 1
ATOM 2392 C C . GLN A 1 347 ? 13.476 15.155 0.813 1.00 75.31 347 GLN A C 1
ATOM 2394 O O . GLN A 1 347 ? 12.558 15.073 1.624 1.00 75.31 347 GLN A O 1
ATOM 2399 N N . THR A 1 348 ? 14.207 16.270 0.696 1.00 71.62 348 THR A N 1
ATOM 2400 C CA . THR A 1 348 ? 13.986 17.456 1.548 1.00 71.62 348 THR A CA 1
ATOM 2401 C C . THR A 1 348 ? 12.674 18.160 1.234 1.00 71.62 348 THR A C 1
ATOM 2403 O O . THR A 1 348 ? 11.957 18.579 2.141 1.00 71.62 348 THR A O 1
ATOM 2406 N N . THR A 1 349 ? 12.386 18.309 -0.056 1.00 66.81 349 THR A N 1
ATOM 2407 C CA . THR A 1 349 ? 11.219 18.996 -0.605 1.00 66.81 349 THR A CA 1
ATOM 2408 C C . THR A 1 349 ? 10.256 17.981 -1.188 1.00 66.81 349 THR A C 1
ATOM 2410 O O . THR A 1 349 ? 10.664 17.158 -2.006 1.00 66.81 349 THR A O 1
ATOM 2413 N N . HIS A 1 350 ? 8.973 18.097 -0.860 1.00 67.44 350 HIS A N 1
ATOM 2414 C CA . HIS A 1 350 ? 7.940 17.397 -1.609 1.00 67.44 350 HIS A CA 1
ATOM 2415 C C . HIS A 1 350 ? 7.919 17.955 -3.044 1.00 67.44 350 HIS A C 1
ATOM 2417 O O . HIS A 1 350 ? 7.757 19.161 -3.238 1.00 67.44 350 HIS A O 1
ATOM 2423 N N . ALA A 1 351 ? 8.123 17.102 -4.056 1.00 56.38 351 ALA A N 1
ATOM 2424 C CA . ALA A 1 351 ? 8.283 17.532 -5.455 1.00 56.38 351 ALA A CA 1
ATOM 2425 C C . ALA A 1 351 ? 7.038 18.234 -6.037 1.00 56.38 351 ALA A C 1
ATOM 2427 O O . ALA A 1 351 ? 7.106 18.888 -7.077 1.00 56.38 351 ALA A O 1
ATOM 2428 N N . PHE A 1 352 ? 5.903 18.121 -5.346 1.00 54.44 352 PHE A N 1
ATOM 2429 C CA . PHE A 1 352 ? 4.688 18.864 -5.626 1.00 54.44 352 PHE A CA 1
ATOM 2430 C C . PHE A 1 352 ? 4.477 19.876 -4.504 1.00 54.44 352 PHE A C 1
ATOM 2432 O O . PHE A 1 352 ? 4.317 19.491 -3.347 1.00 54.44 352 PHE A O 1
ATOM 2439 N N . ALA A 1 353 ? 4.409 21.162 -4.854 1.00 47.47 353 ALA A N 1
ATOM 2440 C CA . ALA A 1 353 ? 3.836 22.174 -3.976 1.00 47.47 353 ALA A CA 1
ATOM 2441 C C . ALA A 1 353 ? 2.340 21.862 -3.817 1.00 47.47 353 ALA A C 1
ATOM 2443 O O . ALA A 1 353 ? 1.514 22.282 -4.629 1.00 47.47 353 ALA A O 1
ATOM 2444 N N . THR A 1 354 ? 2.008 21.031 -2.833 1.00 51.50 354 THR A N 1
ATOM 2445 C CA . THR A 1 354 ? 0.652 20.552 -2.590 1.00 51.50 354 THR A CA 1
ATOM 2446 C C . THR A 1 354 ? -0.183 21.690 -2.009 1.00 51.50 354 THR A C 1
ATOM 2448 O O . THR A 1 354 ? 0.104 22.136 -0.901 1.00 51.50 354 THR A O 1
ATOM 2451 N N . PRO A 1 355 ? -1.250 22.147 -2.697 1.00 53.66 355 PRO A N 1
ATOM 2452 C CA . PRO A 1 355 ? -2.148 23.164 -2.146 1.00 53.66 355 PRO A CA 1
ATOM 2453 C C . PRO A 1 355 ? -2.965 22.641 -0.951 1.00 53.66 355 PRO A C 1
ATOM 2455 O O . PRO A 1 355 ? -3.685 23.414 -0.329 1.00 53.66 355 PRO A O 1
ATOM 2458 N N . TRP A 1 356 ? -2.870 21.339 -0.658 1.00 59.97 356 TRP A N 1
ATOM 2459 C CA . TRP A 1 356 ? -3.479 20.659 0.484 1.00 59.97 356 TRP A CA 1
ATOM 2460 C C . TRP A 1 356 ? -2.832 21.062 1.815 1.00 59.97 356 TRP A C 1
ATOM 2462 O O . TRP A 1 356 ? -3.539 21.149 2.814 1.00 59.97 356 TRP A O 1
ATOM 2472 N N . CYS A 1 357 ? -1.544 21.430 1.820 1.00 65.44 357 CYS A N 1
ATOM 2473 C CA . CYS A 1 357 ? -0.958 22.122 2.963 1.00 65.44 357 CYS A CA 1
ATOM 2474 C C . CYS A 1 357 ? -1.337 23.602 2.939 1.00 65.44 357 CYS A C 1
ATOM 2476 O O . CYS A 1 357 ? -0.894 24.350 2.070 1.00 65.44 357 CYS A O 1
ATOM 2478 N N . ASP A 1 358 ? -2.176 23.982 3.905 1.00 53.44 358 ASP A N 1
ATOM 2479 C CA . ASP A 1 358 ? -2.907 25.248 4.004 1.00 53.44 358 ASP A CA 1
ATOM 2480 C C . ASP A 1 358 ? -2.161 26.491 3.473 1.00 53.44 358 ASP A C 1
ATOM 2482 O O . ASP A 1 358 ? -1.315 27.096 4.137 1.00 53.44 358 ASP A O 1
ATOM 2486 N N . ALA A 1 359 ? -2.572 26.931 2.281 1.00 47.56 359 ALA A N 1
ATOM 2487 C CA . ALA A 1 359 ? -2.073 28.135 1.621 1.00 47.56 359 ALA A CA 1
ATOM 2488 C C . ALA A 1 359 ? -2.514 29.457 2.293 1.00 47.56 359 ALA A C 1
ATOM 2490 O O . ALA A 1 359 ? -2.160 30.535 1.806 1.00 47.56 359 ALA A O 1
ATOM 2491 N N . THR A 1 360 ? -3.301 29.416 3.378 1.00 51.59 360 THR A N 1
ATOM 2492 C CA . THR A 1 360 ? -3.649 30.605 4.177 1.00 51.59 360 THR A CA 1
ATOM 2493 C C . THR A 1 360 ? -2.605 30.945 5.243 1.00 51.59 360 THR A C 1
ATOM 2495 O O . THR A 1 360 ? -2.630 32.059 5.775 1.00 51.59 360 THR A O 1
ATOM 2498 N N . VAL A 1 361 ? -1.622 30.067 5.481 1.00 48.38 361 VAL A N 1
ATOM 2499 C CA . VAL A 1 361 ? -0.385 30.420 6.190 1.00 48.38 361 VAL A CA 1
ATOM 2500 C C . VAL A 1 361 ? 0.519 31.214 5.232 1.00 48.38 361 VAL A C 1
ATOM 2502 O O . VAL A 1 361 ? 0.941 30.674 4.209 1.00 48.38 361 VAL A O 1
ATOM 2505 N N . PRO A 1 362 ? 0.856 32.488 5.519 1.00 46.75 362 PRO A N 1
ATOM 2506 C CA . PRO A 1 362 ? 1.681 33.301 4.629 1.00 46.75 362 PRO A CA 1
ATOM 2507 C C . PRO A 1 362 ? 3.178 32.959 4.761 1.00 46.75 362 PRO A C 1
ATOM 2509 O O . PRO A 1 362 ? 3.935 33.762 5.300 1.00 46.75 362 PRO A O 1
ATOM 2512 N N . ASP A 1 363 ? 3.565 31.798 4.215 1.00 47.22 363 ASP A N 1
ATOM 2513 C CA . ASP A 1 363 ? 4.930 31.248 4.058 1.00 47.22 363 ASP A CA 1
ATOM 2514 C C . ASP A 1 363 ? 5.691 31.021 5.400 1.00 47.22 363 ASP A C 1
ATOM 2516 O O . ASP A 1 363 ? 5.760 31.902 6.259 1.00 47.22 363 ASP A O 1
ATOM 2520 N N . PRO A 1 364 ? 6.258 29.823 5.640 1.00 55.25 364 PRO A N 1
ATOM 2521 C CA . PRO A 1 364 ? 7.249 29.251 4.738 1.00 55.25 364 PRO A CA 1
ATOM 2522 C C . PRO A 1 364 ? 6.813 27.939 4.084 1.00 55.25 364 PRO A C 1
ATOM 2524 O O . PRO A 1 364 ? 6.181 27.099 4.724 1.00 55.25 364 PRO A O 1
ATOM 2527 N N . VAL A 1 365 ? 7.276 27.744 2.845 1.00 69.06 365 VAL A N 1
ATOM 2528 C CA . VAL A 1 365 ? 7.394 26.466 2.129 1.00 69.06 365 VAL A CA 1
ATOM 2529 C C . VAL A 1 365 ? 7.585 25.325 3.123 1.00 69.06 365 VAL A C 1
ATOM 2531 O O . VAL A 1 365 ? 8.627 25.230 3.776 1.00 69.06 365 VAL A O 1
ATOM 2534 N N . PHE A 1 366 ? 6.576 24.462 3.244 1.00 76.50 366 PHE A N 1
ATOM 2535 C CA . PHE A 1 366 ? 6.661 23.284 4.092 1.00 76.50 366 PHE A CA 1
ATOM 2536 C C . PHE A 1 366 ? 7.769 22.371 3.554 1.00 76.50 366 PHE A C 1
ATOM 2538 O O . PHE A 1 366 ? 7.656 21.790 2.475 1.00 76.50 366 PHE A O 1
ATOM 2545 N N . VAL A 1 367 ? 8.874 22.288 4.296 1.00 84.56 367 VAL A N 1
ATOM 2546 C CA . VAL A 1 367 ? 9.984 21.373 4.023 1.00 84.56 367 VAL A CA 1
ATOM 2547 C C . VAL A 1 367 ? 9.754 20.146 4.911 1.00 84.56 367 VAL A C 1
ATOM 2549 O O . VAL A 1 367 ? 10.043 20.232 6.107 1.00 84.56 367 VAL A O 1
ATOM 2552 N N . PRO A 1 368 ? 9.201 19.031 4.398 1.00 85.88 368 PRO A N 1
ATOM 2553 C CA . PRO A 1 368 ? 8.817 17.889 5.232 1.00 85.88 368 PRO A CA 1
ATOM 2554 C C . PRO A 1 368 ? 10.003 17.186 5.897 1.00 85.88 368 PRO A C 1
ATOM 2556 O O . PRO A 1 368 ? 9.869 16.681 7.013 1.00 85.88 368 PRO A O 1
ATOM 2559 N N . ASN A 1 369 ? 11.171 17.155 5.246 1.00 91.19 369 ASN A N 1
ATOM 2560 C CA . ASN A 1 369 ? 12.352 16.447 5.745 1.00 91.19 369 ASN A CA 1
ATOM 2561 C C . ASN A 1 369 ? 13.637 17.292 5.610 1.00 91.19 369 ASN A C 1
ATOM 2563 O O . ASN A 1 369 ? 14.556 16.931 4.871 1.00 91.19 369 ASN A O 1
ATOM 2567 N N . PRO A 1 370 ? 13.751 18.433 6.318 1.00 88.25 370 PRO A N 1
ATOM 2568 C CA . PRO A 1 370 ? 14.861 19.373 6.138 1.00 88.25 370 PRO A CA 1
ATOM 2569 C C . PRO A 1 370 ? 16.217 18.787 6.559 1.00 88.25 370 PRO A C 1
ATOM 2571 O O . PRO A 1 370 ? 17.255 19.276 6.124 1.00 88.25 370 PRO A O 1
ATOM 2574 N N . GLY A 1 371 ? 16.211 17.749 7.403 1.00 87.81 371 GLY A N 1
ATOM 2575 C CA . GLY A 1 371 ? 17.407 17.035 7.850 1.00 87.81 371 GLY A CA 1
ATOM 2576 C C . GLY A 1 371 ? 17.787 15.814 7.006 1.00 87.81 371 GLY A C 1
ATOM 2577 O O . GLY A 1 371 ? 18.766 15.164 7.356 1.00 87.81 371 GLY A O 1
ATOM 2578 N N . GLN A 1 372 ? 17.027 15.479 5.951 1.00 89.69 372 GLN A N 1
ATOM 2579 C CA . GLN A 1 372 ? 17.193 14.249 5.152 1.00 89.69 372 GLN A CA 1
ATOM 2580 C C . GLN A 1 372 ? 17.246 12.966 6.001 1.00 89.69 372 GLN A C 1
ATOM 2582 O O . GLN A 1 372 ? 17.926 11.999 5.655 1.00 89.69 372 GLN A O 1
ATOM 2587 N N . ILE A 1 373 ? 16.548 12.952 7.141 1.00 92.38 373 ILE A N 1
ATOM 2588 C CA . ILE A 1 373 ? 16.578 11.809 8.054 1.00 92.38 373 ILE A CA 1
ATOM 2589 C C . ILE A 1 373 ? 15.745 10.665 7.466 1.00 92.38 373 ILE A C 1
ATOM 2591 O O . ILE A 1 373 ? 14.729 10.894 6.805 1.00 92.38 373 ILE A O 1
ATOM 2595 N N . ALA A 1 374 ? 16.194 9.431 7.683 1.00 91.50 374 ALA A N 1
ATOM 2596 C CA . ALA A 1 374 ? 15.478 8.241 7.241 1.00 91.50 374 ALA A CA 1
ATOM 2597 C C . ALA A 1 374 ? 14.184 8.031 8.048 1.00 91.50 374 ALA A C 1
ATOM 2599 O O . ALA A 1 374 ? 14.025 8.567 9.150 1.00 91.50 374 ALA A O 1
ATOM 2600 N N . SER A 1 375 ? 13.276 7.228 7.497 1.00 94.44 375 SER A N 1
ATOM 2601 C CA . SER A 1 375 ? 12.135 6.679 8.235 1.00 94.44 375 SER A CA 1
ATOM 2602 C C . SER A 1 375 ? 12.602 5.775 9.381 1.00 94.44 375 SER A C 1
ATOM 2604 O O . SER A 1 375 ? 13.651 5.139 9.278 1.00 94.44 375 SER A O 1
ATOM 2606 N N . LEU A 1 376 ? 11.817 5.698 10.458 1.00 95.69 376 LEU A N 1
ATOM 2607 C CA . LEU A 1 376 ? 11.993 4.704 11.526 1.00 95.69 376 LEU A CA 1
ATOM 2608 C C . LEU A 1 376 ? 11.168 3.420 11.320 1.00 95.69 376 LEU A C 1
ATOM 2610 O O . LEU A 1 376 ? 11.176 2.561 12.203 1.00 95.69 376 LEU A O 1
ATOM 2614 N N . LEU A 1 377 ? 10.468 3.281 10.188 1.00 94.50 377 LEU A N 1
ATOM 2615 C CA . LEU A 1 377 ? 9.800 2.027 9.835 1.00 94.50 377 LEU A CA 1
ATOM 2616 C C . LEU A 1 377 ? 10.817 0.911 9.544 1.00 94.50 377 LEU A C 1
ATOM 2618 O O . LEU A 1 377 ? 11.918 1.170 9.052 1.00 94.50 377 LEU A O 1
ATOM 2622 N N . SER A 1 378 ? 10.445 -0.330 9.851 1.00 90.69 378 SER A N 1
ATOM 2623 C CA . SER A 1 378 ? 11.306 -1.515 9.739 1.00 90.69 378 SER A CA 1
ATOM 2624 C C . SER A 1 378 ? 10.581 -2.727 9.134 1.00 90.69 378 SER A C 1
ATOM 2626 O O . SER A 1 378 ? 9.403 -2.658 8.795 1.00 90.69 378 SER A O 1
ATOM 2628 N N . ALA A 1 379 ? 11.260 -3.877 9.081 1.00 92.25 379 ALA A N 1
ATOM 2629 C CA . ALA A 1 379 ? 10.685 -5.172 8.697 1.00 92.25 379 ALA A CA 1
ATOM 2630 C C . ALA A 1 379 ? 9.564 -5.700 9.630 1.00 92.25 379 ALA A C 1
ATOM 2632 O O . ALA A 1 379 ? 8.956 -6.748 9.381 1.00 92.25 379 ALA A O 1
ATOM 2633 N N . ASP A 1 380 ? 9.292 -5.008 10.741 1.00 92.44 380 ASP A N 1
ATOM 2634 C CA . ASP A 1 380 ? 8.137 -5.272 11.605 1.00 92.44 380 ASP A CA 1
ATOM 2635 C C . ASP A 1 380 ? 6.909 -4.411 11.275 1.00 92.44 380 ASP A C 1
ATOM 2637 O O . ASP A 1 380 ? 5.858 -4.619 11.878 1.00 92.44 380 ASP A O 1
ATOM 2641 N N . ASP A 1 381 ? 7.023 -3.497 10.312 1.00 97.00 381 ASP A N 1
ATOM 2642 C CA . ASP A 1 381 ? 5.993 -2.529 9.936 1.00 97.00 381 ASP A CA 1
ATOM 2643 C C . ASP A 1 381 ? 5.414 -2.797 8.542 1.00 97.00 381 ASP A C 1
ATOM 2645 O O . ASP A 1 381 ? 5.906 -3.647 7.795 1.00 97.00 381 ASP A O 1
ATOM 2649 N N . TYR A 1 382 ? 4.365 -2.049 8.194 1.00 98.12 382 TYR A N 1
ATOM 2650 C CA . TYR A 1 382 ? 3.671 -2.149 6.917 1.00 98.12 382 TYR A CA 1
ATOM 2651 C C . TYR A 1 382 ? 3.490 -0.785 6.247 1.00 98.12 382 TYR A C 1
ATOM 2653 O O . TYR A 1 382 ? 3.248 0.231 6.903 1.00 98.12 382 TYR A O 1
ATOM 2661 N N . TYR A 1 383 ? 3.519 -0.780 4.918 1.00 98.25 383 TYR A N 1
ATOM 2662 C CA . TYR A 1 383 ? 2.925 0.286 4.115 1.00 98.25 383 TYR A CA 1
ATOM 2663 C C . TYR A 1 383 ? 1.475 -0.081 3.784 1.00 98.25 383 TYR A C 1
ATOM 2665 O O . TYR A 1 383 ? 1.200 -1.233 3.437 1.00 98.25 383 TYR A O 1
ATOM 2673 N N . PHE A 1 384 ? 0.555 0.882 3.864 1.00 98.38 384 PHE A N 1
ATOM 2674 C CA . PHE A 1 384 ? -0.816 0.700 3.395 1.00 98.38 384 PHE A CA 1
ATOM 2675 C C . PHE A 1 384 ? -1.009 1.346 2.025 1.00 98.38 384 PHE A C 1
ATOM 2677 O O . PHE A 1 384 ? -0.905 2.560 1.855 1.00 98.38 384 PHE A O 1
ATOM 2684 N N . TYR A 1 385 ? -1.300 0.505 1.040 1.00 96.75 385 TYR A N 1
ATOM 2685 C CA . TYR A 1 385 ? -1.677 0.908 -0.301 1.00 96.75 385 TYR A CA 1
ATOM 2686 C C . TYR A 1 385 ? -3.201 1.068 -0.362 1.00 96.75 385 TYR A C 1
ATOM 2688 O O . TYR A 1 385 ? -3.933 0.161 -0.764 1.00 96.75 385 TYR A O 1
ATOM 2696 N N . GLU A 1 386 ? -3.670 2.258 0.006 1.00 95.38 386 GLU A N 1
ATOM 2697 C CA . GLU A 1 386 ? -5.044 2.683 -0.256 1.00 95.38 386 GLU A CA 1
ATOM 2698 C C . GLU A 1 386 ? -5.294 2.917 -1.755 1.00 95.38 386 GLU A C 1
ATOM 2700 O O . GLU A 1 386 ? -4.427 3.440 -2.461 1.00 95.38 386 GLU A O 1
ATOM 2705 N N . SER A 1 387 ? -6.500 2.567 -2.215 1.00 94.06 387 SER A N 1
ATOM 2706 C CA . SER A 1 387 ? -6.959 2.671 -3.610 1.00 94.06 387 SER A CA 1
ATOM 2707 C C . SER A 1 387 ? -6.159 1.824 -4.614 1.00 94.06 387 SER A C 1
ATOM 2709 O O . SER A 1 387 ? -5.952 2.220 -5.753 1.00 94.06 387 SER A O 1
ATOM 2711 N N . HIS A 1 388 ? -5.684 0.648 -4.196 1.00 95.00 388 HIS A N 1
ATOM 2712 C CA . HIS A 1 388 ? -4.934 -0.278 -5.045 1.00 95.00 388 HIS A CA 1
ATOM 2713 C C . HIS A 1 388 ? -5.813 -0.877 -6.157 1.00 95.00 388 HIS A C 1
ATOM 2715 O O . HIS A 1 388 ? -6.770 -1.610 -5.875 1.00 95.00 388 HIS A O 1
ATOM 2721 N N . GLN A 1 389 ? -5.447 -0.597 -7.414 1.00 94.38 389 GLN A N 1
ATOM 2722 C CA . GLN A 1 389 ? -6.131 -0.979 -8.664 1.00 94.38 389 GLN A CA 1
ATOM 2723 C C . GLN A 1 389 ? -7.535 -0.390 -8.870 1.00 94.38 389 GLN A C 1
ATOM 2725 O O . GLN A 1 389 ? -7.957 -0.257 -10.015 1.00 94.38 389 GLN A O 1
ATOM 2730 N N . LEU A 1 390 ? -8.253 -0.032 -7.802 1.00 93.62 390 LEU A N 1
ATOM 2731 C CA . LEU A 1 390 ? -9.538 0.660 -7.8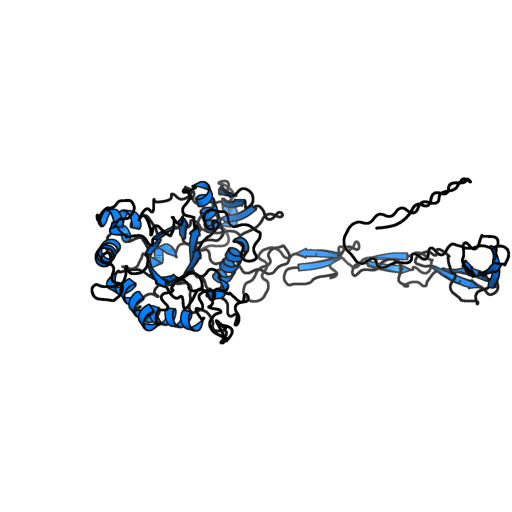62 1.00 93.62 390 LEU A CA 1
ATOM 2732 C C . LEU A 1 390 ? -9.542 1.875 -6.934 1.00 93.62 390 LEU A C 1
ATOM 2734 O O . LEU A 1 390 ? -9.306 1.739 -5.727 1.00 93.62 390 LEU A O 1
ATOM 2738 N N . ILE A 1 391 ? -9.865 3.032 -7.512 1.00 91.56 391 ILE A N 1
ATOM 2739 C CA . ILE A 1 391 ? -9.956 4.332 -6.853 1.00 91.56 391 ILE A CA 1
ATOM 2740 C C . ILE A 1 391 ? -11.351 4.930 -7.064 1.00 91.56 391 ILE A C 1
ATOM 2742 O O . ILE A 1 391 ? -11.719 5.306 -8.171 1.00 91.56 391 ILE A O 1
ATOM 2746 N N . ASN A 1 392 ? -12.132 5.047 -5.986 1.00 90.25 392 ASN A N 1
ATOM 2747 C CA . ASN A 1 392 ? -13.548 5.448 -6.045 1.00 90.25 392 ASN A CA 1
ATOM 2748 C C . ASN A 1 392 ? -14.368 4.619 -7.063 1.00 90.25 392 ASN A C 1
ATOM 2750 O O . ASN A 1 392 ? -15.130 5.181 -7.841 1.00 90.25 392 ASN A O 1
ATOM 2754 N N . GLY A 1 393 ? -14.158 3.298 -7.095 1.00 89.44 393 GLY A N 1
ATOM 2755 C CA . GLY A 1 393 ? -14.898 2.356 -7.947 1.00 89.44 393 GLY A CA 1
ATOM 2756 C C . GLY A 1 393 ? -14.365 2.205 -9.371 1.00 89.44 393 GLY A C 1
ATOM 2757 O O . GLY A 1 393 ? -14.500 1.133 -9.960 1.00 89.44 393 GLY A O 1
ATOM 2758 N N . ASP A 1 394 ? -13.699 3.229 -9.901 1.00 91.00 394 ASP A N 1
ATOM 2759 C CA . ASP A 1 394 ? -13.035 3.175 -11.201 1.00 91.00 394 ASP A CA 1
ATOM 2760 C C . ASP A 1 394 ? -11.680 2.453 -11.105 1.00 91.00 394 ASP A C 1
ATOM 2762 O O . ASP A 1 394 ? -10.937 2.605 -10.131 1.00 91.00 394 ASP A O 1
ATOM 2766 N N . PHE A 1 395 ? -11.323 1.697 -12.147 1.00 91.44 395 PHE A N 1
ATOM 2767 C CA . PHE A 1 395 ? -9.972 1.146 -12.288 1.00 91.44 395 PHE A CA 1
ATOM 2768 C C . PHE A 1 395 ? -8.938 2.274 -12.423 1.00 91.44 395 PHE A C 1
ATOM 2770 O O . PHE A 1 395 ? -9.169 3.263 -13.126 1.00 91.44 395 PHE A O 1
ATOM 2777 N N . GLU A 1 396 ? -7.786 2.124 -11.766 1.00 86.94 396 GLU A N 1
ATOM 2778 C CA . GLU A 1 396 ? -6.718 3.127 -11.801 1.00 86.94 396 GLU A CA 1
ATOM 2779 C C . GLU A 1 396 ? -6.157 3.270 -13.229 1.00 86.94 396 GLU A C 1
ATOM 2781 O O . GLU A 1 396 ? -5.651 2.319 -13.821 1.00 86.94 396 GLU A O 1
ATOM 2786 N N . ALA A 1 397 ? -6.292 4.463 -13.816 1.00 72.75 397 ALA A N 1
ATOM 2787 C CA . ALA A 1 397 ? -5.946 4.695 -15.215 1.00 72.75 397 ALA A CA 1
ATOM 2788 C C . ALA A 1 397 ? -4.441 4.948 -15.422 1.00 72.75 397 ALA A C 1
ATOM 2790 O O . ALA A 1 397 ? -3.865 5.823 -14.771 1.00 72.75 397 ALA A O 1
ATOM 2791 N N . ASN A 1 398 ? -3.864 4.299 -16.443 1.00 61.25 398 ASN A N 1
ATOM 2792 C CA . ASN A 1 398 ? -2.458 4.391 -16.887 1.00 61.25 398 ASN A CA 1
ATOM 2793 C C . ASN A 1 398 ? -1.992 5.801 -17.388 1.00 61.25 398 ASN A C 1
ATOM 2795 O O . ASN A 1 398 ? -1.099 5.888 -18.231 1.00 61.25 398 ASN A O 1
ATOM 2799 N N . ASP A 1 399 ? -2.605 6.915 -16.960 1.00 51.62 399 ASP A N 1
ATOM 2800 C CA . ASP A 1 399 ? -2.369 8.290 -17.471 1.00 51.62 399 ASP A CA 1
ATOM 2801 C C . ASP A 1 399 ? -1.773 9.256 -16.417 1.00 51.62 399 ASP A C 1
ATOM 2803 O O . ASP A 1 399 ? -1.668 10.465 -16.635 1.00 51.62 399 ASP A O 1
ATOM 2807 N N . TYR A 1 400 ? -1.356 8.746 -15.250 1.00 49.62 400 TYR A N 1
ATOM 2808 C CA . TYR A 1 400 ? -0.766 9.554 -14.175 1.00 49.62 400 TYR A CA 1
ATOM 2809 C C . TYR A 1 400 ? 0.672 9.154 -13.833 1.00 49.62 400 TYR A C 1
ATOM 2811 O O . TYR A 1 400 ? 1.030 7.986 -13.782 1.00 49.62 400 TYR A O 1
ATOM 2819 N N . ALA A 1 401 ? 1.488 10.135 -13.433 1.00 45.47 401 ALA A N 1
ATOM 2820 C CA . ALA A 1 401 ? 2.828 9.915 -12.861 1.00 45.47 401 ALA A CA 1
ATOM 2821 C C . ALA A 1 401 ? 2.822 9.240 -11.463 1.00 45.47 401 ALA A C 1
ATOM 2823 O O . ALA A 1 401 ? 3.837 9.241 -10.770 1.00 45.47 401 ALA A O 1
ATOM 2824 N N . PHE A 1 402 ? 1.667 8.717 -11.049 1.00 58.81 402 PHE A N 1
ATOM 2825 C CA . PHE A 1 402 ? 1.416 7.967 -9.819 1.00 58.81 402 PHE A CA 1
ATOM 2826 C C . PHE A 1 402 ? 0.662 6.660 -10.089 1.00 58.81 402 PHE A C 1
ATOM 2828 O O . PHE A 1 402 ? 0.225 6.045 -9.125 1.00 58.81 402 PHE A O 1
ATOM 2835 N N . ASP A 1 403 ? 0.546 6.268 -11.367 1.00 76.75 403 ASP A N 1
ATOM 2836 C CA . ASP A 1 403 ? -0.055 5.015 -11.827 1.00 76.75 403 ASP A CA 1
ATOM 2837 C C . ASP A 1 403 ? 0.386 3.824 -10.968 1.00 76.75 403 ASP A C 1
ATOM 2839 O O . ASP A 1 403 ? 1.527 3.761 -10.479 1.00 76.75 403 ASP A O 1
ATOM 2843 N N . TRP A 1 404 ? -0.521 2.866 -10.809 1.00 85.19 404 TRP A N 1
ATOM 2844 C CA . TRP A 1 404 ? -0.385 1.758 -9.882 1.00 85.19 404 TRP A CA 1
ATOM 2845 C C . TRP A 1 404 ? 0.909 0.971 -10.119 1.00 85.19 404 TRP A C 1
ATOM 2847 O O . TRP A 1 404 ? 1.546 0.505 -9.171 1.00 85.19 404 TRP A O 1
ATOM 2857 N N . GLN A 1 405 ? 1.347 0.902 -11.380 1.00 83.00 405 GLN A N 1
ATOM 2858 C CA . GLN A 1 405 ? 2.596 0.291 -11.836 1.00 83.00 405 GLN A CA 1
ATOM 2859 C C . GLN A 1 405 ? 3.814 0.939 -11.166 1.00 83.00 405 GLN A C 1
ATOM 2861 O O . GLN A 1 405 ? 4.661 0.256 -10.585 1.00 83.00 405 GLN A O 1
ATOM 2866 N N . PHE A 1 406 ? 3.889 2.275 -11.195 1.00 82.00 406 PHE A N 1
ATOM 2867 C CA . PHE A 1 406 ? 4.984 3.040 -10.599 1.00 82.00 406 PHE A CA 1
ATOM 2868 C C . PHE A 1 406 ? 5.000 2.877 -9.079 1.00 82.00 406 PHE A C 1
ATOM 2870 O O . PHE A 1 406 ? 6.055 2.626 -8.491 1.00 82.00 406 PHE A O 1
ATOM 2877 N N . LYS A 1 407 ? 3.829 2.976 -8.440 1.00 86.69 407 LYS A N 1
ATOM 2878 C CA . LYS A 1 407 ? 3.693 2.831 -6.986 1.00 86.69 407 LYS A CA 1
ATOM 2879 C C . LYS A 1 407 ? 4.073 1.419 -6.524 1.00 86.69 407 LYS A C 1
ATOM 2881 O O . LYS A 1 407 ? 4.851 1.282 -5.579 1.00 86.69 407 LYS A O 1
ATOM 2886 N N . SER A 1 408 ? 3.620 0.385 -7.230 1.00 88.50 408 SER A N 1
ATOM 2887 C CA . SER A 1 408 ? 3.929 -1.021 -6.931 1.00 88.50 408 SER A CA 1
ATOM 2888 C C . SER A 1 408 ? 5.407 -1.351 -7.170 1.00 88.50 408 SER A C 1
ATOM 2890 O O . SER A 1 408 ? 6.045 -1.968 -6.317 1.00 88.50 408 SER A O 1
ATOM 2892 N N . GLN A 1 409 ? 6.007 -0.866 -8.265 1.00 83.44 409 GLN A N 1
ATOM 2893 C CA . GLN A 1 409 ? 7.439 -1.050 -8.527 1.00 83.44 409 GLN A CA 1
ATOM 2894 C C . GLN A 1 409 ? 8.323 -0.289 -7.527 1.00 83.44 409 GLN A C 1
ATOM 2896 O O . GLN A 1 409 ? 9.353 -0.815 -7.097 1.00 83.44 409 GLN A O 1
ATOM 2901 N N . TYR A 1 410 ? 7.932 0.923 -7.114 1.00 86.06 410 TYR A N 1
ATOM 2902 C CA . TYR A 1 410 ? 8.625 1.648 -6.047 1.00 86.06 410 TYR A CA 1
ATOM 2903 C C . TYR A 1 410 ? 8.598 0.837 -4.748 1.00 86.06 410 TYR A C 1
ATOM 2905 O O . TYR A 1 410 ? 9.636 0.661 -4.110 1.00 86.06 410 TYR A O 1
ATOM 2913 N N . LEU A 1 411 ? 7.422 0.338 -4.350 1.00 90.00 411 LEU A N 1
ATOM 2914 C CA . LEU A 1 411 ? 7.259 -0.428 -3.116 1.00 90.00 411 LEU A CA 1
ATOM 2915 C C . LEU A 1 411 ? 8.066 -1.728 -3.147 1.00 90.00 411 LEU A C 1
ATOM 2917 O O . LEU A 1 411 ? 8.787 -1.990 -2.189 1.00 90.00 411 LEU A O 1
ATOM 2921 N N . ALA A 1 412 ? 8.053 -2.464 -4.261 1.00 85.75 412 ALA A N 1
ATOM 2922 C CA . ALA A 1 412 ? 8.907 -3.632 -4.474 1.00 85.75 412 ALA A CA 1
ATOM 2923 C C . ALA A 1 412 ? 10.403 -3.297 -4.291 1.00 85.75 412 ALA A C 1
ATOM 2925 O O . ALA A 1 412 ? 11.117 -3.980 -3.555 1.00 85.75 412 ALA A O 1
ATOM 2926 N N . ASN A 1 413 ? 10.878 -2.201 -4.891 1.00 82.19 413 ASN A N 1
ATOM 2927 C CA . ASN A 1 413 ? 12.267 -1.754 -4.742 1.00 82.19 413 ASN A CA 1
ATOM 2928 C C . ASN A 1 413 ? 12.594 -1.357 -3.289 1.00 82.19 413 ASN A C 1
ATOM 2930 O O . ASN A 1 413 ? 13.671 -1.672 -2.781 1.00 82.19 413 ASN A O 1
ATOM 2934 N N . ALA A 1 414 ? 11.669 -0.687 -2.597 1.00 85.19 414 ALA A N 1
ATOM 2935 C CA . ALA A 1 414 ? 11.838 -0.302 -1.200 1.00 85.19 414 ALA A CA 1
ATOM 2936 C C . ALA A 1 414 ? 11.854 -1.532 -0.270 1.00 85.19 414 ALA A C 1
ATOM 2938 O O . ALA A 1 414 ? 12.733 -1.629 0.593 1.00 85.19 414 ALA A O 1
ATOM 2939 N N . GLN A 1 415 ? 10.955 -2.503 -0.476 1.00 86.69 415 GLN A N 1
ATOM 2940 C CA . GLN A 1 415 ? 10.903 -3.764 0.275 1.00 86.69 415 GLN A CA 1
ATOM 2941 C C . GLN A 1 415 ? 12.206 -4.557 0.165 1.00 86.69 415 GLN A C 1
ATOM 2943 O O . GLN A 1 415 ? 12.666 -5.090 1.170 1.00 86.69 415 GLN A O 1
ATOM 2948 N N . ALA A 1 416 ? 12.863 -4.570 -1.000 1.00 78.81 416 ALA A N 1
ATOM 2949 C CA . ALA A 1 416 ? 14.167 -5.223 -1.160 1.00 78.81 416 ALA A CA 1
ATOM 2950 C C . ALA A 1 416 ? 15.263 -4.662 -0.223 1.00 78.81 416 ALA A C 1
ATOM 2952 O O . ALA A 1 416 ? 16.250 -5.346 0.042 1.00 78.81 416 ALA A O 1
ATOM 2953 N N . SER A 1 417 ? 15.094 -3.436 0.294 1.00 79.12 417 SER A N 1
ATOM 2954 C CA . SER A 1 417 ? 16.053 -2.764 1.187 1.00 79.12 417 SER A CA 1
ATOM 2955 C C . SER A 1 417 ? 15.621 -2.673 2.659 1.00 79.12 417 SER A C 1
ATOM 2957 O O . SER A 1 417 ? 16.479 -2.647 3.542 1.00 79.12 417 SER A O 1
ATOM 2959 N N . LEU A 1 418 ? 14.311 -2.614 2.927 1.00 83.06 418 LEU A N 1
ATOM 2960 C CA . LEU A 1 418 ? 13.736 -2.358 4.257 1.00 83.06 418 LEU A CA 1
ATOM 2961 C C . LEU A 1 418 ? 12.844 -3.492 4.782 1.00 83.06 418 LEU A C 1
ATOM 2963 O O . LEU A 1 418 ? 12.555 -3.514 5.977 1.00 83.06 418 LEU A O 1
ATOM 2967 N N . ASP A 1 419 ? 12.453 -4.435 3.917 1.00 87.12 419 ASP A N 1
ATOM 2968 C CA . ASP A 1 419 ? 11.860 -5.728 4.287 1.00 87.12 419 ASP A CA 1
ATOM 2969 C C . ASP A 1 419 ? 10.520 -5.622 5.063 1.00 87.12 419 ASP A C 1
ATOM 2971 O O . ASP A 1 419 ? 10.130 -6.526 5.802 1.00 87.12 419 ASP A O 1
ATOM 2975 N N . PHE A 1 420 ? 9.816 -4.494 4.880 1.00 93.25 420 PHE A N 1
ATOM 2976 C CA . PHE A 1 420 ? 8.485 -4.188 5.422 1.00 93.25 420 PHE A CA 1
ATOM 2977 C C . PHE A 1 420 ? 7.366 -4.916 4.659 1.00 93.25 420 PHE A C 1
ATOM 2979 O O . PHE A 1 420 ? 7.532 -5.297 3.498 1.00 93.25 420 PHE A O 1
ATOM 2986 N N . GLY A 1 421 ? 6.207 -5.081 5.295 1.00 95.38 421 GLY A N 1
ATOM 2987 C CA . GLY A 1 421 ? 5.034 -5.704 4.679 1.00 95.38 421 GLY A CA 1
ATOM 2988 C C . GLY A 1 421 ? 4.139 -4.728 3.906 1.00 95.38 421 GLY A C 1
ATOM 2989 O O . GLY A 1 421 ? 4.195 -3.518 4.116 1.00 95.38 421 GLY A O 1
ATOM 2990 N N . ILE A 1 422 ? 3.264 -5.223 3.032 1.00 97.44 422 ILE A N 1
ATOM 2991 C CA . ILE A 1 422 ? 2.288 -4.371 2.324 1.00 97.44 422 ILE A CA 1
ATOM 2992 C C . ILE A 1 422 ? 0.870 -4.859 2.593 1.00 97.44 422 ILE A C 1
ATOM 2994 O O . ILE A 1 422 ? 0.525 -6.006 2.324 1.00 97.44 422 ILE A O 1
ATOM 2998 N N . LEU A 1 423 ? 0.037 -3.947 3.083 1.00 98.50 423 LEU A N 1
ATOM 2999 C CA . LEU A 1 423 ? -1.410 -4.104 3.170 1.00 98.50 423 LEU A CA 1
ATOM 3000 C C . LEU A 1 423 ? -2.039 -3.270 2.048 1.00 98.50 423 LEU A C 1
ATOM 3002 O O . LEU A 1 423 ? -1.545 -2.187 1.748 1.00 98.50 423 LEU A O 1
ATOM 3006 N N . SER A 1 424 ? -3.108 -3.744 1.410 1.00 97.94 424 SER A N 1
ATOM 3007 C CA . SER A 1 424 ? -3.724 -3.036 0.274 1.00 97.94 424 SER A CA 1
ATOM 3008 C C . SER A 1 424 ? -5.247 -3.090 0.295 1.00 97.94 424 SER A C 1
ATOM 3010 O O . SER A 1 424 ? -5.827 -4.089 0.711 1.00 97.94 424 SER A O 1
ATOM 3012 N N . THR A 1 425 ? -5.912 -2.038 -0.174 1.00 98.06 425 THR A N 1
ATOM 3013 C CA . THR A 1 425 ? -7.374 -2.032 -0.339 1.00 98.06 425 THR A CA 1
ATOM 3014 C C . THR A 1 425 ? -7.778 -1.311 -1.612 1.00 98.06 425 THR A C 1
ATOM 3016 O O . THR A 1 425 ? -7.147 -0.323 -1.986 1.00 98.06 425 THR A O 1
ATOM 3019 N N . THR A 1 426 ? -8.868 -1.747 -2.237 1.00 97.06 426 THR A N 1
ATOM 3020 C CA . THR A 1 426 ? -9.625 -0.891 -3.165 1.00 97.06 426 THR A CA 1
ATOM 3021 C C . THR A 1 426 ? -10.292 0.258 -2.399 1.00 97.06 426 THR A C 1
ATOM 3023 O O . THR A 1 426 ? -10.454 0.171 -1.177 1.00 97.06 426 THR A O 1
ATOM 3026 N N . THR A 1 427 ? -10.718 1.313 -3.095 1.00 94.38 427 THR A N 1
ATOM 3027 C CA . THR A 1 427 ? -11.712 2.273 -2.581 1.00 94.38 427 THR A CA 1
ATOM 3028 C C . THR A 1 427 ? -12.881 2.395 -3.554 1.00 94.38 427 THR A C 1
ATOM 3030 O O . THR A 1 427 ? -12.698 2.282 -4.767 1.00 94.38 427 THR A O 1
ATOM 3033 N N . ILE A 1 428 ? -14.087 2.611 -3.023 1.00 90.88 428 ILE A N 1
ATOM 3034 C CA . ILE A 1 428 ? -15.328 2.733 -3.802 1.00 90.88 428 ILE A CA 1
ATOM 3035 C C . ILE A 1 428 ? -16.126 3.969 -3.391 1.00 90.88 428 ILE A C 1
ATOM 3037 O O . ILE A 1 428 ? -16.034 4.428 -2.247 1.00 90.88 428 ILE A O 1
ATOM 3041 N N . ASP A 1 429 ? -16.924 4.488 -4.317 1.00 85.44 429 ASP A N 1
ATOM 3042 C CA . ASP A 1 429 ? -17.840 5.597 -4.086 1.00 85.44 429 ASP A CA 1
ATOM 3043 C C . ASP A 1 429 ? -19.224 5.102 -3.602 1.00 85.44 429 ASP A C 1
ATOM 3045 O O . ASP A 1 429 ? -19.517 3.908 -3.536 1.00 85.44 429 ASP A O 1
ATOM 3049 N N . GLY A 1 430 ? -20.086 6.024 -3.158 1.00 73.19 430 GLY A N 1
ATOM 3050 C CA . GLY A 1 430 ? -21.384 5.684 -2.557 1.00 73.19 430 GLY A CA 1
ATOM 3051 C C . GLY A 1 430 ? -22.468 5.161 -3.514 1.00 73.19 430 GLY A C 1
ATOM 3052 O O . GLY A 1 430 ? -23.565 4.845 -3.048 1.00 73.19 430 GLY A O 1
ATOM 3053 N N . ALA A 1 431 ? -22.211 5.116 -4.820 1.00 69.31 431 ALA A N 1
ATOM 3054 C CA . ALA A 1 431 ? -23.072 4.532 -5.844 1.00 69.31 431 ALA A CA 1
ATOM 3055 C C . ALA A 1 431 ? -22.641 3.109 -6.244 1.00 69.31 431 ALA A C 1
ATOM 3057 O O . ALA A 1 431 ? -23.446 2.387 -6.842 1.00 69.31 431 ALA A O 1
ATOM 3058 N N . ASP A 1 432 ? -21.416 2.708 -5.905 1.00 67.69 432 ASP A N 1
ATOM 3059 C CA . ASP A 1 432 ? -20.833 1.444 -6.337 1.00 67.69 432 ASP A CA 1
ATOM 3060 C C . ASP A 1 432 ? -21.405 0.228 -5.606 1.00 67.69 432 ASP A C 1
ATOM 3062 O O . ASP A 1 432 ? -21.733 0.237 -4.416 1.00 67.69 432 ASP A O 1
ATOM 3066 N N . VAL A 1 433 ? -21.484 -0.874 -6.347 1.00 83.75 433 VAL A N 1
ATOM 3067 C CA . VAL A 1 433 ? -21.816 -2.201 -5.831 1.00 83.75 433 VAL A CA 1
ATOM 3068 C C . VAL A 1 433 ? -20.570 -3.066 -5.962 1.00 83.75 433 VAL A C 1
ATOM 3070 O O . VAL A 1 433 ? -19.858 -2.969 -6.954 1.00 83.75 433 VAL A O 1
ATOM 3073 N N . TYR A 1 434 ? -20.324 -3.931 -4.976 1.00 93.88 434 TYR A N 1
ATOM 3074 C CA . TYR A 1 434 ? -19.239 -4.912 -5.027 1.00 93.88 434 TYR A CA 1
ATOM 3075 C C . TYR A 1 434 ? -19.204 -5.680 -6.357 1.00 93.88 434 TYR A C 1
ATOM 3077 O O . TYR A 1 434 ? -20.175 -6.358 -6.708 1.00 93.88 434 TYR A O 1
ATOM 3085 N N . ASP A 1 435 ? -18.057 -5.611 -7.031 1.00 94.94 435 ASP A N 1
ATOM 3086 C CA . ASP A 1 435 ? -17.740 -6.377 -8.231 1.00 94.94 435 ASP A CA 1
ATOM 3087 C C . ASP A 1 435 ? -16.667 -7.425 -7.890 1.00 94.94 435 ASP A C 1
ATOM 3089 O O . ASP A 1 435 ? -15.548 -7.106 -7.479 1.00 94.94 435 ASP A O 1
ATOM 3093 N N . GLU A 1 436 ? -17.030 -8.701 -8.036 1.00 96.06 436 GLU A N 1
ATOM 3094 C CA . GLU A 1 436 ? -16.149 -9.837 -7.750 1.00 96.06 436 GLU A CA 1
ATOM 3095 C C . GLU A 1 436 ? -14.952 -9.898 -8.709 1.00 96.06 436 GLU A C 1
ATOM 3097 O O . GLU A 1 436 ? -13.844 -10.205 -8.274 1.00 96.06 436 GLU A O 1
ATOM 3102 N N . LEU A 1 437 ? -15.140 -9.555 -9.989 1.00 96.25 437 LEU A N 1
ATOM 3103 C CA . LEU A 1 437 ? -14.071 -9.581 -10.989 1.00 96.25 437 LEU A CA 1
ATOM 3104 C C . LEU A 1 437 ? -13.078 -8.443 -10.749 1.00 96.25 437 LEU A C 1
ATOM 3106 O O . LEU A 1 437 ? -11.870 -8.670 -10.791 1.00 96.25 437 LEU A O 1
ATOM 3110 N N . ALA A 1 438 ? -13.571 -7.249 -10.416 1.00 96.19 438 ALA A N 1
ATOM 3111 C CA . ALA A 1 438 ? -12.710 -6.124 -10.060 1.00 96.19 438 ALA A CA 1
ATOM 3112 C C . ALA A 1 438 ? -11.929 -6.382 -8.756 1.00 96.19 438 ALA A C 1
ATOM 3114 O O . ALA A 1 438 ? -10.734 -6.084 -8.671 1.00 96.19 438 ALA A O 1
ATOM 3115 N N . PHE A 1 439 ? -12.563 -7.010 -7.755 1.00 97.62 439 PHE A N 1
ATOM 3116 C CA . PHE A 1 439 ? -11.855 -7.450 -6.551 1.00 97.62 439 PHE A CA 1
ATOM 3117 C C . PHE A 1 439 ? -10.801 -8.522 -6.861 1.00 97.62 439 PHE A C 1
ATOM 3119 O O . PHE A 1 439 ? -9.693 -8.449 -6.334 1.00 97.62 439 PHE A O 1
ATOM 3126 N N . PHE A 1 440 ? -11.105 -9.491 -7.730 1.00 97.94 440 PHE A N 1
ATOM 3127 C CA . PHE A 1 440 ? -10.146 -10.523 -8.133 1.00 97.94 440 PHE A CA 1
ATOM 3128 C C . PHE A 1 440 ? -8.961 -9.931 -8.901 1.00 97.94 440 PHE A C 1
ATOM 3130 O O . PHE A 1 440 ? -7.830 -10.327 -8.636 1.00 97.94 440 PHE A O 1
ATOM 3137 N N . TYR A 1 441 ? -9.185 -8.940 -9.766 1.00 97.50 441 TYR A N 1
ATOM 3138 C CA . TYR A 1 441 ? -8.119 -8.195 -10.440 1.00 97.50 441 TYR A CA 1
ATOM 3139 C C . TYR A 1 441 ? -7.194 -7.481 -9.436 1.00 97.50 441 TYR A C 1
ATOM 3141 O O . TYR A 1 441 ? -5.973 -7.653 -9.494 1.00 97.50 441 TYR A O 1
ATOM 3149 N N . SER A 1 442 ? -7.752 -6.784 -8.434 1.00 97.00 442 SER A N 1
ATOM 3150 C CA . SER A 1 442 ? -6.947 -6.194 -7.349 1.00 97.00 442 SER A CA 1
ATOM 3151 C C . SER A 1 442 ? -6.223 -7.263 -6.510 1.00 97.00 442 SER A C 1
ATOM 3153 O O . SER A 1 442 ? -5.049 -7.091 -6.181 1.00 97.00 442 SER A O 1
ATOM 3155 N N . TRP A 1 443 ? -6.855 -8.414 -6.238 1.00 97.88 443 TRP A N 1
ATOM 3156 C CA . TRP A 1 443 ? -6.225 -9.530 -5.519 1.00 97.88 443 TRP A CA 1
ATOM 3157 C C . TRP A 1 443 ? -5.060 -10.154 -6.297 1.00 97.88 443 TRP A C 1
ATOM 3159 O O . TRP A 1 443 ? -3.995 -10.369 -5.724 1.00 97.88 443 TRP A O 1
ATOM 3169 N N . TYR A 1 444 ? -5.216 -10.399 -7.601 1.00 97.62 444 TYR A N 1
ATOM 3170 C CA . TYR A 1 444 ? -4.145 -10.941 -8.439 1.00 97.62 444 TYR A CA 1
ATOM 3171 C C . TYR A 1 444 ? -2.992 -9.947 -8.611 1.00 97.62 444 TYR A C 1
ATOM 3173 O O . TYR A 1 444 ? -1.840 -10.369 -8.561 1.00 97.62 444 TYR A O 1
ATOM 3181 N N . SER A 1 445 ? -3.264 -8.640 -8.709 1.00 95.88 445 SER A N 1
ATOM 3182 C CA . SER A 1 445 ? -2.221 -7.604 -8.638 1.00 95.88 445 SER A CA 1
ATOM 3183 C C . SER A 1 445 ? -1.468 -7.649 -7.302 1.00 95.88 445 SER A C 1
ATOM 3185 O O . SER A 1 445 ? -0.237 -7.661 -7.272 1.00 95.88 445 SER A O 1
ATOM 3187 N N . ALA A 1 446 ? -2.195 -7.752 -6.185 1.00 95.94 446 ALA A N 1
ATOM 3188 C CA . ALA A 1 446 ? -1.606 -7.838 -4.852 1.00 95.94 446 ALA A CA 1
ATOM 3189 C C . ALA A 1 446 ? -0.739 -9.104 -4.693 1.00 95.94 446 ALA A C 1
ATOM 3191 O O . ALA A 1 446 ? 0.354 -9.034 -4.134 1.00 95.94 446 ALA A O 1
ATOM 3192 N N . ALA A 1 447 ? -1.177 -10.239 -5.247 1.00 95.50 447 ALA A N 1
ATOM 3193 C CA . ALA A 1 447 ? -0.412 -11.485 -5.295 1.00 95.50 447 ALA A CA 1
ATOM 3194 C C . ALA A 1 447 ? 0.839 -11.371 -6.188 1.00 95.50 447 ALA A C 1
ATOM 3196 O O . ALA A 1 447 ? 1.902 -11.869 -5.829 1.00 95.50 447 ALA A O 1
ATOM 3197 N N . LEU A 1 448 ? 0.750 -10.670 -7.324 1.00 93.69 448 LEU A N 1
ATOM 3198 C CA . LEU A 1 448 ? 1.864 -10.443 -8.252 1.00 93.69 448 LEU A CA 1
ATOM 3199 C C . LEU A 1 448 ? 3.005 -9.663 -7.571 1.00 93.69 448 LEU A C 1
ATOM 3201 O O . LEU A 1 448 ? 4.173 -10.036 -7.700 1.00 93.69 448 LEU A O 1
ATOM 3205 N N . TYR A 1 449 ? 2.683 -8.636 -6.781 1.00 92.25 449 TYR A N 1
ATOM 3206 C CA . TYR A 1 449 ? 3.680 -7.857 -6.032 1.00 92.25 449 TYR A CA 1
ATOM 3207 C C . TYR A 1 449 ? 4.025 -8.435 -4.649 1.00 92.25 449 TYR A C 1
ATOM 3209 O O . TYR A 1 449 ? 5.060 -8.076 -4.091 1.00 92.25 449 TYR A O 1
ATOM 3217 N N . GLY A 1 450 ? 3.253 -9.399 -4.140 1.00 92.75 450 GLY A N 1
ATOM 3218 C CA . GLY A 1 450 ? 3.503 -10.062 -2.857 1.00 92.75 450 GLY A CA 1
ATOM 3219 C C . GLY A 1 450 ? 3.054 -9.236 -1.651 1.00 92.75 450 GLY A C 1
ATOM 3220 O O . GLY A 1 450 ? 3.794 -9.120 -0.676 1.00 92.75 450 GLY A O 1
ATOM 3221 N N . HIS A 1 451 ? 1.870 -8.625 -1.719 1.00 95.56 451 HIS A N 1
ATOM 3222 C CA . HIS A 1 451 ? 1.247 -7.960 -0.573 1.00 95.56 451 HIS A CA 1
ATOM 3223 C C . HIS A 1 451 ? 0.803 -8.998 0.472 1.00 95.56 451 HIS A C 1
ATOM 3225 O O . HIS A 1 451 ? 0.226 -10.028 0.132 1.00 95.56 451 HIS A O 1
ATOM 3231 N N . ASP A 1 452 ? 1.004 -8.711 1.758 1.00 95.81 452 ASP A N 1
ATOM 3232 C CA . ASP A 1 452 ? 0.667 -9.633 2.849 1.00 95.81 452 ASP A CA 1
ATOM 3233 C C . ASP A 1 452 ? -0.841 -9.839 3.008 1.00 95.81 452 ASP A C 1
ATOM 3235 O O . ASP A 1 452 ? -1.283 -10.943 3.326 1.00 95.81 452 ASP A O 1
ATOM 3239 N N . ALA A 1 453 ? -1.636 -8.791 2.773 1.00 97.62 453 ALA A N 1
ATOM 3240 C CA . ALA A 1 453 ? -3.091 -8.876 2.781 1.00 97.62 453 ALA A CA 1
ATOM 3241 C C . ALA A 1 453 ? -3.749 -7.857 1.844 1.00 97.62 453 ALA A C 1
ATOM 3243 O O . ALA A 1 453 ? -3.217 -6.770 1.579 1.00 97.62 453 ALA A O 1
ATOM 3244 N N . THR A 1 454 ? -4.943 -8.206 1.363 1.00 98.19 454 THR A N 1
ATOM 3245 C CA . THR A 1 454 ? -5.751 -7.327 0.518 1.00 98.19 454 THR A CA 1
ATOM 3246 C C . THR A 1 454 ? -7.254 -7.414 0.807 1.00 98.19 454 THR A C 1
ATOM 3248 O O . THR A 1 454 ? -7.788 -8.443 1.257 1.00 98.19 454 THR A O 1
ATOM 3251 N N . GLY A 1 455 ? -7.934 -6.288 0.607 1.00 97.88 455 GLY A N 1
ATOM 3252 C CA . GLY A 1 455 ? -9.321 -6.067 0.997 1.00 97.88 455 GLY A CA 1
ATOM 3253 C C . GLY A 1 455 ? -10.108 -5.282 -0.046 1.00 97.88 455 GLY A C 1
ATOM 3254 O O . GLY A 1 455 ? -9.550 -4.569 -0.879 1.00 97.88 455 GLY A O 1
ATOM 3255 N N . TRP A 1 456 ? -11.428 -5.433 0.015 1.00 97.69 456 TRP A N 1
ATOM 3256 C CA . TRP A 1 456 ? -12.350 -4.552 -0.686 1.00 97.69 456 TRP A CA 1
ATOM 3257 C C . TRP A 1 456 ? -12.717 -3.405 0.255 1.00 97.69 456 TRP A C 1
ATOM 3259 O O . TRP A 1 456 ? -13.223 -3.653 1.352 1.00 97.69 456 TRP A O 1
ATOM 3269 N N . GLY A 1 457 ? -12.455 -2.165 -0.151 1.00 96.25 457 GLY A N 1
ATOM 3270 C CA . GLY A 1 457 ? -12.874 -0.998 0.616 1.00 96.25 457 GLY A CA 1
ATOM 3271 C C . GLY A 1 457 ? -14.357 -0.753 0.401 1.00 96.25 457 GLY A C 1
ATOM 3272 O O . GLY A 1 457 ? -14.748 -0.259 -0.649 1.00 96.25 457 GLY A O 1
ATOM 3273 N N . GLU A 1 458 ? -15.187 -1.095 1.385 1.00 95.50 458 GLU A N 1
ATOM 3274 C CA . GLU A 1 458 ? -16.603 -0.710 1.395 1.00 95.50 458 GLU A CA 1
ATOM 3275 C C . GLU A 1 458 ? -16.756 0.822 1.462 1.00 95.50 458 GLU A C 1
ATOM 3277 O O . GLU A 1 458 ? -15.840 1.527 1.890 1.00 95.50 458 GLU A O 1
ATOM 3282 N N . VAL A 1 459 ? -17.935 1.346 1.105 1.00 93.62 459 VAL A N 1
ATOM 3283 C CA . VAL A 1 459 ? -18.223 2.795 1.082 1.00 93.62 459 VAL A CA 1
ATOM 3284 C C . VAL A 1 459 ? -17.831 3.460 2.407 1.00 93.62 459 VAL A C 1
ATOM 3286 O O . VAL A 1 459 ? -18.395 3.141 3.459 1.00 93.62 459 VAL A O 1
ATOM 3289 N N . LEU A 1 460 ? -16.880 4.402 2.353 1.00 92.94 460 LEU A N 1
ATOM 3290 C CA . LEU A 1 460 ? -16.306 5.082 3.528 1.00 92.94 460 LEU A CA 1
ATOM 3291 C C . LEU A 1 460 ? -15.880 4.098 4.639 1.00 92.94 460 LEU A C 1
ATOM 3293 O O . LEU A 1 460 ? -16.126 4.332 5.825 1.00 92.94 460 LEU A O 1
ATOM 3297 N N . PHE A 1 461 ? -15.307 2.959 4.242 1.00 96.25 461 PHE A N 1
ATOM 3298 C CA . PHE A 1 461 ? -14.873 1.865 5.112 1.00 96.25 461 PHE A CA 1
ATOM 3299 C C . PHE A 1 461 ? -15.959 1.411 6.098 1.00 96.25 461 PHE A C 1
ATOM 3301 O O . PHE A 1 461 ? -15.709 1.161 7.276 1.00 96.25 461 PHE A O 1
ATOM 3308 N N . SER A 1 462 ? -17.198 1.296 5.612 1.00 96.44 462 SER A N 1
ATOM 3309 C CA . SER A 1 462 ? -18.389 0.892 6.382 1.00 96.44 462 SER A CA 1
ATOM 3310 C C . SER A 1 462 ? -18.851 1.878 7.466 1.00 96.44 462 SER A C 1
ATOM 3312 O O . SER A 1 462 ? -19.819 1.578 8.170 1.00 96.44 462 SER A O 1
ATOM 3314 N N . ALA A 1 463 ? -18.232 3.058 7.609 1.00 95.12 463 ALA A N 1
ATOM 3315 C CA . ALA A 1 463 ? -18.614 4.053 8.621 1.00 95.12 463 ALA A CA 1
ATOM 3316 C C . ALA A 1 463 ? -20.118 4.422 8.636 1.00 95.12 463 ALA A C 1
ATOM 3318 O O . ALA A 1 463 ? -20.672 4.571 9.727 1.00 95.12 463 ALA A O 1
ATOM 3319 N N . PRO A 1 464 ? -20.823 4.554 7.487 1.00 94.06 464 PRO A N 1
ATOM 3320 C CA . PRO A 1 464 ? -22.230 4.964 7.487 1.00 94.06 464 PRO A CA 1
ATOM 3321 C C . PRO A 1 464 ? -23.225 3.835 7.799 1.00 94.06 464 PRO A C 1
ATOM 3323 O O . PRO A 1 464 ? -24.375 4.127 8.129 1.00 94.06 464 PRO A O 1
ATOM 3326 N N . THR A 1 465 ? -22.830 2.568 7.633 1.00 94.00 465 THR A N 1
ATOM 3327 C CA . THR A 1 465 ? -23.757 1.419 7.580 1.00 94.00 465 THR A CA 1
ATOM 3328 C C . THR A 1 465 ? -23.432 0.291 8.552 1.00 94.00 465 THR A C 1
ATOM 3330 O O . THR A 1 465 ? -24.342 -0.453 8.903 1.00 94.00 465 THR A O 1
ATOM 3333 N N . SER A 1 466 ? -22.172 0.146 8.978 1.00 96.75 466 SER A N 1
ATOM 3334 C CA . SER A 1 466 ? -21.644 -1.069 9.620 1.00 96.75 466 SER A CA 1
ATOM 3335 C C . SER A 1 466 ? -21.755 -2.345 8.756 1.00 96.75 466 SER A C 1
ATOM 3337 O O . SER A 1 466 ? -21.646 -3.455 9.268 1.00 96.75 466 SER A O 1
ATOM 3339 N N . GLU A 1 467 ? -21.941 -2.219 7.440 1.00 95.94 467 GLU A N 1
ATOM 3340 C CA . GLU A 1 467 ? -21.999 -3.360 6.514 1.00 95.94 467 GLU A CA 1
ATOM 3341 C C . GLU A 1 467 ? -20.627 -3.588 5.863 1.00 95.94 467 GLU A C 1
ATOM 3343 O O . GLU A 1 467 ? -20.178 -2.768 5.066 1.00 95.94 467 GLU A O 1
ATOM 3348 N N . ALA A 1 468 ? -19.997 -4.719 6.189 1.00 96.31 468 ALA A N 1
ATOM 3349 C CA . ALA A 1 468 ? -18.745 -5.221 5.625 1.00 96.31 468 ALA A CA 1
ATOM 3350 C C . ALA A 1 468 ? -18.838 -6.731 5.308 1.00 96.31 468 ALA A C 1
ATOM 3352 O O . ALA A 1 468 ? -18.282 -7.565 6.043 1.00 96.31 468 ALA A O 1
ATOM 3353 N N . PRO A 1 469 ? -19.576 -7.134 4.253 1.00 96.38 469 PRO A N 1
ATOM 3354 C CA . PRO A 1 469 ? -19.723 -8.538 3.883 1.00 96.38 469 PRO A CA 1
ATOM 3355 C C . PRO A 1 469 ? -18.372 -9.181 3.553 1.00 96.38 469 PRO A C 1
ATOM 3357 O O . PRO A 1 469 ? -17.562 -8.603 2.832 1.00 96.38 469 PRO A O 1
ATOM 3360 N N . PHE A 1 470 ? -18.136 -10.408 4.025 1.00 97.12 470 PHE A N 1
ATOM 3361 C CA . PHE A 1 470 ? -16.890 -11.116 3.728 1.00 97.12 470 PHE A CA 1
ATOM 3362 C C . PHE A 1 470 ? -16.750 -11.384 2.225 1.00 97.12 470 PHE A C 1
ATOM 3364 O O . PHE A 1 470 ? -17.498 -12.179 1.650 1.00 97.12 470 PHE A O 1
ATOM 3371 N N . ARG A 1 471 ? -15.776 -10.728 1.589 1.00 96.38 471 ARG A N 1
ATOM 3372 C CA . ARG A 1 471 ? -15.471 -10.914 0.167 1.00 96.38 471 ARG A CA 1
ATOM 3373 C C . ARG A 1 471 ? -14.582 -12.145 0.000 1.00 96.38 471 ARG A C 1
ATOM 3375 O O . ARG A 1 471 ? -13.476 -12.204 0.542 1.00 96.38 471 ARG A O 1
ATOM 3382 N N . ALA A 1 472 ? -15.079 -13.159 -0.705 1.00 94.88 472 ALA A N 1
ATOM 3383 C CA . ALA A 1 472 ? -14.298 -14.355 -1.003 1.00 94.88 472 ALA A CA 1
ATOM 3384 C C . ALA A 1 472 ? -13.104 -13.993 -1.900 1.00 94.88 472 ALA A C 1
ATOM 3386 O O . ALA A 1 472 ? -13.199 -13.091 -2.725 1.00 94.88 472 ALA A O 1
ATOM 3387 N N . ARG A 1 473 ? -11.976 -14.685 -1.722 1.00 94.88 473 ARG A N 1
ATOM 3388 C CA . ARG A 1 473 ? -10.783 -14.542 -2.570 1.00 94.88 473 ARG A CA 1
ATOM 3389 C C . ARG A 1 473 ? -10.821 -15.614 -3.672 1.00 94.88 473 ARG A C 1
ATOM 3391 O O . ARG A 1 473 ? -11.528 -16.613 -3.493 1.00 94.88 473 ARG A O 1
ATOM 3398 N N . PRO A 1 474 ? -10.078 -15.455 -4.784 1.00 96.00 474 PRO A N 1
ATOM 3399 C CA . PRO A 1 474 ? -9.914 -16.514 -5.774 1.00 96.00 474 PRO A CA 1
ATOM 3400 C C . PRO A 1 474 ? -9.523 -17.841 -5.108 1.00 96.00 474 PRO A C 1
ATOM 3402 O O . PRO A 1 474 ? -8.587 -17.899 -4.316 1.00 96.00 474 PRO A O 1
ATOM 3405 N N . ALA A 1 475 ? -10.247 -18.920 -5.417 1.00 93.75 475 ALA A N 1
ATOM 3406 C CA . ALA A 1 475 ? -10.008 -20.250 -4.848 1.00 93.75 475 ALA A CA 1
ATOM 3407 C C . ALA A 1 475 ? -8.837 -20.958 -5.558 1.00 93.75 475 ALA A C 1
ATOM 3409 O O . ALA A 1 475 ? -9.002 -22.011 -6.178 1.00 93.75 475 ALA A O 1
ATOM 3410 N N . VAL A 1 476 ? -7.665 -20.331 -5.500 1.00 93.31 476 VAL A N 1
ATOM 3411 C CA . VAL A 1 476 ? -6.417 -20.748 -6.137 1.00 93.31 476 VAL A CA 1
ATOM 3412 C C . VAL A 1 476 ? -5.307 -20.805 -5.092 1.00 93.31 476 VAL A C 1
ATOM 3414 O O . VAL A 1 476 ? -5.339 -20.069 -4.112 1.00 93.31 476 VAL A O 1
ATOM 3417 N N . ASP A 1 477 ? -4.332 -21.678 -5.310 1.00 90.00 477 ASP A N 1
ATOM 3418 C CA . ASP A 1 477 ? -3.052 -21.636 -4.612 1.00 90.00 477 ASP A CA 1
ATOM 3419 C C . ASP A 1 477 ? -1.991 -21.241 -5.637 1.00 90.00 477 ASP A C 1
ATOM 3421 O O . ASP A 1 477 ? -1.762 -21.980 -6.600 1.00 90.00 477 ASP A O 1
ATOM 3425 N N . VAL A 1 478 ? -1.404 -20.053 -5.473 1.00 92.38 478 VAL A N 1
ATOM 3426 C CA . VAL A 1 478 ? -0.364 -19.555 -6.384 1.00 92.38 478 VAL A CA 1
ATOM 3427 C C . VAL A 1 478 ? 1.055 -19.943 -5.954 1.00 92.38 478 VAL A C 1
ATOM 3429 O O . VAL A 1 478 ? 2.001 -19.523 -6.612 1.00 92.38 478 VAL A O 1
ATOM 3432 N N . GLY A 1 479 ? 1.225 -20.777 -4.921 1.00 90.62 479 GLY A N 1
ATOM 3433 C CA . GLY A 1 479 ? 2.518 -21.338 -4.508 1.00 90.62 479 GLY A CA 1
ATOM 3434 C C . GLY A 1 479 ? 3.172 -20.666 -3.296 1.00 90.62 479 GLY A C 1
ATOM 3435 O O . GLY A 1 479 ? 2.591 -19.799 -2.641 1.00 90.62 479 GLY A O 1
ATOM 3436 N N . ASP A 1 480 ? 4.406 -21.089 -3.008 1.00 86.25 480 ASP A N 1
ATOM 3437 C CA . ASP A 1 480 ? 5.207 -20.703 -1.834 1.00 86.25 480 ASP A CA 1
ATOM 3438 C C . ASP A 1 480 ? 6.449 -19.854 -2.198 1.00 86.25 480 ASP A C 1
ATOM 3440 O O . ASP A 1 480 ? 7.034 -19.219 -1.313 1.00 86.25 480 ASP A O 1
ATOM 3444 N N . VAL A 1 481 ? 6.877 -19.818 -3.474 1.00 85.50 481 VAL A N 1
ATOM 3445 C CA . VAL A 1 481 ? 8.067 -19.065 -3.925 1.00 85.50 481 VAL A CA 1
ATOM 3446 C C . VAL A 1 481 ? 7.858 -18.371 -5.281 1.00 85.50 481 VAL A C 1
ATOM 3448 O O . VAL A 1 481 ? 7.475 -19.009 -6.257 1.00 85.50 481 VAL A O 1
ATOM 3451 N N . PHE A 1 482 ? 8.205 -17.079 -5.388 1.00 88.06 482 PHE A N 1
ATOM 3452 C CA . PHE A 1 482 ? 8.354 -16.395 -6.683 1.00 88.06 482 PHE A CA 1
ATOM 3453 C C . PHE A 1 482 ? 9.642 -16.844 -7.390 1.00 88.06 482 PHE A C 1
ATOM 3455 O O . PHE A 1 482 ? 10.727 -16.771 -6.810 1.00 88.06 482 PHE A O 1
ATOM 3462 N N . LEU A 1 483 ? 9.539 -17.247 -8.656 1.00 86.44 483 LEU A N 1
ATOM 3463 C CA . LEU A 1 483 ? 10.679 -17.631 -9.496 1.00 86.44 483 LEU A CA 1
ATOM 3464 C C . LEU A 1 483 ? 11.248 -16.451 -10.296 1.00 86.44 483 LEU A C 1
ATOM 3466 O O . LEU A 1 483 ? 12.425 -16.469 -10.657 1.00 86.44 483 LEU A O 1
ATOM 3470 N N . THR A 1 484 ? 10.433 -15.425 -10.556 1.00 84.62 484 THR A N 1
ATOM 3471 C CA . THR A 1 484 ? 10.820 -14.213 -11.294 1.00 84.62 484 THR A CA 1
ATOM 3472 C C . THR A 1 484 ? 10.435 -12.933 -10.542 1.00 84.62 484 THR A C 1
ATOM 3474 O O . THR A 1 484 ? 9.659 -12.945 -9.580 1.00 84.62 484 THR A O 1
ATOM 3477 N N . SER A 1 485 ? 11.003 -11.801 -10.962 1.00 84.25 485 SER A N 1
ATOM 3478 C CA . SER A 1 485 ? 10.459 -10.469 -10.657 1.00 84.25 485 SER A CA 1
ATOM 3479 C C . SER A 1 485 ? 9.158 -10.234 -11.443 1.00 84.25 485 SER A C 1
ATOM 3481 O O . SER A 1 485 ? 8.959 -10.900 -12.461 1.00 84.25 485 SER A O 1
ATOM 3483 N N . PRO A 1 486 ? 8.293 -9.284 -11.031 1.00 87.38 486 PRO A N 1
ATOM 3484 C CA . PRO A 1 486 ? 7.213 -8.783 -11.883 1.00 87.38 486 PRO A CA 1
ATOM 3485 C C . PRO A 1 486 ? 7.734 -8.430 -13.284 1.00 87.38 486 PRO A C 1
ATOM 3487 O O . PRO A 1 486 ? 8.711 -7.690 -13.413 1.00 87.38 486 PRO A O 1
ATOM 3490 N N . GLY A 1 487 ? 7.106 -8.983 -14.318 1.00 82.06 487 GLY A N 1
ATOM 3491 C CA . GLY A 1 487 ? 7.434 -8.746 -15.721 1.00 82.06 487 GLY A CA 1
ATOM 3492 C C . GLY A 1 487 ? 6.236 -8.192 -16.486 1.00 82.06 487 GLY A C 1
ATOM 3493 O O . GLY A 1 487 ? 5.089 -8.482 -16.152 1.00 82.06 487 GLY A O 1
ATOM 3494 N N . GLN A 1 488 ? 6.512 -7.418 -17.532 1.00 84.56 488 GLN A N 1
ATOM 3495 C CA . GLN A 1 488 ? 5.510 -6.794 -18.402 1.00 84.56 488 GLN A CA 1
ATOM 3496 C C . GLN A 1 488 ? 5.638 -7.323 -19.838 1.00 84.56 488 GLN A C 1
ATOM 3498 O O . GLN A 1 488 ? 6.743 -7.629 -20.300 1.00 84.56 488 GLN A O 1
ATOM 3503 N N . SER A 1 489 ? 4.527 -7.405 -20.565 1.00 79.00 489 SER A N 1
ATOM 3504 C CA . SER A 1 489 ? 4.532 -7.661 -22.005 1.00 79.00 489 SER A CA 1
ATOM 3505 C C . SER A 1 489 ? 5.124 -6.480 -22.786 1.00 79.00 489 SER A C 1
ATOM 3507 O O . SER A 1 489 ? 5.184 -5.346 -22.312 1.00 79.00 489 SER A O 1
ATOM 3509 N N . VAL A 1 490 ? 5.563 -6.729 -24.025 1.00 71.00 490 VAL A N 1
ATOM 3510 C CA . VAL A 1 490 ? 6.202 -5.708 -24.887 1.00 71.00 490 VAL A CA 1
ATOM 3511 C C . VAL A 1 490 ? 5.280 -4.547 -25.289 1.00 71.00 490 VAL A C 1
ATOM 3513 O O . VAL A 1 490 ? 5.757 -3.521 -25.769 1.00 71.00 490 VAL A O 1
ATOM 3516 N N . ASP A 1 491 ? 3.970 -4.719 -25.125 1.00 74.81 491 ASP A N 1
ATOM 3517 C CA . ASP A 1 491 ? 2.921 -3.721 -25.337 1.00 74.81 491 ASP A CA 1
ATOM 3518 C C . ASP A 1 491 ? 2.389 -3.109 -24.027 1.00 74.81 491 ASP A C 1
ATOM 3520 O O . ASP A 1 491 ? 1.491 -2.272 -24.086 1.00 74.81 491 ASP A O 1
ATOM 3524 N N . PHE A 1 492 ? 2.977 -3.460 -22.873 1.00 77.19 492 PHE A N 1
ATOM 3525 C CA . PHE A 1 492 ? 2.622 -2.976 -21.528 1.00 77.19 492 PHE A CA 1
ATOM 3526 C C . PHE A 1 492 ? 1.183 -3.306 -21.084 1.00 77.19 492 PHE A C 1
ATOM 3528 O O . PHE A 1 492 ? 0.675 -2.717 -20.132 1.00 77.19 492 PHE A O 1
ATOM 3535 N N . VAL A 1 493 ? 0.525 -4.254 -21.761 1.00 86.44 493 VAL A N 1
ATOM 3536 C CA . VAL A 1 493 ? -0.854 -4.662 -21.462 1.00 86.44 493 VAL A CA 1
ATOM 3537 C C . VAL A 1 493 ? -0.890 -5.714 -20.354 1.00 86.44 493 VAL A C 1
ATOM 3539 O O . VAL A 1 493 ? -1.578 -5.513 -19.354 1.00 86.44 493 VAL A O 1
ATOM 3542 N N . GLU A 1 494 ? -0.137 -6.806 -20.503 1.00 91.88 494 GLU A N 1
ATOM 3543 C CA . GLU A 1 494 ? -0.090 -7.909 -19.540 1.00 91.88 494 GLU A CA 1
ATOM 3544 C C . GLU A 1 494 ? 1.063 -7.709 -18.551 1.00 91.88 494 GLU A C 1
ATOM 3546 O O . GLU A 1 494 ? 2.222 -7.564 -18.946 1.00 91.88 494 GLU A O 1
ATOM 3551 N N . TRP A 1 495 ? 0.756 -7.785 -17.258 1.00 91.56 495 TRP A N 1
ATOM 3552 C CA . TRP A 1 495 ? 1.746 -7.954 -16.198 1.00 91.56 495 TRP A CA 1
ATOM 3553 C C . TRP A 1 495 ? 1.666 -9.382 -15.675 1.00 91.56 495 TRP A C 1
ATOM 3555 O O . TRP A 1 495 ? 0.576 -9.912 -15.464 1.00 91.56 495 TRP A O 1
ATOM 3565 N N . SER A 1 496 ? 2.810 -10.026 -15.456 1.00 94.31 496 SER A N 1
ATOM 3566 C CA . SER A 1 496 ? 2.857 -11.400 -14.955 1.00 94.31 496 SER A CA 1
ATOM 3567 C C . SER A 1 496 ? 4.059 -11.673 -14.057 1.00 94.31 496 SER A C 1
ATOM 3569 O O . SER A 1 496 ? 5.036 -10.923 -14.041 1.00 94.31 496 SER A O 1
ATOM 3571 N N . ARG A 1 497 ? 3.973 -12.749 -13.272 1.00 92.56 497 ARG A N 1
ATOM 3572 C CA . ARG A 1 497 ? 5.064 -13.235 -12.424 1.00 92.56 497 ARG A CA 1
ATOM 3573 C C . ARG A 1 497 ? 4.966 -14.744 -12.251 1.00 92.56 497 ARG A C 1
ATOM 3575 O O . ARG A 1 497 ? 3.879 -15.271 -12.012 1.00 92.56 497 ARG A O 1
ATOM 3582 N N . ASP A 1 498 ? 6.102 -15.420 -12.357 1.00 92.00 498 ASP A N 1
ATOM 3583 C CA . ASP A 1 498 ? 6.185 -16.870 -12.226 1.00 92.00 498 ASP A CA 1
ATOM 3584 C C . ASP A 1 498 ? 6.430 -17.263 -10.767 1.00 92.00 498 ASP A C 1
ATOM 3586 O O . ASP A 1 498 ? 7.170 -16.604 -10.027 1.00 92.00 498 ASP A O 1
ATOM 3590 N N . THR A 1 499 ? 5.825 -18.373 -10.370 1.00 92.75 499 THR A N 1
ATOM 3591 C CA . THR A 1 499 ? 5.902 -18.984 -9.046 1.00 92.75 499 THR A CA 1
ATOM 3592 C C . THR A 1 499 ? 6.234 -20.468 -9.178 1.00 92.75 499 THR A C 1
ATOM 3594 O O . THR A 1 499 ? 6.221 -21.036 -10.271 1.00 92.75 499 THR A O 1
ATOM 3597 N N . ASP A 1 500 ? 6.525 -21.134 -8.065 1.00 89.75 500 ASP A N 1
ATOM 3598 C CA . ASP A 1 500 ? 6.750 -22.580 -8.035 1.00 89.75 500 ASP A CA 1
ATOM 3599 C C . ASP A 1 500 ? 5.492 -23.428 -8.327 1.00 89.75 500 ASP A C 1
ATOM 3601 O O . ASP A 1 500 ? 5.612 -24.637 -8.544 1.00 89.75 500 ASP A O 1
ATOM 3605 N N . ALA A 1 501 ? 4.311 -22.802 -8.412 1.00 92.62 501 ALA A N 1
ATOM 3606 C CA . ALA A 1 501 ? 3.047 -23.442 -8.775 1.00 92.62 501 ALA A CA 1
ATOM 3607 C C . ALA A 1 501 ? 2.501 -23.043 -10.165 1.00 92.62 501 ALA A C 1
ATOM 3609 O O . ALA A 1 501 ? 1.663 -23.769 -10.710 1.00 92.62 501 ALA A O 1
ATOM 3610 N N . GLY A 1 502 ? 2.921 -21.915 -10.752 1.00 95.00 502 GLY A N 1
ATOM 3611 C CA . GLY A 1 502 ? 2.365 -21.404 -12.012 1.00 95.00 502 GLY A CA 1
ATOM 3612 C C . GLY A 1 502 ? 2.725 -19.950 -12.319 1.00 95.00 502 GLY A C 1
ATOM 3613 O O . GLY A 1 502 ? 3.624 -19.380 -11.715 1.00 95.00 502 GLY A O 1
ATOM 3614 N N . ARG A 1 503 ? 1.994 -19.325 -13.247 1.00 95.31 503 ARG A N 1
ATOM 3615 C CA . ARG A 1 503 ? 2.130 -17.904 -13.601 1.00 95.31 503 ARG A CA 1
ATOM 3616 C C . ARG A 1 503 ? 0.911 -17.105 -13.149 1.00 95.31 503 ARG A C 1
ATOM 3618 O O . ARG A 1 503 ? -0.197 -17.359 -13.626 1.00 95.31 503 ARG A O 1
ATOM 3625 N N . ILE A 1 504 ? 1.122 -16.112 -12.289 1.00 96.88 504 ILE A N 1
ATOM 3626 C CA . ILE A 1 504 ? 0.141 -15.061 -11.968 1.00 96.88 504 ILE A CA 1
ATOM 3627 C C . ILE A 1 504 ? 0.139 -14.049 -13.117 1.00 96.88 504 ILE A C 1
ATOM 3629 O O . ILE A 1 504 ? 1.213 -13.708 -13.615 1.00 96.88 504 ILE A O 1
ATOM 3633 N N . TRP A 1 505 ? -1.026 -13.553 -13.537 1.00 96.62 505 TRP A N 1
ATOM 3634 C CA . TRP A 1 505 ? -1.116 -12.492 -14.544 1.00 96.62 505 TRP A CA 1
ATOM 3635 C C . TRP A 1 505 ? -2.334 -11.576 -14.357 1.00 96.62 505 TRP A C 1
ATOM 3637 O O . TRP A 1 505 ? -3.363 -11.989 -13.815 1.00 96.62 505 TRP A O 1
ATOM 3647 N N . ILE A 1 506 ? -2.204 -10.342 -14.845 1.00 96.25 506 ILE A N 1
ATOM 3648 C CA . ILE A 1 506 ? -3.269 -9.342 -14.991 1.00 96.25 506 ILE A CA 1
ATOM 3649 C C . ILE A 1 506 ? -3.136 -8.638 -16.352 1.00 96.25 506 ILE A C 1
ATOM 3651 O O . ILE A 1 506 ? -2.024 -8.475 -16.855 1.00 96.25 506 ILE A O 1
ATOM 3655 N N . ASP A 1 507 ? -4.250 -8.206 -16.938 1.00 94.31 507 ASP A N 1
ATOM 3656 C CA . ASP A 1 507 ? -4.315 -7.437 -18.186 1.00 94.31 507 ASP A CA 1
ATOM 3657 C C . ASP A 1 507 ? -4.897 -6.042 -17.900 1.00 94.31 507 ASP A C 1
ATOM 3659 O O . ASP A 1 507 ? -6.038 -5.902 -17.466 1.00 94.31 507 ASP A O 1
ATOM 3663 N N . THR A 1 508 ? -4.107 -4.996 -18.136 1.00 91.00 508 THR A N 1
ATOM 3664 C CA . THR A 1 508 ? -4.438 -3.603 -17.771 1.00 91.00 508 THR A CA 1
ATOM 3665 C C . THR A 1 508 ? -5.396 -2.903 -18.734 1.00 91.00 508 THR A C 1
ATOM 3667 O O . THR A 1 508 ? -5.804 -1.773 -18.480 1.00 91.00 508 THR A O 1
ATOM 3670 N N . GLN A 1 509 ? -5.743 -3.529 -19.862 1.00 89.94 509 GLN A N 1
ATOM 3671 C CA . GLN A 1 509 ? -6.669 -2.955 -20.841 1.00 89.94 509 GLN A CA 1
ATOM 3672 C C . GLN A 1 509 ? -8.084 -3.521 -20.686 1.00 89.94 509 GLN A C 1
ATOM 3674 O O . GLN A 1 509 ? -9.070 -2.824 -20.936 1.00 89.94 509 GLN A O 1
ATOM 3679 N N . THR A 1 510 ? -8.181 -4.793 -20.315 1.00 94.19 510 THR A N 1
ATOM 3680 C CA . THR A 1 510 ? -9.438 -5.532 -20.143 1.00 94.19 510 THR A CA 1
ATOM 3681 C C . THR A 1 510 ? -9.834 -5.693 -18.676 1.00 94.19 510 THR A C 1
ATOM 3683 O O . THR A 1 510 ? -11.005 -5.953 -18.400 1.00 94.19 510 THR A O 1
ATOM 3686 N N . HIS A 1 511 ? -8.879 -5.526 -17.755 1.00 94.50 511 HIS A N 1
ATOM 3687 C CA . HIS A 1 511 ? -8.973 -5.882 -16.336 1.00 94.50 511 HIS A CA 1
ATOM 3688 C C . HIS A 1 511 ? -9.267 -7.375 -16.097 1.00 94.50 511 HIS A C 1
ATOM 3690 O O . HIS A 1 511 ? -9.725 -7.776 -15.025 1.00 94.50 511 HIS A O 1
ATOM 3696 N N . GLU A 1 512 ? -8.970 -8.226 -17.086 1.00 96.56 512 GLU A N 1
ATOM 3697 C CA . GLU A 1 512 ? -8.899 -9.669 -16.880 1.00 96.56 512 GLU A CA 1
ATOM 3698 C C . GLU A 1 512 ? -7.677 -10.020 -16.015 1.00 96.56 512 GLU A C 1
ATOM 3700 O O . GLU A 1 512 ? -6.672 -9.310 -15.966 1.00 96.56 512 GLU A O 1
ATOM 3705 N N . SER A 1 513 ? -7.777 -11.116 -15.271 1.00 97.12 513 SER A N 1
ATOM 3706 C CA . SER A 1 513 ? -6.726 -11.574 -14.365 1.00 97.12 513 SER A CA 1
ATOM 3707 C C . SER A 1 513 ? -6.839 -13.070 -14.121 1.00 97.12 513 SER A C 1
ATOM 3709 O O . SER A 1 513 ? -7.898 -13.674 -14.322 1.00 97.12 513 SER A O 1
ATOM 3711 N N . GLY A 1 514 ? -5.748 -13.691 -13.678 1.00 97.19 514 GLY A N 1
ATOM 3712 C CA . GLY A 1 514 ? -5.793 -15.098 -13.335 1.00 97.19 514 GLY A CA 1
ATOM 3713 C C . GLY A 1 514 ? -4.461 -15.725 -12.963 1.00 97.19 514 GLY A C 1
ATOM 3714 O O . GLY A 1 514 ? -3.437 -15.080 -12.740 1.00 97.19 514 GLY A O 1
ATOM 3715 N N . PHE A 1 515 ? -4.503 -17.052 -12.930 1.00 97.31 515 PHE A N 1
ATOM 3716 C CA . PHE A 1 515 ? -3.365 -17.909 -12.655 1.00 97.31 515 PHE A CA 1
ATOM 3717 C C . PHE A 1 515 ? -3.348 -19.078 -13.638 1.00 97.31 515 PHE A C 1
ATOM 3719 O O . PHE A 1 515 ? -4.372 -19.729 -13.862 1.00 97.31 515 PHE A O 1
ATOM 3726 N N . VAL A 1 516 ? -2.184 -19.347 -14.222 1.00 96.50 516 VAL A N 1
ATOM 3727 C CA . VAL A 1 516 ? -1.952 -20.483 -15.119 1.00 96.50 516 VAL A CA 1
ATOM 3728 C C . VAL A 1 516 ? -1.055 -21.481 -14.384 1.00 96.50 516 VAL A C 1
ATOM 3730 O O . VAL A 1 516 ? 0.131 -21.197 -14.236 1.00 96.50 516 VAL A O 1
ATOM 3733 N N . PRO A 1 517 ? -1.575 -22.623 -13.898 1.00 94.50 517 PRO A N 1
ATOM 3734 C CA . PRO A 1 517 ? -0.764 -23.587 -13.160 1.00 94.50 517 PRO A CA 1
ATOM 3735 C C . PRO A 1 517 ? 0.290 -24.237 -14.062 1.00 94.50 517 PRO A C 1
ATOM 3737 O O . PRO A 1 517 ? 0.004 -24.589 -15.212 1.00 94.50 517 PRO A O 1
ATOM 3740 N N . GLU A 1 518 ? 1.485 -24.460 -13.518 1.00 86.75 518 GLU A N 1
ATOM 3741 C CA . GLU A 1 518 ? 2.548 -25.184 -14.213 1.00 86.75 518 GLU A CA 1
ATOM 3742 C C . GLU A 1 518 ? 2.107 -26.631 -14.518 1.00 86.75 518 GLU A C 1
ATOM 3744 O O . GLU A 1 518 ? 1.506 -27.304 -13.667 1.00 86.75 518 GLU A O 1
ATOM 3749 N N . PRO A 1 519 ? 2.414 -27.183 -15.708 1.00 76.88 519 PRO A N 1
ATOM 3750 C CA . PRO A 1 519 ? 2.165 -28.590 -15.984 1.00 76.88 519 PRO A CA 1
ATOM 3751 C C . PRO A 1 519 ? 2.916 -29.470 -14.979 1.00 76.88 519 PRO A C 1
ATOM 3753 O O . PRO A 1 519 ? 4.109 -29.278 -14.744 1.00 76.88 519 PRO A O 1
ATOM 3756 N N . ALA A 1 520 ? 2.253 -30.507 -14.455 1.00 59.12 520 ALA A N 1
ATOM 3757 C CA . ALA A 1 520 ? 2.728 -31.369 -13.359 1.00 59.12 520 ALA A CA 1
ATOM 3758 C C . ALA A 1 520 ? 4.009 -32.214 -13.629 1.00 59.12 520 ALA A C 1
ATOM 3760 O O . ALA A 1 520 ? 4.257 -33.210 -12.949 1.00 59.12 520 ALA A O 1
ATOM 3761 N N . GLY A 1 521 ? 4.819 -31.846 -14.627 1.00 57.09 521 GLY A N 1
ATOM 3762 C CA . GLY A 1 521 ? 6.160 -32.368 -14.898 1.00 57.09 521 GLY A CA 1
ATOM 3763 C C . GLY A 1 521 ? 7.263 -31.303 -15.046 1.00 57.09 521 GLY A C 1
ATOM 3764 O O . GLY A 1 521 ? 8.412 -31.697 -15.232 1.00 57.09 521 GLY A O 1
ATOM 3765 N N . GLY A 1 522 ? 6.960 -29.997 -14.973 1.00 53.69 522 GLY A N 1
ATOM 3766 C CA . GLY A 1 522 ? 7.944 -28.910 -15.150 1.00 53.69 522 GLY A CA 1
ATOM 3767 C C . GLY A 1 522 ? 8.822 -28.635 -13.919 1.00 53.69 522 GLY A C 1
ATOM 3768 O O . GLY A 1 522 ? 10.040 -28.481 -14.037 1.00 53.69 522 GLY A O 1
ATOM 3769 N N . ALA A 1 523 ? 8.231 -28.676 -12.720 1.00 51.16 523 ALA A N 1
ATOM 3770 C CA . ALA A 1 523 ? 8.856 -28.249 -11.458 1.00 51.16 523 ALA A CA 1
ATOM 3771 C C . ALA A 1 523 ? 10.155 -28.991 -11.054 1.00 51.16 523 ALA A C 1
ATOM 3773 O O . ALA A 1 523 ? 10.919 -28.514 -10.215 1.00 51.16 523 ALA A O 1
ATOM 3774 N N . ALA A 1 524 ? 10.450 -30.150 -11.655 1.00 47.69 524 ALA A N 1
ATOM 3775 C CA . ALA A 1 524 ? 11.584 -31.000 -11.281 1.00 47.69 524 ALA A CA 1
ATOM 3776 C C . ALA A 1 524 ? 12.979 -30.427 -11.624 1.00 47.69 524 ALA A C 1
ATOM 3778 O O . ALA A 1 524 ? 13.979 -30.986 -11.173 1.00 47.69 524 ALA A O 1
ATOM 3779 N N . LEU A 1 525 ? 13.067 -29.352 -12.420 1.00 46.75 525 LEU A N 1
ATOM 3780 C CA . LEU A 1 525 ? 14.342 -28.744 -12.840 1.00 46.75 525 LEU A CA 1
ATOM 3781 C C . LEU A 1 525 ? 14.697 -27.436 -12.110 1.00 46.75 525 LEU A C 1
ATOM 3783 O O . LEU A 1 525 ? 15.884 -27.161 -11.947 1.00 46.75 525 LEU A O 1
ATOM 3787 N N . ALA A 1 526 ? 13.717 -26.663 -11.630 1.00 44.75 526 ALA A N 1
ATOM 3788 C CA . ALA A 1 526 ? 13.963 -25.378 -10.960 1.00 44.75 526 ALA A CA 1
ATOM 3789 C C . ALA A 1 526 ? 14.335 -25.531 -9.470 1.00 44.75 526 ALA A C 1
ATOM 3791 O O . ALA A 1 526 ? 15.230 -24.848 -8.972 1.00 44.75 526 ALA A O 1
ATOM 3792 N N . ALA A 1 527 ? 13.725 -26.489 -8.762 1.00 45.28 527 ALA A N 1
ATOM 3793 C CA . ALA A 1 527 ? 13.908 -26.689 -7.317 1.00 45.28 527 ALA A CA 1
ATOM 3794 C C . ALA A 1 527 ? 15.320 -27.169 -6.888 1.00 45.28 527 ALA A C 1
ATOM 3796 O O . ALA A 1 527 ? 15.576 -27.383 -5.704 1.00 45.28 527 ALA A O 1
ATOM 3797 N N . GLY A 1 528 ? 16.251 -27.361 -7.830 1.00 36.59 528 GLY A N 1
ATOM 3798 C CA . GLY A 1 528 ? 17.583 -27.916 -7.571 1.00 36.59 528 GLY A CA 1
ATOM 3799 C C . GLY A 1 528 ? 18.612 -26.959 -6.951 1.00 36.59 528 GLY A C 1
ATOM 3800 O O . GLY A 1 528 ? 19.707 -27.419 -6.631 1.00 36.59 528 GLY A O 1
ATOM 3801 N N . LEU A 1 529 ? 18.311 -25.659 -6.809 1.00 38.75 529 LEU A N 1
ATOM 3802 C CA . LEU A 1 529 ? 19.328 -24.632 -6.503 1.00 38.75 529 LEU A CA 1
ATOM 3803 C C . LEU A 1 529 ? 19.000 -23.627 -5.381 1.00 38.75 529 LEU A C 1
ATOM 3805 O O . LEU A 1 529 ? 19.918 -22.949 -4.926 1.00 38.75 529 LEU A O 1
ATOM 3809 N N . LEU A 1 530 ? 17.760 -23.553 -4.881 1.00 39.03 530 LEU A N 1
ATOM 3810 C CA . LEU A 1 530 ? 17.361 -22.610 -3.818 1.00 39.03 530 LEU A CA 1
ATOM 3811 C C . LEU A 1 530 ? 16.622 -23.321 -2.671 1.00 39.03 530 LEU A C 1
ATOM 3813 O O . LEU A 1 530 ? 15.416 -23.194 -2.482 1.00 39.03 530 LEU A O 1
ATOM 3817 N N . GLY A 1 531 ? 17.371 -24.106 -1.893 1.00 31.28 531 GLY A N 1
ATOM 3818 C CA . GLY A 1 531 ? 16.866 -24.785 -0.699 1.00 31.28 531 GLY A CA 1
ATOM 3819 C C . GLY A 1 531 ? 17.050 -23.963 0.582 1.00 31.28 531 GLY A C 1
ATOM 3820 O O . GLY A 1 531 ? 18.175 -23.598 0.910 1.00 31.28 531 GLY A O 1
ATOM 3821 N N . LEU A 1 532 ? 15.959 -23.804 1.346 1.00 35.53 532 LEU A N 1
ATOM 3822 C CA . LEU A 1 532 ? 15.833 -23.107 2.643 1.00 35.53 532 LEU A CA 1
ATOM 3823 C C . LEU A 1 532 ? 15.933 -21.567 2.596 1.00 35.53 532 LEU A C 1
ATOM 3825 O O . LEU A 1 532 ? 17.035 -21.048 2.722 1.00 35.53 532 LEU A O 1
ATOM 3829 N N . HIS A 1 533 ? 14.784 -20.869 2.563 1.00 35.91 533 HIS A N 1
ATOM 3830 C CA . HIS A 1 533 ? 14.408 -19.675 3.372 1.00 35.91 533 HIS A CA 1
ATOM 3831 C C . HIS A 1 533 ? 13.028 -19.131 2.897 1.00 35.91 533 HIS A C 1
ATOM 3833 O O . HIS A 1 533 ? 12.989 -18.235 2.067 1.00 35.91 533 HIS A O 1
ATOM 3839 N N . ALA A 1 534 ? 11.894 -19.658 3.399 1.00 33.75 534 ALA A N 1
ATOM 3840 C CA . ALA A 1 534 ? 10.551 -19.117 3.064 1.00 33.75 534 ALA A CA 1
ATOM 3841 C C . ALA A 1 534 ? 9.455 -19.361 4.133 1.00 33.75 534 ALA A C 1
ATOM 3843 O O . ALA A 1 534 ? 8.758 -18.437 4.543 1.00 33.75 534 ALA A O 1
ATOM 3844 N N . LEU A 1 535 ? 9.334 -20.586 4.663 1.00 31.50 535 LEU A N 1
ATOM 3845 C CA . LEU A 1 535 ? 8.192 -21.050 5.485 1.00 31.50 535 LEU A CA 1
ATOM 3846 C C . LEU A 1 535 ? 8.131 -20.529 6.947 1.00 31.50 535 LEU A C 1
ATOM 3848 O O . LEU A 1 535 ? 7.945 -21.304 7.887 1.00 31.50 535 LEU A O 1
ATOM 3852 N N . ALA A 1 536 ? 8.330 -19.226 7.183 1.00 33.50 536 ALA A N 1
ATOM 3853 C CA . ALA A 1 536 ? 8.525 -18.699 8.540 1.00 33.50 536 ALA A CA 1
ATOM 3854 C C . ALA A 1 536 ? 7.864 -17.356 8.907 1.00 33.50 536 ALA A C 1
ATOM 3856 O O . ALA A 1 536 ? 7.944 -17.017 10.085 1.00 33.50 536 ALA A O 1
ATOM 3857 N N . ARG A 1 537 ? 7.239 -16.580 8.004 1.00 46.38 537 ARG A N 1
ATOM 3858 C CA . ARG A 1 537 ? 6.772 -15.217 8.362 1.00 46.38 537 ARG A CA 1
ATOM 3859 C C . ARG A 1 537 ? 5.456 -15.158 9.138 1.00 46.38 537 ARG A C 1
ATOM 3861 O O . ARG A 1 537 ? 5.496 -14.887 10.337 1.00 46.38 537 ARG A O 1
ATOM 3868 N N . LEU A 1 538 ? 4.320 -15.484 8.520 1.00 41.09 538 LEU A N 1
ATOM 3869 C CA . LEU A 1 538 ? 3.008 -15.383 9.184 1.00 41.09 538 LEU A CA 1
ATOM 3870 C C . LEU A 1 538 ? 2.919 -16.273 10.444 1.00 41.09 538 LEU A C 1
ATOM 3872 O O . LEU A 1 538 ? 2.547 -15.814 11.524 1.00 41.09 538 LEU A O 1
ATOM 3876 N N . ARG A 1 539 ? 3.415 -17.518 10.378 1.00 40.41 539 ARG A N 1
ATOM 3877 C CA . ARG A 1 539 ? 3.402 -18.450 11.527 1.00 40.41 539 ARG A CA 1
ATOM 3878 C C . ARG A 1 539 ? 4.389 -18.137 12.664 1.00 40.41 539 ARG A C 1
ATOM 3880 O O . ARG A 1 539 ? 4.278 -18.766 13.712 1.00 40.41 539 ARG A O 1
ATOM 3887 N N . ARG A 1 540 ? 5.339 -17.197 12.526 1.00 42.22 540 ARG A N 1
ATOM 3888 C CA . ARG A 1 540 ? 6.210 -16.782 13.656 1.00 42.22 540 ARG A CA 1
ATOM 3889 C C . ARG A 1 540 ? 5.658 -15.621 14.483 1.00 42.22 540 ARG A C 1
ATOM 3891 O O . ARG A 1 540 ? 6.198 -15.393 15.566 1.00 42.22 540 ARG A O 1
ATOM 3898 N N . ARG A 1 541 ? 4.631 -14.904 14.005 1.00 45.81 541 ARG A N 1
ATOM 3899 C CA . ARG A 1 541 ? 3.998 -13.809 14.764 1.00 45.81 541 ARG A CA 1
ATOM 3900 C C . ARG A 1 541 ? 2.810 -14.295 15.614 1.00 45.81 541 ARG A C 1
ATOM 3902 O O . ARG A 1 541 ? 2.792 -13.967 16.791 1.00 45.81 541 ARG A O 1
ATOM 3909 N N . SER A 1 542 ? 1.958 -15.198 15.107 1.00 37.12 542 SER A N 1
ATOM 3910 C CA . SER A 1 542 ? 0.895 -15.863 15.907 1.00 37.12 542 SER A CA 1
ATOM 3911 C C . SER A 1 542 ? 1.438 -16.861 16.958 1.00 37.12 542 SER A C 1
ATOM 3913 O O . SER A 1 542 ? 0.856 -17.048 18.024 1.00 37.12 542 SER A O 1
ATOM 3915 N N . ALA A 1 543 ? 2.620 -17.457 16.745 1.00 30.94 543 ALA A N 1
ATOM 3916 C CA . ALA A 1 543 ? 3.234 -18.400 17.692 1.00 30.94 543 ALA A CA 1
ATOM 3917 C C . ALA A 1 543 ? 3.924 -17.733 18.912 1.00 30.94 543 ALA A C 1
ATOM 3919 O O . ALA A 1 543 ? 5.074 -18.058 19.232 1.00 30.94 543 ALA A O 1
ATOM 3920 N N . ARG A 1 544 ? 3.234 -16.812 19.600 1.00 33.62 544 ARG A N 1
ATOM 3921 C CA . ARG A 1 544 ? 3.617 -16.244 20.907 1.00 33.62 544 ARG A CA 1
ATOM 3922 C C . ARG A 1 544 ? 2.377 -15.995 21.775 1.00 33.62 544 ARG A C 1
ATOM 3924 O O . ARG A 1 544 ? 1.783 -14.926 21.703 1.00 33.62 544 ARG A O 1
ATOM 3931 N N . GLY A 1 545 ? 2.021 -16.993 22.587 1.00 35.59 545 GLY A N 1
ATOM 3932 C CA . GLY A 1 545 ? 1.164 -16.798 23.768 1.00 35.59 545 GLY A CA 1
ATOM 3933 C C . GLY A 1 545 ? 1.956 -16.374 25.002 1.00 35.59 545 GLY A C 1
ATOM 3934 O O . GLY A 1 545 ? 3.191 -16.195 24.877 1.00 35.59 545 GLY A O 1
#